Protein AF-A0A899FZA7-F1 (afdb_monomer_lite)

pLDDT: mean 71.33, std 19.75, range [29.58, 97.19]

Secondary structure (DSSP, 8-state):
--THHHHHHHHHHHHHTSS---HHHHHHHHHHHHHHSTTTGGGS-HHHH-----S--THHHH--------HHHHHHH---S---STT--TTTTTTS-SS-TTHHHHHHHHHHGGGGSS--------SSSS---------TT------TT-------------------PPPPPGGGGSPP--SSTT--SSPPPPGGGSSS--HHHHHHHHHHHHHHHHHHHHHHHHHHHHHHHHHHHHHHTTS--S---------PPP--------------HHHHHHHHHHHHHHHHHHHHHHHHHHHHHHHHHHHHHHHHHHHHHHHHHHHHHHHHHHHHHTS---SSPPPPPP-----TTT--SSTTT----S-HHHHHHHHHHHTTSS----------SS-------HHHHT---

InterPro domains:
  IPR011687 Ribosome biogenesis protein Nop53/GLTSCR2 [PF07767] (10-376)
  IPR011687 Ribosome biogenesis protein Nop53/GLTSCR2 [PIRSF017302] (10-409)
  IPR011687 Ribosome biogenesis protein Nop53/GLTSCR2 [PTHR14211] (10-408)

Sequence (409 aa):
MSLRSLESFRKEEKSLTKNTDLGHLKSGLEVLQEKINDEIFSKISDEKLFSVDFKGDTSVYEKREAVKCLKNDEMLSYKPSNSFLSNFSEKDVKNVSNKSKSKKQMWRNMLNSKEICLGKNNQKFNNSFNNIKISGQISSNDLKFYDIWKKDNNSQKLSLVNFPLEQRFPKMSSTLQQKPLSISNNVSNVEVANAGMSYNPLFEEYRKLIHKESAKELLREIKNDQEGRKKSFNVSEQDSIKDKDLESLSENSNSKEEVNYSLISQKSVKKTRKQRKKEMRKKKEICEYNEKRRQKKQIKDLNSINKIVKLIEEKANSRKLANISHSIHEAMFRRKFRRHSASVRPLEIQLPDELSDSFRLFKPEGNIFIDRFISLQERGLIETRYPVISYRKYPRRYVEKWSYKRFKL

Radius of gyration: 47.98 Å; chains: 1; bounding box: 92×90×140 Å

Foldseek 3Di:
DDPVVVVVVVVVVVVVPPPDPCVVVVVVVVVVVVVVPPVVVVPDDVCVVDDDDPDDDPVVVVCPPPPPPDVVVVVVPDDDPDPPPPPDDPPPPPPPPDDDPPPVVVVVVVVVVVVVPDDDDDPPPDPPPPPDPPPDDDPPPPPPPDDPPDPPVPPPPPPPPPPPPVPPDDDDDPVVVDFFQFLAPDQDLDDDDFQLQDLDHDPVSVVVVCVVVVVVVVVVVVVVVVVVVVVVVVVVVVVVVVPDDPDDDPDDDPDDDDDDDPPPPDDDDDDDPVRVVVVVVVVVVVVVVVVVVVVVVVVVVVVCVVVVVVVVVVVVVVVVVVVVVVVVRVVSNPPPADPADQDDADDWHADPVQRDPDPVSDDDDDDPVSVSSSSCCRSNVDDDDDDDDDDDPDDDDDDDDVVVVPDDD

Structure (mmCIF, N/CA/C/O backbone):
data_AF-A0A899FZA7-F1
#
_entry.id   AF-A0A899FZA7-F1
#
loop_
_atom_site.group_PDB
_atom_site.id
_atom_site.type_symbol
_atom_site.label_atom_id
_atom_site.label_alt_id
_atom_site.label_comp_id
_atom_site.label_asym_id
_atom_site.label_entity_id
_atom_site.label_seq_id
_atom_site.pdbx_PDB_ins_code
_atom_site.Cartn_x
_atom_site.Cartn_y
_atom_site.Cartn_z
_atom_site.occupancy
_atom_site.B_iso_or_equiv
_atom_site.auth_seq_id
_atom_site.auth_comp_id
_atom_site.auth_asym_id
_atom_site.auth_atom_id
_atom_site.pdbx_PDB_model_num
ATOM 1 N N . MET A 1 1 ? -21.432 16.024 -40.367 1.00 46.00 1 MET A N 1
ATOM 2 C CA . MET A 1 1 ? -20.919 15.412 -41.616 1.00 46.00 1 MET A CA 1
ATOM 3 C C . MET A 1 1 ? -22.059 15.390 -42.624 1.00 46.00 1 MET A C 1
ATOM 5 O O . MET A 1 1 ? -23.144 14.960 -42.264 1.00 46.00 1 MET A O 1
ATOM 9 N N . SER A 1 2 ? -21.868 15.990 -43.803 1.00 37.81 2 SER A N 1
ATOM 10 C CA . SER A 1 2 ? -22.963 16.347 -44.722 1.00 37.81 2 SER A CA 1
ATOM 11 C C . SER A 1 2 ? -23.559 15.141 -45.460 1.00 37.81 2 SER A C 1
ATOM 13 O O . SER A 1 2 ? -22.827 14.219 -45.806 1.00 37.81 2 SER A O 1
ATOM 15 N N . LEU A 1 3 ? -24.852 15.217 -45.793 1.00 47.22 3 LEU A N 1
ATOM 16 C CA . LEU A 1 3 ? -25.650 14.214 -46.520 1.00 47.22 3 LEU A CA 1
ATOM 17 C C . LEU A 1 3 ? -25.020 13.686 -47.829 1.00 47.22 3 LEU A C 1
ATOM 19 O O . LEU A 1 3 ? -25.360 12.589 -48.262 1.00 47.22 3 LEU A O 1
ATOM 23 N N . ARG A 1 4 ? -24.049 14.398 -48.419 1.00 46.72 4 ARG A N 1
ATOM 24 C CA . ARG A 1 4 ? -23.308 13.945 -49.610 1.00 46.72 4 ARG A CA 1
ATOM 25 C C . ARG A 1 4 ? -22.434 12.707 -49.378 1.00 46.72 4 ARG A C 1
ATOM 27 O O . ARG A 1 4 ? -22.207 11.966 -50.326 1.00 46.72 4 ARG A O 1
ATOM 34 N N . SER A 1 5 ? -21.969 12.446 -48.151 1.00 48.31 5 SER A N 1
ATOM 35 C CA . SER A 1 5 ? -21.135 11.263 -47.872 1.00 48.31 5 SER A CA 1
ATOM 36 C C . SER A 1 5 ? -21.939 9.965 -47.754 1.00 48.31 5 SER A C 1
ATOM 38 O O . SER A 1 5 ? -21.385 8.890 -47.934 1.00 48.31 5 SER A O 1
ATOM 40 N N . LEU A 1 6 ? -23.245 10.032 -47.477 1.00 49.56 6 LEU A N 1
ATOM 41 C CA . LEU A 1 6 ? -24.114 8.845 -47.433 1.00 49.56 6 LEU A CA 1
ATOM 42 C C . LEU A 1 6 ? -24.507 8.366 -48.841 1.00 49.56 6 LEU A C 1
ATOM 44 O O . LEU A 1 6 ? -24.765 7.183 -49.057 1.00 49.56 6 LEU A O 1
ATOM 48 N N . GLU A 1 7 ? -24.527 9.277 -49.814 1.00 51.62 7 GLU A N 1
ATOM 49 C CA . GLU A 1 7 ? -24.898 8.985 -51.200 1.00 51.62 7 GLU A CA 1
ATOM 50 C C . GLU A 1 7 ? -23.762 8.343 -52.009 1.00 51.62 7 GLU A C 1
ATOM 52 O O . GLU A 1 7 ? -24.029 7.539 -52.905 1.00 51.62 7 GLU A O 1
ATOM 57 N N . SER A 1 8 ? -22.500 8.638 -51.670 1.00 51.00 8 SER A N 1
ATOM 58 C CA . SER A 1 8 ? -21.332 7.959 -52.246 1.00 51.00 8 SER A CA 1
ATOM 59 C C . SER A 1 8 ? -21.212 6.512 -51.752 1.00 51.00 8 SER A C 1
ATOM 61 O O . SER A 1 8 ? -21.011 5.616 -52.568 1.00 51.00 8 SER A O 1
ATOM 63 N N . PHE A 1 9 ? -21.468 6.255 -50.462 1.00 48.44 9 PHE A N 1
ATOM 64 C CA . PHE A 1 9 ? -21.446 4.898 -49.890 1.00 48.44 9 PHE A CA 1
ATOM 65 C C . PHE A 1 9 ? -22.514 3.972 -50.502 1.00 48.44 9 PHE A C 1
ATOM 67 O O . PHE A 1 9 ? -22.228 2.826 -50.840 1.00 48.44 9 PHE A O 1
ATOM 74 N N . ARG A 1 10 ? -23.731 4.477 -50.762 1.00 54.03 10 ARG A N 1
ATOM 75 C CA . ARG A 1 10 ? -24.809 3.679 -51.390 1.00 54.03 10 ARG A CA 1
ATOM 76 C C . ARG A 1 10 ? -24.547 3.303 -52.853 1.00 54.03 10 ARG A C 1
ATOM 78 O O . ARG A 1 10 ? -25.193 2.390 -53.372 1.00 54.03 10 ARG A O 1
ATOM 85 N N . LYS A 1 11 ? -23.655 4.017 -53.551 1.00 54.44 11 LYS A N 1
ATOM 86 C CA . LYS A 1 11 ? -23.286 3.707 -54.944 1.00 54.44 11 LYS A CA 1
ATOM 87 C C . LYS A 1 11 ? -22.197 2.634 -55.027 1.00 54.44 11 LYS A C 1
ATOM 89 O O . LYS A 1 11 ? -22.223 1.850 -55.973 1.00 54.44 11 LYS A O 1
ATOM 94 N N . GLU A 1 12 ? -21.315 2.549 -54.033 1.00 56.19 12 GLU A N 1
ATOM 95 C CA . GLU A 1 12 ? -20.238 1.550 -53.969 1.00 56.19 12 GLU A CA 1
ATOM 96 C C . GLU A 1 12 ? -20.738 0.158 -53.529 1.00 56.19 12 GLU A C 1
ATOM 98 O O . GLU A 1 12 ? -20.308 -0.855 -54.074 1.00 56.19 12 GLU A O 1
ATOM 103 N N . GLU A 1 13 ? -21.746 0.062 -52.655 1.00 56.22 13 GLU A N 1
ATOM 104 C CA . GLU A 1 13 ? -22.342 -1.239 -52.277 1.00 56.22 13 GLU A CA 1
ATOM 105 C C . GLU A 1 13 ? -23.054 -1.942 -53.453 1.00 56.22 13 GLU A C 1
ATOM 107 O O . GLU A 1 13 ? -23.080 -3.172 -53.564 1.00 56.22 13 GLU A O 1
ATOM 112 N N . LYS A 1 14 ? -23.600 -1.159 -54.392 1.00 57.78 14 LYS A N 1
ATOM 113 C CA . LYS A 1 14 ? -24.268 -1.676 -55.597 1.00 57.78 14 LYS A CA 1
ATOM 114 C C . LYS A 1 14 ? -23.302 -2.171 -56.675 1.00 57.78 14 LYS A C 1
ATOM 116 O O . LYS A 1 14 ? -23.756 -2.838 -57.601 1.00 57.78 14 LYS A O 1
ATOM 121 N N . SER A 1 15 ? -22.010 -1.840 -56.620 1.00 58.53 15 SER A N 1
ATOM 122 C CA . SER A 1 15 ? -21.020 -2.376 -57.569 1.00 58.53 15 SER A CA 1
ATOM 123 C C . SER A 1 15 ? -20.424 -3.703 -57.087 1.00 58.53 15 SER A C 1
ATOM 125 O O . SER A 1 15 ? -20.153 -4.572 -57.912 1.00 58.53 15 SER A O 1
ATOM 127 N N . LEU A 1 16 ? -20.326 -3.913 -55.769 1.00 56.28 16 LEU A N 1
ATOM 128 C CA . LEU A 1 16 ? -19.823 -5.152 -55.153 1.00 56.28 16 LEU A CA 1
ATOM 129 C C . LEU A 1 16 ? -20.817 -6.332 -55.197 1.00 56.28 16 LEU A C 1
ATOM 131 O O . LEU A 1 16 ? -20.425 -7.491 -55.064 1.00 56.28 16 LEU A O 1
ATOM 135 N N . THR A 1 17 ? -22.101 -6.053 -55.423 1.00 59.28 17 THR A N 1
ATOM 136 C CA . THR A 1 17 ? -23.189 -7.051 -55.468 1.00 59.28 17 THR A CA 1
ATOM 137 C C . THR A 1 17 ? -23.513 -7.566 -56.872 1.00 59.28 17 THR A C 1
ATOM 139 O O . THR A 1 17 ? -24.334 -8.467 -57.011 1.00 59.28 17 THR A O 1
ATOM 142 N N . LYS A 1 18 ? -22.892 -7.017 -57.926 1.00 64.31 18 LYS A N 1
ATOM 143 C CA . LYS A 1 18 ? -23.227 -7.365 -59.321 1.00 64.31 18 LYS A CA 1
ATOM 144 C C . LYS A 1 18 ? -22.514 -8.609 -59.858 1.00 64.31 18 LYS A C 1
ATOM 146 O O . LYS A 1 18 ? -23.010 -9.194 -60.809 1.00 64.31 18 LYS A O 1
ATOM 151 N N . ASN A 1 19 ? -21.409 -9.026 -59.233 1.00 62.38 19 ASN A N 1
ATOM 152 C CA . ASN A 1 19 ? -20.590 -10.166 -59.678 1.00 62.38 19 ASN A CA 1
ATOM 153 C C . ASN A 1 19 ? -20.394 -11.235 -58.582 1.00 62.38 19 ASN A C 1
ATOM 155 O O . ASN A 1 19 ? -19.447 -12.016 -58.650 1.00 62.38 19 ASN A O 1
ATOM 159 N N . THR A 1 20 ? -21.230 -11.245 -57.540 1.00 65.31 20 THR A N 1
ATOM 160 C CA . THR A 1 20 ? -21.149 -12.216 -56.440 1.00 65.31 20 THR A CA 1
ATOM 161 C C . THR A 1 20 ? -22.430 -13.046 -56.373 1.00 65.31 20 THR A C 1
ATOM 163 O O . THR A 1 20 ? -23.499 -12.535 -56.041 1.00 65.31 20 THR A O 1
ATOM 166 N N . ASP A 1 21 ? -22.330 -14.344 -56.679 1.00 69.00 21 ASP A N 1
ATOM 167 C CA . ASP A 1 21 ? -23.452 -15.284 -56.582 1.00 69.00 21 ASP A CA 1
ATOM 168 C C . ASP A 1 21 ? -23.774 -15.583 -55.113 1.00 69.00 21 ASP A C 1
ATOM 170 O O . ASP A 1 21 ? -23.303 -16.542 -54.504 1.00 69.00 21 ASP A O 1
ATOM 174 N N . LEU A 1 22 ? -24.609 -14.730 -54.519 1.00 68.38 22 LEU A N 1
ATOM 175 C CA . LEU A 1 22 ? -25.095 -14.879 -53.145 1.00 68.38 22 LEU A CA 1
ATOM 176 C C . LEU A 1 22 ? -26.347 -15.763 -53.045 1.00 68.38 22 LEU A C 1
ATOM 178 O O . LEU A 1 22 ? -26.906 -15.883 -51.959 1.00 68.38 22 LEU A O 1
ATOM 182 N N . GLY A 1 23 ? -26.808 -16.376 -54.142 1.00 74.88 23 GLY A N 1
ATOM 183 C CA . GLY A 1 23 ? -28.047 -17.166 -54.174 1.00 74.88 23 GLY A CA 1
ATOM 184 C C . GLY A 1 23 ? -28.055 -18.310 -53.157 1.00 74.88 23 GLY A C 1
ATOM 185 O O . GLY A 1 23 ? -28.998 -18.443 -52.380 1.00 74.88 23 GLY A O 1
ATOM 186 N N . HIS A 1 24 ? -26.954 -19.064 -53.075 1.00 74.62 24 HIS A N 1
ATOM 187 C CA . HIS A 1 24 ? -26.818 -20.150 -52.101 1.00 74.62 24 HIS A CA 1
ATOM 188 C C . HIS A 1 24 ? -26.830 -19.627 -50.655 1.00 74.62 24 HIS A C 1
ATOM 190 O O . HIS A 1 24 ? -27.499 -20.189 -49.790 1.00 74.62 24 HIS A O 1
ATOM 196 N N . LEU A 1 25 ? -26.131 -18.521 -50.381 1.00 75.12 25 LEU A N 1
ATOM 197 C CA . LEU A 1 25 ? -26.083 -17.932 -49.039 1.00 75.12 25 LEU A CA 1
ATOM 198 C C . LEU A 1 25 ? -27.426 -17.324 -48.627 1.00 75.12 25 LEU A C 1
ATOM 200 O O . LEU A 1 25 ? -27.827 -17.478 -47.478 1.00 75.12 25 LEU A O 1
ATOM 204 N N . LYS A 1 26 ? -28.145 -16.693 -49.560 1.00 75.62 26 LYS A N 1
ATOM 205 C CA . LYS A 1 26 ? -29.491 -16.166 -49.316 1.00 75.62 26 LYS A CA 1
ATOM 206 C C . LYS A 1 26 ? -30.470 -17.280 -48.981 1.00 75.62 26 LYS A C 1
ATOM 208 O O . LYS A 1 26 ? -31.113 -17.175 -47.949 1.00 75.62 26 LYS A O 1
ATOM 213 N N . SER A 1 27 ? -30.492 -18.369 -49.753 1.00 76.12 27 SER A N 1
ATOM 214 C CA . SER A 1 27 ? -31.364 -19.515 -49.448 1.00 76.12 27 SER A CA 1
ATOM 215 C C . SER A 1 27 ? -31.080 -20.118 -48.064 1.00 76.12 27 SER A C 1
ATOM 217 O O . SER A 1 27 ? -32.002 -20.429 -47.318 1.00 76.12 27 SER A O 1
ATOM 219 N N . GLY A 1 28 ? -29.804 -20.205 -47.662 1.00 76.56 28 GLY A N 1
ATOM 220 C CA . GLY A 1 28 ? -29.429 -20.671 -46.326 1.00 76.56 28 GLY A CA 1
ATOM 221 C C . GLY A 1 28 ? -29.848 -19.710 -45.209 1.00 76.56 28 GLY A C 1
ATOM 222 O O . GLY A 1 28 ? -30.296 -20.157 -44.157 1.00 76.56 28 GLY A O 1
ATOM 223 N N . LEU A 1 29 ? -29.731 -18.397 -45.432 1.00 80.12 29 LEU A N 1
ATOM 224 C CA . LEU A 1 29 ? -30.162 -17.374 -44.476 1.00 80.12 29 LEU A CA 1
ATOM 225 C C . LEU A 1 29 ? -31.686 -17.287 -44.357 1.00 80.12 29 LEU A C 1
ATOM 227 O O . LEU A 1 29 ? -32.174 -17.044 -43.261 1.00 80.12 29 LEU A O 1
ATOM 231 N N . GLU A 1 30 ? -32.420 -17.529 -45.440 1.00 76.00 30 GLU A N 1
ATOM 232 C CA . GLU A 1 30 ? -33.885 -17.563 -45.470 1.00 76.00 30 GLU A CA 1
ATOM 233 C C . GLU A 1 30 ? -34.408 -18.775 -44.685 1.00 76.00 30 GLU A C 1
ATOM 235 O O . GLU A 1 30 ? -35.238 -18.616 -43.798 1.00 76.00 30 GLU A O 1
ATOM 240 N N . VAL A 1 31 ? -33.796 -19.955 -44.863 1.00 73.50 31 VAL A N 1
ATOM 241 C CA . VAL A 1 31 ? -34.079 -21.150 -44.041 1.00 73.50 31 VAL A CA 1
ATOM 242 C C . VAL A 1 31 ? -33.713 -20.932 -42.568 1.00 73.50 31 VAL A C 1
ATOM 244 O O . VAL A 1 31 ? -34.388 -21.444 -41.675 1.00 73.50 31 VAL A O 1
ATOM 247 N N . LEU A 1 32 ? -32.634 -20.199 -42.275 1.00 67.75 32 LEU A N 1
ATOM 248 C CA . LEU A 1 32 ? -32.282 -19.847 -40.897 1.00 67.75 32 LEU A CA 1
ATOM 249 C C . LEU A 1 32 ? -33.259 -18.825 -40.305 1.00 67.75 32 LEU A C 1
ATOM 251 O O . LEU A 1 32 ? -33.620 -18.974 -39.146 1.00 67.75 32 LEU A O 1
ATOM 255 N N . GLN A 1 33 ? -33.726 -17.841 -41.074 1.00 68.75 33 GLN A N 1
ATOM 256 C CA . GLN A 1 33 ? -34.758 -16.897 -40.637 1.00 68.75 33 GLN A CA 1
ATOM 257 C C . GLN A 1 33 ? -36.101 -17.589 -40.399 1.00 68.75 33 GLN A C 1
ATOM 259 O O . GLN A 1 33 ? -36.713 -17.356 -39.363 1.00 68.75 33 GLN A O 1
ATOM 264 N N . GLU A 1 34 ? -36.518 -18.500 -41.280 1.00 64.81 34 GLU A N 1
ATOM 265 C CA . GLU A 1 34 ? -37.711 -19.330 -41.074 1.00 64.81 34 GLU A CA 1
ATOM 266 C C . GLU A 1 34 ? -37.601 -20.185 -39.809 1.00 64.81 34 GLU A C 1
ATOM 268 O O . GLU A 1 34 ? -38.578 -20.329 -39.077 1.00 64.81 34 GLU A O 1
ATOM 273 N N . LYS A 1 35 ? -36.405 -20.707 -39.508 1.00 62.19 35 LYS A N 1
ATOM 274 C CA . LYS A 1 35 ? -36.134 -21.432 -38.258 1.00 62.19 35 LYS A CA 1
ATOM 275 C C . LYS A 1 35 ? -36.103 -20.529 -37.028 1.00 62.19 35 LYS A C 1
ATOM 277 O O . LYS A 1 35 ? -36.388 -21.026 -35.949 1.00 62.19 35 LYS A O 1
ATOM 282 N N . ILE A 1 36 ? -35.731 -19.256 -37.175 1.00 60.28 36 ILE A N 1
ATOM 283 C CA . ILE A 1 36 ? -35.632 -18.269 -36.086 1.00 60.28 36 ILE A CA 1
ATOM 284 C C . ILE A 1 36 ? -36.995 -17.644 -35.749 1.00 60.28 36 ILE A C 1
ATOM 286 O O . ILE A 1 36 ? -37.139 -17.064 -34.680 1.00 60.28 36 ILE A O 1
ATOM 290 N N . ASN A 1 37 ? -38.019 -17.809 -36.591 1.00 59.47 37 ASN A N 1
ATOM 291 C CA . ASN A 1 37 ? -39.374 -17.379 -36.257 1.00 59.47 37 ASN A CA 1
ATOM 292 C C . ASN A 1 37 ? -39.897 -18.156 -35.026 1.00 59.47 37 ASN A C 1
ATOM 294 O O . ASN A 1 37 ? -40.032 -19.382 -35.041 1.00 59.47 37 ASN A O 1
ATOM 298 N N . ASP A 1 38 ? -40.204 -17.411 -33.963 1.00 57.88 38 ASP A N 1
ATOM 299 C CA . ASP A 1 38 ? -40.440 -17.861 -32.578 1.00 57.88 38 ASP A CA 1
ATOM 300 C C . ASP A 1 38 ? -41.575 -18.904 -32.380 1.00 57.88 38 ASP A C 1
ATOM 302 O O . ASP A 1 38 ? -41.723 -19.498 -31.307 1.00 57.88 38 ASP A O 1
ATOM 306 N N . GLU A 1 39 ? -42.372 -19.191 -33.413 1.00 60.25 39 GLU A N 1
ATOM 307 C CA . GLU A 1 39 ? -43.462 -20.179 -33.369 1.00 60.25 39 GLU A CA 1
ATOM 308 C C . GLU A 1 39 ? -43.000 -21.642 -33.445 1.00 60.25 39 GLU A C 1
ATOM 310 O O . GLU A 1 39 ? -43.748 -22.543 -33.056 1.00 60.25 39 GLU A O 1
ATOM 315 N N . ILE A 1 40 ? -41.789 -21.913 -33.942 1.00 62.28 40 ILE A N 1
ATOM 316 C CA . ILE A 1 40 ? -41.270 -23.288 -34.035 1.00 62.28 40 ILE A CA 1
ATOM 317 C C . ILE A 1 40 ? -40.646 -23.715 -32.703 1.00 62.28 40 ILE A C 1
ATOM 319 O O . ILE A 1 40 ? -40.882 -24.834 -32.247 1.00 62.28 40 ILE A O 1
ATOM 323 N N . PHE A 1 41 ? -39.909 -22.821 -32.039 1.00 59.91 41 PHE A N 1
ATOM 324 C CA . PHE A 1 41 ? -39.242 -23.125 -30.770 1.00 59.91 41 PHE A CA 1
ATOM 325 C C . PHE A 1 41 ? -40.218 -23.372 -29.618 1.00 59.91 41 PHE A C 1
ATOM 327 O O . PHE A 1 41 ? -39.950 -24.227 -28.785 1.00 59.91 41 PHE A O 1
ATOM 334 N N . SER A 1 42 ? -41.378 -22.712 -29.613 1.00 66.62 42 SER A N 1
ATOM 335 C CA . SER A 1 42 ? -42.424 -22.938 -28.603 1.00 66.62 42 SER A CA 1
ATOM 336 C C . SER A 1 42 ? -43.149 -24.288 -28.738 1.00 66.62 42 SER A C 1
ATOM 338 O O . SER A 1 42 ? -43.763 -24.745 -27.776 1.00 66.62 42 SER A O 1
ATOM 340 N N . LYS A 1 43 ? -43.078 -24.953 -29.904 1.00 72.94 43 LYS A N 1
ATOM 341 C CA . LYS A 1 43 ? -43.687 -26.280 -30.148 1.00 72.94 43 LYS A CA 1
ATOM 342 C C . LYS A 1 43 ? -42.744 -27.453 -29.868 1.00 72.94 43 LYS A C 1
ATOM 344 O O . LYS A 1 43 ? -43.200 -28.595 -29.805 1.00 72.94 43 LYS A O 1
ATOM 349 N N . ILE A 1 44 ? -41.442 -27.206 -29.744 1.00 75.88 44 ILE A N 1
ATOM 350 C CA . ILE A 1 44 ? -40.445 -28.245 -29.469 1.00 75.88 44 ILE A CA 1
ATOM 351 C C . ILE A 1 44 ? -40.351 -28.405 -27.949 1.00 75.88 44 ILE A C 1
ATOM 353 O O . ILE A 1 44 ? -40.208 -27.417 -27.241 1.00 75.88 44 ILE A O 1
ATOM 357 N N . SER A 1 45 ? -40.445 -29.637 -27.435 1.00 80.62 45 SER A N 1
ATOM 358 C CA . SER A 1 45 ? -40.302 -29.866 -25.993 1.00 80.62 45 SER A CA 1
ATOM 359 C C . SER A 1 45 ? -38.893 -29.507 -25.513 1.00 80.62 45 SER A C 1
ATOM 361 O O . SER A 1 45 ? -37.905 -29.769 -26.206 1.00 80.62 45 SER A O 1
ATOM 363 N N . ASP A 1 46 ? -38.800 -28.964 -24.298 1.00 78.69 46 ASP A N 1
ATOM 364 C CA . ASP A 1 46 ? -37.541 -28.502 -23.698 1.00 78.69 46 ASP A CA 1
ATOM 365 C C . ASP A 1 46 ? -36.452 -29.588 -23.665 1.00 78.69 46 ASP A C 1
ATOM 367 O O . ASP A 1 46 ? -35.273 -29.293 -23.836 1.00 78.69 46 ASP A O 1
ATOM 371 N N . GLU A 1 47 ? -36.837 -30.863 -23.553 1.00 78.88 47 GLU A N 1
ATOM 372 C CA . GLU A 1 47 ? -35.923 -32.017 -23.583 1.00 78.88 47 GLU A CA 1
ATOM 373 C C . GLU A 1 47 ? -35.162 -32.170 -24.912 1.00 78.88 47 GLU A C 1
ATOM 375 O O . GLU A 1 47 ? -34.059 -32.714 -24.937 1.00 78.88 47 GLU A O 1
ATOM 380 N N . LYS A 1 48 ? -35.733 -31.695 -26.028 1.00 77.88 48 LYS A N 1
ATOM 381 C CA . LYS A 1 48 ? -35.062 -31.664 -27.340 1.00 77.88 48 LYS A CA 1
ATOM 382 C C . LYS A 1 48 ? -34.261 -30.387 -27.566 1.00 77.88 48 LYS A C 1
ATOM 384 O O . LYS A 1 48 ? -33.337 -30.404 -28.376 1.00 77.88 48 LYS A O 1
ATOM 389 N N . LEU A 1 49 ? -34.629 -29.295 -26.896 1.00 77.81 49 LEU A N 1
ATOM 390 C CA . LEU A 1 49 ? -33.933 -28.009 -26.990 1.00 77.81 49 LEU A CA 1
ATOM 391 C C . LEU A 1 49 ? -32.666 -27.993 -26.131 1.00 77.81 49 LEU A C 1
ATOM 393 O O . LEU A 1 49 ? -31.664 -27.394 -26.519 1.00 77.81 49 LEU A O 1
ATOM 397 N N . PHE A 1 50 ? -32.702 -28.675 -24.986 1.00 75.19 50 PHE A N 1
ATOM 398 C CA . PHE A 1 50 ? -31.649 -28.631 -23.985 1.00 75.19 50 PHE A CA 1
ATOM 399 C C . PHE A 1 50 ? -31.192 -30.043 -23.614 1.00 75.19 50 PHE A C 1
ATOM 401 O O . PHE A 1 50 ? -31.760 -30.699 -22.744 1.00 75.19 50 PHE A O 1
ATOM 408 N N . SER A 1 51 ? -30.109 -30.502 -24.238 1.00 78.44 51 SER A N 1
ATOM 409 C CA . SER A 1 51 ? -29.355 -31.668 -23.775 1.00 78.44 51 SER A CA 1
ATOM 410 C C . SER A 1 51 ? -28.120 -31.206 -23.006 1.00 78.44 51 SER A C 1
ATOM 412 O O . SER A 1 51 ? -27.283 -30.482 -23.547 1.00 78.44 51 SER A O 1
ATOM 414 N N . VAL A 1 52 ? -27.983 -31.635 -21.751 1.00 76.25 52 VAL A N 1
ATOM 415 C CA . VAL A 1 52 ? -26.753 -31.430 -20.978 1.00 76.25 52 VAL A CA 1
ATOM 416 C C . VAL A 1 52 ? -25.792 -32.558 -21.326 1.00 76.25 52 VAL A C 1
ATOM 418 O O . VAL A 1 52 ? -26.015 -33.713 -20.963 1.00 76.25 52 VAL A O 1
ATOM 421 N N . ASP A 1 53 ? -24.743 -32.226 -22.071 1.00 76.19 53 ASP A N 1
ATOM 422 C CA . ASP A 1 53 ? -23.762 -33.204 -22.521 1.00 76.19 53 ASP A CA 1
ATOM 423 C C . ASP A 1 53 ? -22.794 -33.548 -21.377 1.00 76.19 53 ASP A C 1
ATOM 425 O O . ASP A 1 53 ? -21.941 -32.751 -20.984 1.00 76.19 53 ASP A O 1
ATOM 429 N N . PHE A 1 54 ? -22.963 -34.730 -20.779 1.00 77.31 54 PHE A N 1
ATOM 430 C CA . PHE A 1 54 ? -22.121 -35.205 -19.672 1.00 77.31 54 PHE A CA 1
ATOM 431 C C . PHE A 1 54 ? -20.868 -35.951 -20.149 1.00 77.31 54 PHE A C 1
ATOM 433 O O . PHE A 1 54 ? -20.017 -36.315 -19.333 1.00 77.31 54 PHE A O 1
ATOM 440 N N . LYS A 1 55 ? -20.744 -36.212 -21.455 1.00 71.19 55 LYS A N 1
ATOM 441 C CA . LYS A 1 55 ? -19.604 -36.916 -22.043 1.00 71.19 55 LYS A CA 1
ATOM 442 C C . LYS A 1 55 ? -18.842 -35.959 -22.949 1.00 71.19 55 LYS A C 1
ATOM 444 O O . LYS A 1 55 ? -19.314 -35.597 -24.011 1.00 71.19 55 LYS A O 1
ATOM 449 N N . GLY A 1 56 ? -17.643 -35.563 -22.530 1.00 68.81 56 GLY A N 1
ATOM 450 C CA . GLY A 1 56 ? -16.751 -34.796 -23.396 1.00 68.81 56 GLY A CA 1
ATOM 451 C C . GLY A 1 56 ? -16.289 -35.630 -24.594 1.00 68.81 56 GLY A C 1
ATOM 452 O O . GLY A 1 56 ? -15.899 -36.789 -24.427 1.00 68.81 56 GLY A O 1
ATOM 453 N N . ASP A 1 57 ? -16.297 -35.030 -25.784 1.00 69.69 57 ASP A N 1
ATOM 454 C CA . ASP A 1 57 ? -15.775 -35.637 -27.008 1.00 69.69 57 ASP A CA 1
ATOM 455 C C . ASP A 1 57 ? -14.289 -35.999 -26.858 1.00 69.69 57 ASP A C 1
ATOM 457 O O . ASP A 1 57 ? -13.394 -35.149 -26.833 1.00 69.69 57 ASP A O 1
ATOM 461 N N . THR A 1 58 ? -14.002 -37.298 -26.800 1.00 65.44 58 THR A N 1
ATOM 462 C CA . THR A 1 58 ? -12.634 -37.827 -26.677 1.00 65.44 58 THR A CA 1
ATOM 463 C C . THR A 1 58 ? -11.792 -37.586 -27.934 1.00 65.44 58 THR A C 1
ATOM 465 O O . THR A 1 58 ? -10.570 -37.468 -27.839 1.00 65.44 58 THR A O 1
ATOM 468 N N . SER A 1 59 ? -12.424 -37.384 -29.096 1.00 64.44 59 SER A N 1
ATOM 469 C CA . SER A 1 59 ? -11.746 -37.069 -30.362 1.00 64.44 59 SER A CA 1
ATOM 470 C C . SER A 1 59 ? -11.069 -35.693 -30.395 1.00 64.44 59 SER A C 1
ATOM 472 O O . SER A 1 59 ? -10.231 -35.442 -31.264 1.00 64.44 59 SER A O 1
ATOM 474 N N . VAL A 1 60 ? -11.411 -34.787 -29.469 1.00 60.97 60 VAL A N 1
ATOM 475 C CA . VAL A 1 60 ? -10.753 -33.473 -29.348 1.00 60.97 60 VAL A CA 1
ATOM 476 C C . VAL A 1 60 ? -9.376 -33.606 -28.687 1.00 60.97 60 VAL A C 1
ATOM 478 O O . VAL A 1 60 ? -8.454 -32.876 -29.043 1.00 60.97 60 VAL A O 1
ATOM 481 N N . TYR A 1 61 ? -9.178 -34.585 -27.797 1.00 59.88 61 TYR A N 1
ATOM 482 C CA . TYR A 1 61 ? -7.874 -34.823 -27.165 1.00 59.88 61 TYR A CA 1
ATOM 483 C C . TYR A 1 61 ? -6.835 -35.414 -28.130 1.00 59.88 61 TYR A C 1
ATOM 485 O O . TYR A 1 61 ? -5.637 -35.161 -27.974 1.00 59.88 61 TYR A O 1
ATOM 493 N N . GLU A 1 62 ? -7.276 -36.175 -29.135 1.00 60.62 62 GLU A N 1
ATOM 494 C CA . GLU A 1 62 ? -6.390 -36.755 -30.153 1.00 60.62 62 GLU A CA 1
ATOM 495 C C . GLU A 1 62 ? -6.015 -35.745 -31.244 1.00 60.62 62 GLU A C 1
ATOM 497 O O . GLU A 1 62 ? -4.891 -35.756 -31.751 1.00 60.62 62 GLU A O 1
ATOM 502 N N . LYS A 1 63 ? -6.908 -34.796 -31.547 1.00 58.44 63 LYS A N 1
ATOM 503 C CA . LYS A 1 63 ? -6.614 -33.646 -32.407 1.00 58.44 63 LYS A CA 1
ATOM 504 C C . LYS A 1 63 ? -5.971 -32.536 -31.585 1.00 58.44 63 LYS A C 1
ATOM 506 O O . LYS A 1 63 ? -6.549 -31.474 -31.382 1.00 58.44 63 LYS A O 1
ATOM 511 N N . ARG A 1 64 ? -4.729 -32.752 -31.145 1.00 56.72 64 ARG A N 1
ATOM 512 C CA . ARG A 1 64 ? -3.873 -31.612 -30.799 1.00 56.72 64 ARG A CA 1
ATOM 513 C C . ARG A 1 64 ? -3.791 -30.750 -32.050 1.00 56.72 64 ARG A C 1
ATOM 515 O O . ARG A 1 64 ? -3.233 -31.199 -33.050 1.00 56.72 64 ARG A O 1
ATOM 522 N N . GLU A 1 65 ? -4.378 -29.556 -32.013 1.00 62.25 65 GLU A N 1
ATOM 523 C CA . GLU A 1 65 ? -4.139 -28.554 -33.044 1.00 62.25 65 GLU A CA 1
ATOM 524 C C . GLU A 1 65 ? -2.624 -28.479 -33.228 1.00 62.25 65 GLU A C 1
ATOM 526 O O . GLU A 1 65 ? -1.893 -28.212 -32.267 1.00 62.25 65 GLU A O 1
ATOM 531 N N . ALA A 1 66 ? -2.137 -28.827 -34.423 1.00 63.97 66 ALA A N 1
ATOM 532 C CA . ALA A 1 66 ? -0.730 -28.670 -34.737 1.00 63.97 66 ALA A CA 1
ATOM 533 C C . ALA A 1 66 ? -0.384 -27.225 -34.386 1.00 63.97 66 ALA A C 1
ATOM 535 O O . ALA A 1 66 ? -1.037 -26.304 -34.882 1.00 63.97 66 ALA A O 1
ATOM 536 N N . VAL A 1 67 ? 0.553 -27.043 -33.450 1.00 69.31 67 VAL A N 1
ATOM 537 C CA . VAL A 1 67 ? 0.962 -25.724 -32.965 1.00 69.31 67 VAL A CA 1
ATOM 538 C C . VAL A 1 67 ? 1.181 -24.858 -34.195 1.00 69.31 67 VAL A C 1
ATOM 540 O O . VAL A 1 67 ? 2.048 -25.180 -35.007 1.00 69.31 67 VAL A O 1
ATOM 543 N N . LYS A 1 68 ? 0.350 -23.820 -34.369 1.00 69.25 68 LYS A N 1
ATOM 544 C CA . LYS A 1 68 ? 0.471 -22.900 -35.502 1.00 69.25 68 LYS A CA 1
ATOM 545 C C . LYS A 1 68 ? 1.925 -22.447 -35.547 1.00 69.25 68 LYS A C 1
ATOM 547 O O . LYS A 1 68 ? 2.402 -21.834 -34.589 1.00 69.25 68 LYS A O 1
ATOM 552 N N . CYS A 1 69 ? 2.636 -22.810 -36.614 1.00 69.25 69 CYS A N 1
ATOM 553 C CA . CYS A 1 69 ? 3.993 -22.337 -36.825 1.00 69.25 69 CYS A CA 1
ATOM 554 C C . CYS A 1 69 ? 3.975 -20.806 -36.763 1.00 69.25 69 CYS A C 1
ATOM 556 O O . CYS A 1 69 ? 2.994 -20.166 -37.153 1.00 69.25 69 CYS A O 1
ATOM 558 N N . LEU A 1 70 ? 5.042 -20.211 -36.231 1.00 79.75 70 LEU A N 1
ATOM 559 C CA . LEU A 1 70 ? 5.185 -18.760 -36.248 1.00 79.75 70 LEU A CA 1
ATOM 560 C C . LEU A 1 70 ? 5.013 -18.277 -37.693 1.00 79.75 70 LEU A C 1
ATOM 562 O O . LEU A 1 70 ? 5.517 -18.909 -38.620 1.00 79.75 70 LEU A O 1
ATOM 566 N N . LYS A 1 71 ? 4.336 -17.140 -37.888 1.00 74.38 71 LYS A N 1
ATOM 567 C CA . LYS A 1 71 ? 4.055 -16.571 -39.221 1.00 74.38 71 LYS A CA 1
ATOM 568 C C . LYS A 1 71 ? 5.312 -16.474 -40.103 1.00 74.38 71 LYS A C 1
ATOM 570 O O . LYS A 1 71 ? 5.240 -16.600 -41.319 1.00 74.38 71 LYS A O 1
ATOM 575 N N . ASN A 1 72 ? 6.474 -16.292 -39.477 1.00 75.19 72 ASN A N 1
ATOM 576 C CA . ASN A 1 72 ? 7.768 -16.240 -40.150 1.00 75.19 72 ASN A CA 1
ATOM 577 C C . ASN A 1 72 ? 8.190 -17.603 -40.728 1.00 75.19 72 ASN A C 1
ATOM 579 O O . ASN A 1 72 ? 8.678 -17.654 -41.852 1.00 75.19 72 ASN A O 1
ATOM 583 N N . ASP A 1 73 ? 7.963 -18.700 -40.004 1.00 77.00 73 ASP A N 1
ATOM 584 C CA . ASP A 1 73 ? 8.270 -20.057 -40.472 1.00 77.00 73 ASP A CA 1
ATOM 585 C C . ASP A 1 73 ? 7.271 -20.506 -41.552 1.00 77.00 73 ASP A C 1
ATOM 587 O O . ASP A 1 73 ? 7.635 -21.193 -42.507 1.00 77.00 73 ASP A O 1
ATOM 591 N N . GLU A 1 74 ? 6.017 -20.051 -41.457 1.00 81.19 74 GLU A N 1
ATOM 592 C CA . GLU A 1 74 ? 5.001 -20.217 -42.505 1.00 81.19 74 GLU A CA 1
ATOM 593 C C . GLU A 1 74 ? 5.406 -19.479 -43.797 1.00 81.19 74 GLU A C 1
ATOM 595 O O . GLU A 1 74 ? 5.376 -20.057 -44.880 1.00 81.19 74 GLU A O 1
ATOM 600 N N . MET A 1 75 ? 5.894 -18.237 -43.694 1.00 72.31 75 MET A N 1
ATOM 601 C CA . MET A 1 75 ? 6.405 -17.483 -44.848 1.00 72.31 75 MET A CA 1
ATOM 602 C C . MET A 1 75 ? 7.655 -18.110 -45.477 1.00 72.31 75 MET A C 1
ATOM 604 O O . MET A 1 75 ? 7.820 -18.042 -46.692 1.00 72.31 75 MET A O 1
ATOM 608 N N . LEU A 1 76 ? 8.537 -18.712 -44.675 1.00 71.44 76 LEU A N 1
ATOM 609 C CA . LEU A 1 76 ? 9.757 -19.365 -45.166 1.00 71.44 76 LEU A CA 1
ATOM 610 C C . LEU A 1 76 ? 9.493 -20.751 -45.770 1.00 71.44 76 LEU A C 1
ATOM 612 O O . LEU A 1 76 ? 10.223 -21.182 -46.662 1.00 71.44 76 LEU A O 1
ATOM 616 N N . SER A 1 77 ? 8.463 -21.454 -45.294 1.00 74.69 77 SER A N 1
ATOM 617 C CA . SER A 1 77 ? 8.038 -22.747 -45.846 1.00 74.69 77 SER A CA 1
ATOM 618 C C . SER A 1 77 ? 7.194 -22.606 -47.115 1.00 74.69 77 SER A C 1
ATOM 620 O O . SER A 1 77 ? 7.129 -23.549 -47.909 1.00 74.69 77 SER A O 1
ATOM 622 N N . TYR A 1 78 ? 6.607 -21.430 -47.354 1.00 74.38 78 TYR A N 1
ATOM 623 C CA . TYR A 1 78 ? 5.867 -21.132 -48.573 1.00 74.38 78 TYR A CA 1
ATOM 624 C C . TYR A 1 78 ? 6.804 -21.085 -49.790 1.00 74.38 78 TYR A C 1
ATOM 626 O O . TYR A 1 78 ? 7.485 -20.095 -50.055 1.00 74.38 78 TYR A O 1
ATOM 634 N N . LYS A 1 79 ? 6.835 -22.171 -50.567 1.00 67.38 79 LYS A N 1
ATOM 635 C CA . LYS A 1 79 ? 7.470 -22.201 -51.890 1.00 67.38 79 LYS A CA 1
ATOM 636 C C . LYS A 1 79 ? 6.436 -21.776 -52.940 1.00 67.38 79 LYS A C 1
ATOM 638 O O . LYS A 1 79 ? 5.499 -22.538 -53.176 1.00 67.38 79 LYS A O 1
ATOM 643 N N . PRO A 1 80 ? 6.561 -20.602 -53.584 1.00 62.25 80 PRO A N 1
ATOM 644 C CA . PRO A 1 80 ? 5.668 -20.243 -54.680 1.00 62.25 80 PRO A CA 1
ATOM 645 C C . PRO A 1 80 ? 5.879 -21.202 -55.859 1.00 62.25 80 PRO A C 1
ATOM 647 O O . PRO A 1 80 ? 7.015 -21.508 -56.219 1.00 62.25 80 PRO A O 1
ATOM 650 N N . SER A 1 81 ? 4.790 -21.642 -56.493 1.00 52.78 81 SER A N 1
ATOM 651 C CA . SER A 1 81 ? 4.786 -22.552 -57.654 1.00 52.78 81 SER A CA 1
ATOM 652 C C . SER A 1 81 ? 5.435 -21.975 -58.917 1.00 52.78 81 SER A C 1
ATOM 654 O O . SER A 1 81 ? 5.472 -22.636 -59.951 1.00 52.78 81 SER A O 1
ATOM 656 N N . ASN A 1 82 ? 5.933 -20.740 -58.862 1.00 51.53 82 ASN A N 1
ATOM 657 C CA . ASN A 1 82 ? 6.440 -20.029 -60.021 1.00 51.53 82 ASN A CA 1
ATOM 658 C C . ASN A 1 82 ? 7.968 -20.077 -59.989 1.00 51.53 82 ASN A C 1
ATOM 660 O O . ASN A 1 82 ? 8.632 -19.232 -59.387 1.00 51.53 82 ASN A O 1
ATOM 664 N N . SER A 1 83 ? 8.527 -21.093 -60.642 1.00 52.09 83 SER A N 1
ATOM 665 C CA . SER A 1 83 ? 9.958 -21.241 -60.894 1.00 52.09 83 SER A CA 1
ATOM 666 C C . SER A 1 83 ? 10.444 -20.187 -61.898 1.00 52.09 83 SER A C 1
ATOM 668 O O . SER A 1 83 ? 10.661 -20.482 -63.067 1.00 52.09 83 SER A O 1
ATOM 670 N N . PHE A 1 84 ? 10.629 -18.943 -61.451 1.00 48.12 84 PHE A N 1
ATOM 671 C CA . PHE A 1 84 ? 11.243 -17.880 -62.267 1.00 48.12 84 PHE A CA 1
ATOM 672 C C . PHE A 1 84 ? 12.781 -17.855 -62.195 1.00 48.12 84 PHE A C 1
ATOM 674 O O . PHE A 1 84 ? 13.413 -17.022 -62.837 1.00 48.12 84 PHE A O 1
ATOM 681 N N . LEU A 1 85 ? 13.406 -18.765 -61.438 1.00 47.84 85 LEU A N 1
ATOM 682 C CA . LEU A 1 85 ? 14.856 -18.760 -61.184 1.00 47.84 85 LEU A CA 1
ATOM 683 C C . LEU A 1 85 ? 15.596 -20.033 -61.634 1.00 47.84 85 LEU A C 1
ATOM 685 O O . LEU A 1 85 ? 16.777 -20.178 -61.338 1.00 47.84 85 LEU A O 1
ATOM 689 N N . SER A 1 86 ? 14.964 -20.935 -62.391 1.00 48.28 86 SER A N 1
ATOM 690 C CA . SER A 1 86 ? 15.625 -22.156 -62.892 1.00 48.28 86 SER A CA 1
ATOM 691 C C . SER A 1 86 ? 16.465 -21.964 -64.164 1.00 48.28 86 SER A C 1
ATOM 693 O O . SER A 1 86 ? 17.057 -22.929 -64.635 1.00 48.28 86 SER A O 1
ATOM 695 N N . ASN A 1 87 ? 16.562 -20.744 -64.711 1.00 45.09 87 ASN A N 1
ATOM 696 C CA . ASN A 1 87 ? 17.274 -20.481 -65.973 1.00 45.09 87 ASN A CA 1
ATOM 697 C C . ASN A 1 87 ? 18.647 -19.806 -65.815 1.00 45.09 87 ASN A C 1
ATOM 699 O O . ASN A 1 87 ? 19.213 -19.353 -66.804 1.00 45.09 87 ASN A O 1
ATOM 703 N N . PHE A 1 88 ? 19.227 -19.768 -64.613 1.00 43.59 88 PHE A N 1
ATOM 704 C CA . PHE A 1 88 ? 20.639 -19.404 -64.463 1.00 43.59 88 PHE A CA 1
ATOM 705 C C . PHE A 1 88 ? 21.481 -20.672 -64.347 1.00 43.59 88 PHE A C 1
ATOM 707 O O . PHE A 1 88 ? 21.653 -21.226 -63.263 1.00 43.59 88 PHE A O 1
ATOM 714 N N . SER A 1 89 ? 21.998 -21.151 -65.481 1.00 50.31 89 SER A N 1
ATOM 715 C CA . SER A 1 89 ? 23.057 -22.162 -65.462 1.00 50.31 89 SER A CA 1
ATOM 716 C C . SER A 1 89 ? 24.374 -21.502 -65.033 1.00 50.31 89 SER A C 1
ATOM 718 O O . SER A 1 89 ? 24.683 -20.387 -65.452 1.00 50.31 89 SER A O 1
ATOM 720 N N . GLU A 1 90 ? 25.187 -22.204 -64.241 1.00 51.25 90 GLU A N 1
ATOM 721 C CA . GLU A 1 90 ? 26.509 -21.783 -63.728 1.00 51.25 90 GLU A CA 1
ATOM 722 C C . GLU A 1 90 ? 27.555 -21.395 -64.801 1.00 51.25 90 GLU A C 1
ATOM 724 O O . GLU A 1 90 ? 28.709 -21.096 -64.481 1.00 51.25 90 GLU A O 1
ATOM 729 N N . LYS A 1 91 ? 27.189 -21.380 -66.085 1.00 50.00 91 LYS A N 1
ATOM 730 C CA . LYS A 1 91 ? 28.087 -21.054 -67.198 1.00 50.00 91 LYS A CA 1
ATOM 731 C C . LYS A 1 91 ? 28.226 -19.546 -67.457 1.00 50.00 91 LYS A C 1
ATOM 733 O O . LYS A 1 91 ? 29.255 -19.147 -67.996 1.00 50.00 91 LYS A O 1
ATOM 738 N N . ASP A 1 92 ? 27.319 -18.706 -66.953 1.00 48.31 92 ASP A N 1
ATOM 739 C CA . ASP A 1 92 ? 27.314 -17.260 -67.260 1.00 48.31 92 ASP A CA 1
ATOM 740 C C . ASP A 1 92 ? 28.085 -16.379 -66.253 1.00 48.31 92 ASP A C 1
ATOM 742 O O . ASP A 1 92 ? 28.244 -15.176 -66.451 1.00 48.31 92 ASP A O 1
ATOM 746 N N . VAL A 1 93 ? 28.647 -16.959 -65.185 1.00 50.25 93 VAL A N 1
ATOM 747 C CA . VAL A 1 93 ? 29.366 -16.205 -64.128 1.00 50.25 93 VAL A CA 1
ATOM 748 C C . VAL A 1 93 ? 30.878 -16.074 -64.402 1.00 50.25 93 VAL A C 1
ATOM 750 O O . VAL A 1 93 ? 31.600 -15.402 -63.664 1.00 50.25 93 VAL A O 1
ATOM 753 N N . LYS A 1 94 ? 31.403 -16.655 -65.489 1.00 46.66 94 LYS A N 1
ATOM 754 C CA . LYS A 1 94 ? 32.861 -16.702 -65.731 1.00 46.66 94 LYS A CA 1
ATOM 755 C C . LYS A 1 94 ? 33.486 -15.439 -66.346 1.00 46.66 94 LYS A C 1
ATOM 757 O O . LYS A 1 94 ? 34.708 -15.345 -66.346 1.00 46.66 94 LYS A O 1
ATOM 762 N N . ASN A 1 95 ? 32.707 -14.435 -66.766 1.00 48.16 95 ASN A N 1
ATOM 763 C CA . ASN A 1 95 ? 33.248 -13.262 -67.480 1.00 48.16 95 ASN A CA 1
ATOM 764 C C . ASN A 1 95 ? 33.183 -11.909 -66.739 1.00 48.16 95 ASN A C 1
ATOM 766 O O . ASN A 1 95 ? 33.460 -10.877 -67.344 1.00 48.16 95 ASN A O 1
ATOM 770 N N . VAL A 1 96 ? 32.913 -11.872 -65.426 1.00 48.34 96 VAL A N 1
ATOM 771 C CA . VAL A 1 96 ? 32.928 -10.607 -64.644 1.00 48.34 96 VAL A CA 1
ATOM 772 C C . VAL A 1 96 ? 33.793 -10.714 -63.384 1.00 48.34 96 VAL A C 1
ATOM 774 O O . VAL A 1 96 ? 33.422 -10.290 -62.292 1.00 48.34 96 VAL A O 1
ATOM 777 N N . SER A 1 97 ? 34.991 -11.287 -63.504 1.00 47.28 97 SER A N 1
ATOM 778 C CA . SER A 1 97 ? 35.918 -11.385 -62.373 1.00 47.28 97 SER A CA 1
ATOM 779 C C . SER A 1 97 ? 37.312 -10.879 -62.710 1.00 47.28 97 SER A C 1
ATOM 781 O O . SER A 1 97 ? 38.249 -11.661 -62.721 1.00 47.28 97 SER A O 1
ATOM 783 N N . ASN A 1 98 ? 37.471 -9.570 -62.924 1.00 49.84 98 ASN A N 1
ATOM 784 C CA . ASN A 1 98 ? 38.764 -8.887 -62.795 1.00 49.84 98 ASN A CA 1
ATOM 785 C C . ASN A 1 98 ? 38.547 -7.383 -62.563 1.00 49.84 98 ASN A C 1
ATOM 787 O O . ASN A 1 98 ? 38.521 -6.635 -63.532 1.00 49.84 98 ASN A O 1
ATOM 791 N N . LYS A 1 99 ? 38.345 -6.962 -61.296 1.00 48.31 99 LYS A N 1
ATOM 792 C CA . LYS A 1 99 ? 38.612 -5.606 -60.725 1.00 48.31 99 LYS A CA 1
ATOM 793 C C . LYS A 1 99 ? 37.920 -5.394 -59.355 1.00 48.31 99 LYS A C 1
ATOM 795 O O . LYS A 1 99 ? 37.130 -4.477 -59.198 1.00 48.31 99 LYS A O 1
ATOM 800 N N . SER A 1 100 ? 38.168 -6.224 -58.331 1.00 51.88 100 SER A N 1
ATOM 801 C CA . SER A 1 100 ? 37.799 -5.872 -56.928 1.00 51.88 100 SER A CA 1
ATOM 802 C C . SER A 1 100 ? 38.357 -6.819 -55.847 1.00 51.88 100 SER A C 1
ATOM 804 O O . SER A 1 100 ? 37.732 -7.038 -54.811 1.00 51.88 100 SER A O 1
ATOM 806 N N . LYS A 1 101 ? 39.559 -7.386 -56.029 1.00 47.69 101 LYS A N 1
ATOM 807 C CA . LYS A 1 101 ? 40.149 -8.314 -55.037 1.00 47.69 101 LYS A CA 1
ATOM 808 C C . LYS A 1 101 ? 40.794 -7.638 -53.810 1.00 47.69 101 LYS A C 1
ATOM 810 O O . LYS A 1 101 ? 41.090 -8.321 -52.844 1.00 47.69 101 LYS A O 1
ATOM 815 N N . SER A 1 102 ? 40.939 -6.310 -53.775 1.00 55.50 102 SER A N 1
ATOM 816 C CA . SER A 1 102 ? 41.652 -5.623 -52.677 1.00 55.50 102 SER A CA 1
ATOM 817 C C . SER A 1 102 ? 40.803 -5.373 -51.411 1.00 55.50 102 SER A C 1
ATOM 819 O O . SER A 1 102 ? 41.303 -5.517 -50.299 1.00 55.50 102 SER A O 1
ATOM 821 N N . LYS A 1 103 ? 39.498 -5.074 -51.525 1.00 50.03 103 LYS A N 1
ATOM 822 C CA . LYS A 1 103 ? 38.684 -4.672 -50.353 1.00 50.03 103 LYS A CA 1
ATOM 823 C C . LYS A 1 103 ? 38.079 -5.832 -49.550 1.00 50.03 103 LYS A C 1
ATOM 825 O O . LYS A 1 103 ? 37.893 -5.688 -48.348 1.00 50.03 103 LYS A O 1
ATOM 830 N N . LYS A 1 104 ? 37.819 -7.000 -50.153 1.00 53.09 104 LYS A N 1
ATOM 831 C CA . LYS A 1 104 ? 37.229 -8.158 -49.437 1.00 53.09 104 LYS A CA 1
ATOM 832 C C . LYS A 1 104 ? 38.217 -8.897 -48.520 1.00 53.09 104 LYS A C 1
ATOM 834 O O . LYS A 1 104 ? 37.784 -9.575 -47.593 1.00 53.09 104 LYS A O 1
ATOM 839 N N . GLN A 1 105 ? 39.524 -8.750 -48.736 1.00 56.19 105 GLN A N 1
ATOM 840 C CA . GLN A 1 105 ? 40.546 -9.463 -47.960 1.00 56.19 105 GLN A CA 1
ATOM 841 C C . GLN A 1 105 ? 40.856 -8.771 -46.618 1.00 56.19 105 GLN A C 1
ATOM 843 O O . GLN A 1 105 ? 41.045 -9.448 -45.612 1.00 56.19 105 GLN A O 1
ATOM 848 N N . MET A 1 106 ? 40.767 -7.434 -46.554 1.00 46.25 106 MET A N 1
ATOM 849 C CA . MET A 1 106 ? 40.907 -6.671 -45.300 1.00 46.25 106 MET A CA 1
ATOM 850 C C . MET A 1 106 ? 39.798 -6.977 -44.281 1.00 46.25 106 MET A C 1
ATOM 852 O O . MET A 1 106 ? 40.067 -7.092 -43.088 1.00 46.25 106 MET A O 1
ATOM 856 N N . TRP A 1 107 ? 38.557 -7.155 -44.742 1.00 44.06 107 TRP A N 1
ATOM 857 C CA . TRP A 1 107 ? 37.411 -7.394 -43.856 1.00 44.06 107 TRP A CA 1
ATOM 858 C C . TRP A 1 107 ? 37.423 -8.797 -43.236 1.00 44.06 107 TRP A C 1
ATOM 860 O O . TRP A 1 107 ? 36.972 -8.968 -42.107 1.00 44.06 107 TRP A O 1
ATOM 870 N N . ARG A 1 108 ? 38.006 -9.790 -43.922 1.00 52.91 108 ARG A N 1
ATOM 871 C CA . ARG A 1 108 ? 38.182 -11.148 -43.377 1.00 52.91 108 ARG A CA 1
ATOM 872 C C . ARG A 1 108 ? 39.227 -11.185 -42.257 1.00 52.91 108 ARG A C 1
ATOM 874 O O . ARG A 1 108 ? 39.014 -11.864 -41.259 1.00 52.91 108 ARG A O 1
ATOM 881 N N . ASN A 1 109 ? 40.294 -10.394 -42.363 1.00 56.00 109 ASN A N 1
ATOM 882 C CA . ASN A 1 109 ? 41.351 -10.363 -41.346 1.00 56.00 109 ASN A CA 1
ATOM 883 C C . ASN A 1 109 ? 40.933 -9.613 -40.065 1.00 56.00 109 ASN A C 1
ATOM 885 O O . ASN A 1 109 ? 41.398 -9.961 -38.984 1.00 56.00 109 ASN A O 1
ATOM 889 N N . MET A 1 110 ? 40.011 -8.644 -40.154 1.00 49.91 110 MET A N 1
ATOM 890 C CA . MET A 1 110 ? 39.459 -7.948 -38.976 1.00 49.91 110 MET A CA 1
ATOM 891 C C . MET A 1 110 ? 38.402 -8.756 -38.208 1.00 49.91 110 MET A C 1
ATOM 893 O O . MET A 1 110 ? 38.140 -8.475 -37.038 1.00 49.91 110 MET A O 1
ATOM 897 N N . LEU A 1 111 ? 37.782 -9.752 -38.845 1.00 50.69 111 LEU A N 1
ATOM 898 C CA . LEU A 1 111 ? 36.828 -10.642 -38.180 1.00 50.69 111 LEU A CA 1
ATOM 899 C C . LEU A 1 111 ? 37.536 -11.750 -37.384 1.00 50.69 111 LEU A C 1
ATOM 901 O O . LEU A 1 111 ? 37.058 -12.094 -36.308 1.00 50.69 111 LEU A O 1
ATOM 905 N N . ASN A 1 112 ? 38.722 -12.196 -37.817 1.00 50.09 112 ASN A N 1
ATOM 906 C CA . ASN A 1 112 ? 39.553 -13.140 -37.052 1.00 50.09 112 ASN A CA 1
ATOM 907 C C . ASN A 1 112 ? 40.237 -12.514 -35.821 1.00 50.09 112 ASN A C 1
ATOM 909 O O . ASN A 1 112 ? 40.588 -13.225 -34.886 1.00 50.09 112 ASN A O 1
ATOM 913 N N . SER A 1 113 ? 40.414 -11.190 -35.755 1.00 51.78 113 SER A N 1
ATOM 914 C CA . SER A 1 113 ? 41.058 -10.546 -34.596 1.00 51.78 113 SER A CA 1
ATOM 915 C C . SER A 1 113 ? 40.136 -10.374 -33.381 1.00 51.78 113 SER A C 1
ATOM 917 O O . SER A 1 113 ? 40.607 -10.007 -32.306 1.00 51.78 113 SER A O 1
ATOM 919 N N . LYS A 1 114 ? 38.827 -10.640 -33.513 1.00 48.38 114 LYS A N 1
ATOM 920 C CA . LYS A 1 114 ? 37.878 -10.619 -32.381 1.00 48.38 114 LYS A CA 1
ATOM 921 C C . LYS A 1 114 ? 38.007 -11.839 -31.461 1.00 48.38 114 LYS A C 1
ATOM 923 O O . LYS A 1 114 ? 37.519 -11.791 -30.336 1.00 48.38 114 LYS A O 1
ATOM 928 N N . GLU A 1 115 ? 38.718 -12.876 -31.897 1.00 46.72 115 GLU A N 1
ATOM 929 C CA . GLU A 1 115 ? 38.986 -14.090 -31.115 1.00 46.72 115 GLU A CA 1
ATOM 930 C C . GLU A 1 115 ? 40.130 -13.918 -30.095 1.00 46.72 115 GLU A C 1
ATOM 932 O O . GLU A 1 115 ? 40.331 -14.773 -29.240 1.00 46.72 115 GLU A O 1
ATOM 937 N N . ILE A 1 116 ? 40.849 -12.788 -30.114 1.00 48.09 116 ILE A N 1
ATOM 938 C CA . ILE A 1 116 ? 41.986 -12.530 -29.208 1.00 48.09 116 ILE A CA 1
ATOM 939 C C . ILE A 1 116 ? 41.543 -11.817 -27.909 1.00 48.09 116 ILE A C 1
ATOM 941 O O . ILE A 1 116 ? 42.257 -11.844 -26.907 1.00 48.09 116 ILE A O 1
ATOM 945 N N . CYS A 1 117 ? 40.346 -11.216 -27.874 1.00 44.84 117 CYS A N 1
ATOM 946 C CA . CYS A 1 117 ? 39.892 -10.377 -26.751 1.00 44.84 117 CYS A CA 1
ATOM 947 C C . CYS A 1 117 ? 38.887 -11.042 -25.794 1.00 44.84 117 CYS A C 1
ATOM 949 O O . CYS A 1 117 ? 38.487 -10.414 -24.814 1.00 44.84 117 CYS A O 1
ATOM 951 N N . LEU A 1 118 ? 38.488 -12.292 -26.034 1.00 40.66 118 LEU A N 1
ATOM 952 C CA . LEU A 1 118 ? 37.675 -13.064 -25.093 1.00 40.66 118 LEU A CA 1
ATOM 953 C C . LEU A 1 118 ? 38.559 -14.144 -24.474 1.00 40.66 118 LEU A C 1
ATOM 955 O O . LEU A 1 118 ? 39.049 -15.038 -25.157 1.00 40.66 118 LEU A O 1
ATOM 959 N N . GLY A 1 119 ? 38.821 -13.993 -23.177 1.00 34.03 119 GLY A N 1
ATOM 960 C CA . GLY A 1 119 ? 39.727 -14.832 -22.405 1.00 34.03 119 GLY A CA 1
ATOM 961 C C . GLY A 1 119 ? 39.510 -16.330 -22.624 1.00 34.03 119 GLY A C 1
ATOM 962 O O . GLY A 1 119 ? 38.388 -16.829 -22.653 1.00 34.03 119 GLY A O 1
ATOM 963 N N . LYS A 1 120 ? 40.640 -17.023 -22.757 1.00 39.25 120 LYS A N 1
ATOM 964 C CA . LYS A 1 120 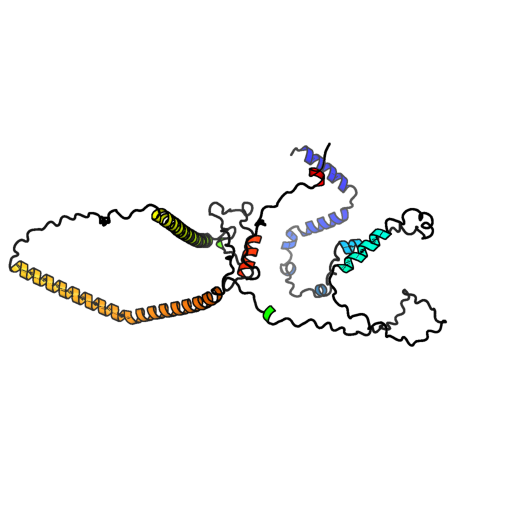? 40.816 -18.474 -22.811 1.00 39.25 120 LYS A CA 1
ATOM 965 C C . LYS A 1 120 ? 39.845 -19.213 -21.879 1.00 39.25 120 LYS A C 1
ATOM 967 O O . LYS A 1 120 ? 40.100 -19.316 -20.683 1.00 39.25 120 LYS A O 1
ATOM 972 N N . ASN A 1 121 ? 38.813 -19.823 -22.451 1.00 35.34 121 ASN A N 1
ATOM 973 C CA . ASN A 1 121 ? 38.167 -20.986 -21.855 1.00 35.34 121 ASN A CA 1
ATOM 974 C C . ASN A 1 121 ? 38.704 -22.224 -22.577 1.00 35.34 121 ASN A C 1
ATOM 976 O O . ASN A 1 121 ? 38.460 -22.431 -23.762 1.00 35.34 121 ASN A O 1
ATOM 980 N N . ASN A 1 122 ? 39.495 -23.016 -21.856 1.00 38.41 122 ASN A N 1
ATOM 981 C CA . ASN A 1 122 ? 40.115 -24.247 -22.331 1.00 38.41 122 ASN A CA 1
ATOM 982 C C . ASN A 1 122 ? 39.057 -25.258 -22.814 1.00 38.41 122 ASN A C 1
ATOM 984 O O . ASN A 1 122 ? 38.480 -25.984 -22.007 1.00 38.41 122 ASN A O 1
ATOM 988 N N . GLN A 1 123 ? 38.850 -25.373 -24.127 1.00 43.34 123 GLN A N 1
ATOM 989 C CA . GLN A 1 123 ? 38.187 -26.532 -24.726 1.00 43.34 123 GLN A CA 1
ATOM 990 C C . GLN A 1 123 ? 39.189 -27.690 -24.837 1.00 43.34 123 GLN A C 1
ATOM 992 O O . GLN A 1 123 ? 39.832 -27.900 -25.859 1.00 43.34 123 GLN A O 1
ATOM 997 N N . LYS A 1 124 ? 39.299 -28.482 -23.764 1.00 41.75 124 LYS A N 1
ATOM 998 C CA . LYS A 1 124 ? 39.839 -29.854 -23.799 1.00 41.75 124 LYS A CA 1
ATOM 999 C C . LYS A 1 124 ? 38.770 -30.854 -24.272 1.00 41.75 124 LYS A C 1
ATOM 1001 O O . LYS A 1 124 ? 38.546 -31.876 -23.638 1.00 41.75 124 LYS A O 1
ATOM 1006 N N . PHE A 1 125 ? 38.087 -30.558 -25.370 1.00 40.22 125 PHE A N 1
ATOM 1007 C CA . PHE A 1 125 ? 37.094 -31.451 -25.965 1.00 40.22 125 PHE A CA 1
ATOM 1008 C C . PHE A 1 125 ? 37.264 -31.408 -27.474 1.00 40.22 125 PHE A C 1
ATOM 1010 O O . PHE A 1 125 ? 36.505 -30.711 -28.122 1.00 40.22 125 PHE A O 1
ATOM 1017 N N . ASN A 1 126 ? 38.304 -32.058 -28.011 1.00 43.03 126 ASN A N 1
ATOM 1018 C CA . ASN A 1 126 ? 38.393 -32.408 -29.439 1.00 43.03 126 ASN A CA 1
ATOM 1019 C C . ASN A 1 126 ? 39.551 -33.378 -29.761 1.00 43.03 126 ASN A C 1
ATOM 1021 O O . ASN A 1 126 ? 40.185 -33.262 -30.798 1.00 43.03 126 ASN A O 1
ATOM 1025 N N . ASN A 1 127 ? 39.811 -34.376 -28.904 1.00 45.81 127 ASN A N 1
ATOM 1026 C CA . ASN A 1 127 ? 40.746 -35.473 -29.225 1.00 45.81 127 ASN A CA 1
ATOM 1027 C C . ASN A 1 127 ? 40.083 -36.865 -29.284 1.00 45.81 127 ASN A C 1
ATOM 1029 O O . ASN A 1 127 ? 40.787 -37.861 -29.406 1.00 45.81 127 ASN A O 1
ATOM 1033 N N . SER A 1 128 ? 38.748 -36.969 -29.227 1.00 43.16 128 SER A N 1
ATOM 1034 C CA . SER A 1 128 ? 38.065 -38.279 -29.215 1.00 43.16 128 SER A CA 1
ATOM 1035 C C . SER A 1 128 ? 37.551 -38.751 -30.582 1.00 43.16 128 SER A C 1
ATOM 1037 O O . SER A 1 128 ? 37.105 -39.889 -30.687 1.00 43.16 128 SER A O 1
ATOM 1039 N N . PHE A 1 129 ? 37.614 -37.920 -31.627 1.00 41.97 129 PHE A N 1
ATOM 1040 C CA . PHE A 1 129 ? 37.067 -38.261 -32.950 1.00 41.97 129 PHE A CA 1
ATOM 1041 C C . PHE A 1 129 ? 38.097 -38.827 -33.941 1.00 41.97 129 PHE A C 1
ATOM 1043 O O . PHE A 1 129 ? 37.709 -39.311 -34.997 1.00 41.97 129 PHE A O 1
ATOM 1050 N N . ASN A 1 130 ? 39.390 -38.846 -33.596 1.00 42.94 130 ASN A N 1
ATOM 1051 C CA . ASN A 1 130 ? 40.448 -39.279 -34.523 1.00 42.94 130 ASN A CA 1
ATOM 1052 C C . ASN A 1 130 ? 40.844 -40.765 -34.400 1.00 42.94 130 ASN A C 1
ATOM 1054 O O . ASN A 1 130 ? 41.719 -41.215 -35.130 1.00 42.94 130 ASN A O 1
ATOM 1058 N N . ASN A 1 131 ? 40.196 -41.543 -33.523 1.00 41.59 131 ASN A N 1
ATOM 1059 C CA . ASN A 1 131 ? 40.557 -42.946 -33.252 1.00 41.59 131 ASN A CA 1
ATOM 1060 C C . ASN A 1 131 ? 39.475 -43.962 -33.655 1.00 41.59 131 ASN A C 1
ATOM 1062 O O . ASN A 1 131 ? 39.356 -45.018 -33.038 1.00 41.59 131 ASN A O 1
ATOM 1066 N N . ILE A 1 132 ? 38.695 -43.686 -34.701 1.00 38.19 132 ILE A N 1
ATOM 1067 C CA . ILE A 1 132 ? 37.795 -44.689 -35.285 1.00 38.19 132 ILE A CA 1
ATOM 1068 C C . ILE A 1 132 ? 38.474 -45.250 -36.536 1.00 38.19 132 ILE A C 1
ATOM 1070 O O . ILE A 1 132 ? 38.399 -44.680 -37.622 1.00 38.19 132 ILE A O 1
ATOM 1074 N N . LYS A 1 133 ? 39.178 -46.375 -36.372 1.00 40.25 133 LYS A N 1
ATOM 1075 C CA . LYS A 1 133 ? 39.641 -47.198 -37.495 1.00 40.25 133 LYS A CA 1
ATOM 1076 C C . LYS A 1 133 ? 38.422 -47.884 -38.113 1.00 40.25 133 LYS A C 1
ATOM 1078 O O . LYS A 1 133 ? 37.910 -48.849 -37.556 1.00 40.25 133 LYS A O 1
ATOM 1083 N N . ILE A 1 134 ? 37.965 -47.392 -39.260 1.00 39.03 134 ILE A N 1
ATOM 1084 C CA . ILE A 1 134 ? 36.981 -48.088 -40.095 1.00 39.03 134 ILE A CA 1
ATOM 1085 C C . ILE A 1 134 ? 37.734 -49.191 -40.854 1.00 39.03 134 ILE A C 1
ATOM 1087 O O . ILE A 1 134 ? 38.290 -48.967 -41.926 1.00 39.03 134 ILE A O 1
ATOM 1091 N N . SER A 1 135 ? 37.821 -50.382 -40.258 1.00 38.84 135 SER A N 1
ATOM 1092 C CA . SER A 1 135 ? 38.220 -51.603 -40.966 1.00 38.84 135 SER A CA 1
ATOM 1093 C C . SER A 1 135 ? 37.030 -52.125 -41.769 1.00 38.84 135 SER A C 1
ATOM 1095 O O . SER A 1 135 ? 36.188 -52.853 -41.249 1.00 38.84 135 SER A O 1
ATOM 1097 N N . GLY A 1 136 ? 36.954 -51.743 -43.038 1.00 38.72 136 GLY A N 1
ATOM 1098 C CA . GLY A 1 136 ? 35.990 -52.291 -43.980 1.00 38.72 136 GLY A CA 1
ATOM 1099 C C . GLY A 1 136 ? 36.440 -51.936 -45.382 1.00 38.72 136 GLY A C 1
ATOM 1100 O O . GLY A 1 136 ? 36.239 -50.811 -45.829 1.00 38.72 136 GLY A O 1
ATOM 1101 N N . GLN A 1 137 ? 37.123 -52.869 -46.044 1.00 42.16 137 GLN A N 1
ATOM 1102 C CA . GLN A 1 137 ? 37.458 -52.742 -47.457 1.00 42.16 137 GLN A CA 1
ATOM 1103 C C . GLN A 1 137 ? 36.150 -52.704 -48.249 1.00 42.16 137 GLN A C 1
ATOM 1105 O O . GLN A 1 137 ? 35.428 -53.696 -48.304 1.00 42.16 137 GLN A O 1
ATOM 1110 N N . ILE A 1 138 ? 35.833 -51.559 -48.845 1.00 41.47 138 ILE A N 1
ATOM 1111 C CA . ILE A 1 138 ? 34.733 -51.448 -49.800 1.00 41.47 138 ILE A CA 1
ATOM 1112 C C . ILE A 1 138 ? 35.353 -51.699 -51.173 1.00 41.47 138 ILE A C 1
ATOM 1114 O O . ILE A 1 138 ? 36.099 -50.869 -51.689 1.00 41.47 138 ILE A O 1
ATOM 1118 N N . SER A 1 139 ? 35.105 -52.893 -51.712 1.00 40.66 139 SER A N 1
ATOM 1119 C CA . SER A 1 139 ? 35.438 -53.247 -53.092 1.00 40.66 139 SER A CA 1
ATOM 1120 C C . SER A 1 139 ? 34.713 -52.305 -54.059 1.00 40.66 139 SER A C 1
ATOM 1122 O O . SER A 1 139 ? 33.528 -52.018 -53.900 1.00 40.66 139 SER A O 1
ATOM 1124 N N . SER A 1 140 ? 35.435 -51.827 -55.067 1.00 47.31 140 SER A N 1
ATOM 1125 C CA . SER A 1 140 ? 35.072 -50.763 -56.010 1.00 47.31 140 SER A CA 1
ATOM 1126 C C . SER A 1 140 ? 33.928 -51.086 -56.988 1.00 47.31 140 SER A C 1
ATOM 1128 O O . SER A 1 140 ? 33.746 -50.342 -57.949 1.00 47.31 140 SER A O 1
ATOM 1130 N N . ASN A 1 141 ? 33.174 -52.173 -56.786 1.00 44.16 141 ASN A N 1
ATOM 1131 C CA . ASN A 1 141 ? 32.227 -52.709 -57.774 1.00 44.16 141 ASN A CA 1
ATOM 1132 C C . ASN A 1 141 ? 30.735 -52.614 -57.398 1.00 44.16 141 ASN A C 1
ATOM 1134 O O . ASN A 1 141 ? 29.904 -52.999 -58.212 1.00 44.16 141 ASN A O 1
ATOM 1138 N N . ASP A 1 142 ? 30.370 -52.040 -56.247 1.00 44.81 142 ASP A N 1
ATOM 1139 C CA . ASP A 1 142 ? 28.963 -51.808 -55.862 1.00 44.81 142 ASP A CA 1
ATOM 1140 C C . ASP A 1 142 ? 28.636 -50.309 -55.718 1.00 44.81 142 ASP A C 1
ATOM 1142 O O . ASP A 1 142 ? 28.054 -49.849 -54.739 1.00 44.81 142 ASP A O 1
ATOM 1146 N N . LEU A 1 143 ? 28.965 -49.509 -56.736 1.00 49.72 143 LEU A N 1
ATOM 1147 C CA . LEU A 1 143 ? 28.407 -48.158 -56.908 1.00 49.72 143 LEU A CA 1
ATOM 1148 C C . LEU A 1 143 ? 26.977 -48.239 -57.470 1.00 49.72 143 LEU A C 1
ATOM 1150 O O . LEU A 1 143 ? 26.657 -47.689 -58.523 1.00 49.72 143 LEU A O 1
ATOM 1154 N N . LYS A 1 144 ? 26.082 -48.929 -56.758 1.00 49.66 144 LYS A N 1
ATOM 1155 C CA . LYS A 1 144 ? 24.643 -48.715 -56.931 1.00 49.66 144 LYS A CA 1
ATOM 1156 C C . LYS A 1 144 ? 24.304 -47.438 -56.175 1.00 49.66 144 LYS A C 1
ATOM 1158 O O . LYS A 1 144 ? 24.234 -47.439 -54.950 1.00 49.66 144 LYS A O 1
ATOM 1163 N N . PHE A 1 145 ? 24.143 -46.339 -56.911 1.00 49.25 145 PHE A N 1
ATOM 1164 C CA . PHE A 1 145 ? 23.589 -45.098 -56.376 1.00 49.25 145 PHE A CA 1
ATOM 1165 C C . PHE A 1 145 ? 22.305 -45.423 -55.608 1.00 49.25 145 PHE A C 1
ATOM 1167 O O . PHE A 1 145 ? 21.348 -45.952 -56.175 1.00 49.25 145 PHE A O 1
ATOM 1174 N N . TYR A 1 146 ? 22.318 -45.155 -54.305 1.00 54.16 146 TYR A N 1
ATOM 1175 C CA . TYR A 1 146 ? 21.161 -45.336 -53.445 1.00 54.16 146 TYR A CA 1
ATOM 1176 C C . TYR A 1 146 ? 20.093 -44.321 -53.864 1.00 54.16 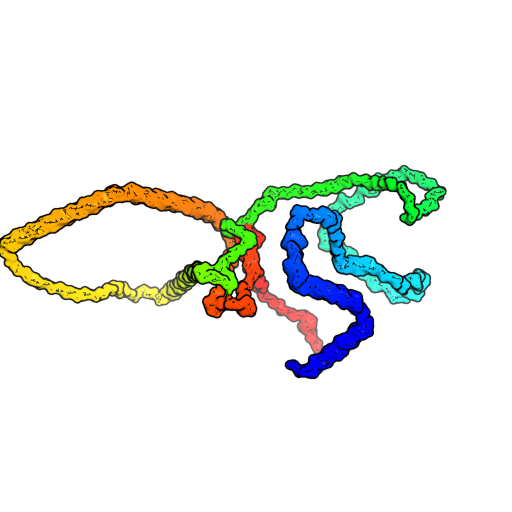146 TYR A C 1
ATOM 1178 O O . TYR A 1 146 ? 20.261 -43.114 -53.679 1.00 54.16 146 TYR A O 1
ATOM 1186 N N . ASP A 1 147 ? 19.027 -44.806 -54.494 1.00 65.81 147 ASP A N 1
ATOM 1187 C CA . ASP A 1 147 ? 17.908 -43.980 -54.932 1.00 65.81 147 ASP A CA 1
ATOM 1188 C C . ASP A 1 147 ? 17.028 -43.647 -53.722 1.00 65.81 147 ASP A C 1
ATOM 1190 O O . ASP A 1 147 ? 16.286 -44.483 -53.210 1.00 65.81 147 ASP A O 1
ATOM 1194 N N . ILE A 1 148 ? 17.145 -42.407 -53.253 1.00 56.56 148 ILE A N 1
ATOM 1195 C CA . ILE A 1 148 ? 16.529 -41.874 -52.026 1.00 56.56 148 ILE A CA 1
ATOM 1196 C C . ILE A 1 148 ? 14.987 -41.879 -52.117 1.00 56.56 148 ILE A C 1
ATOM 1198 O O . ILE A 1 148 ? 14.299 -41.711 -51.112 1.00 56.56 148 ILE A O 1
ATOM 1202 N N . TRP A 1 149 ? 14.439 -42.081 -53.318 1.00 60.44 149 TRP A N 1
ATOM 1203 C CA . TRP A 1 149 ? 13.003 -42.069 -53.593 1.00 60.44 149 TRP A CA 1
ATOM 1204 C C . TRP A 1 149 ? 12.412 -43.457 -53.854 1.00 60.44 149 TRP A C 1
ATOM 1206 O O . TRP A 1 149 ? 11.192 -43.573 -54.009 1.00 60.44 149 TRP A O 1
ATOM 1216 N N . LYS A 1 150 ? 13.222 -44.524 -53.851 1.00 55.06 150 LYS A N 1
ATOM 1217 C CA . LYS A 1 150 ? 12.682 -45.887 -53.850 1.00 55.06 150 LYS A CA 1
ATOM 1218 C C . LYS A 1 150 ? 12.094 -46.197 -52.480 1.00 55.06 150 LYS A C 1
ATOM 1220 O O . LYS A 1 150 ? 12.781 -46.159 -51.463 1.00 55.06 150 LYS A O 1
ATOM 1225 N N . LYS A 1 151 ? 10.799 -46.519 -52.455 1.00 57.88 151 LYS A N 1
ATOM 1226 C CA . LYS A 1 151 ? 10.105 -47.049 -51.273 1.00 57.88 151 LYS A CA 1
ATOM 1227 C C . LYS A 1 151 ? 10.503 -48.510 -51.052 1.00 57.88 151 LYS A C 1
ATOM 1229 O O . LYS A 1 151 ? 9.669 -49.404 -51.156 1.00 57.88 151 LYS A O 1
ATOM 1234 N N . ASP A 1 152 ? 11.773 -48.753 -50.758 1.00 50.12 152 ASP A N 1
ATOM 1235 C CA . ASP A 1 152 ? 12.203 -50.061 -50.287 1.00 50.12 152 ASP A CA 1
ATOM 1236 C C . ASP A 1 152 ? 11.887 -50.127 -48.788 1.00 50.12 152 ASP A C 1
ATOM 1238 O O . ASP A 1 152 ? 12.526 -49.482 -47.956 1.00 50.12 152 ASP A O 1
ATOM 1242 N N . ASN A 1 153 ? 10.845 -50.888 -48.445 1.00 52.97 153 ASN A N 1
ATOM 1243 C CA . ASN A 1 153 ? 10.331 -51.104 -47.086 1.00 52.97 153 ASN A CA 1
ATOM 1244 C C . ASN A 1 153 ? 11.272 -51.949 -46.203 1.00 52.97 153 ASN A C 1
ATOM 1246 O O . ASN A 1 153 ? 10.816 -52.761 -45.403 1.00 52.97 153 ASN A O 1
ATOM 1250 N N . ASN A 1 154 ? 12.584 -51.761 -46.310 1.00 50.50 154 ASN A N 1
ATOM 1251 C CA . ASN A 1 154 ? 13.545 -52.342 -45.386 1.00 50.50 154 ASN A CA 1
ATOM 1252 C C . ASN A 1 154 ? 14.038 -51.242 -44.458 1.00 50.50 154 ASN A C 1
ATOM 1254 O O . ASN A 1 154 ? 15.093 -50.645 -44.655 1.00 50.50 154 ASN A O 1
ATOM 1258 N N . SER A 1 155 ? 13.257 -50.994 -43.406 1.00 50.16 155 SER A N 1
ATOM 1259 C CA . SER A 1 155 ? 13.683 -50.226 -42.242 1.00 50.16 155 SER A CA 1
ATOM 1260 C C . SER A 1 155 ? 14.783 -50.989 -41.497 1.00 50.16 155 SER A C 1
ATOM 1262 O O . SER A 1 155 ? 14.574 -51.510 -40.399 1.00 50.16 155 SER A O 1
ATOM 1264 N N . GLN A 1 156 ? 15.977 -51.063 -42.082 1.00 52.31 156 GLN A N 1
ATOM 1265 C CA . GLN A 1 156 ? 17.186 -51.254 -41.303 1.00 52.31 156 GLN A CA 1
ATOM 1266 C C . GLN A 1 156 ? 17.327 -49.981 -40.479 1.00 52.31 156 GLN A C 1
ATOM 1268 O O . GLN A 1 156 ? 17.820 -48.958 -40.949 1.00 52.31 156 GLN A O 1
ATOM 1273 N N . LYS A 1 157 ? 16.778 -50.022 -39.259 1.00 48.97 157 LYS A N 1
ATOM 1274 C CA . LYS A 1 157 ? 17.049 -49.035 -38.220 1.00 48.97 157 LYS A CA 1
ATOM 1275 C C . LYS A 1 157 ? 18.563 -48.904 -38.157 1.00 48.97 157 LYS A C 1
ATOM 1277 O O . LYS A 1 157 ? 19.231 -49.784 -37.622 1.00 48.97 157 LYS A O 1
ATOM 1282 N N . LEU A 1 158 ? 19.086 -47.818 -38.717 1.00 51.12 158 LEU A N 1
ATOM 1283 C CA . LEU A 1 158 ? 20.404 -47.318 -38.384 1.00 51.12 158 LEU A CA 1
ATOM 1284 C C . LEU A 1 158 ? 20.362 -47.116 -36.872 1.00 51.12 158 LEU A C 1
ATOM 1286 O O . LEU A 1 158 ? 19.807 -46.130 -36.386 1.00 51.12 158 LEU A O 1
ATOM 1290 N N . SER A 1 159 ? 20.841 -48.106 -36.120 1.00 50.38 159 SER A N 1
ATOM 1291 C CA . SER A 1 159 ? 21.048 -47.989 -34.689 1.00 50.38 159 SER A CA 1
ATOM 1292 C C . SER A 1 159 ? 22.190 -47.002 -34.527 1.00 50.38 159 SER A C 1
ATOM 1294 O O . SER A 1 159 ? 23.355 -47.381 -34.415 1.00 50.38 159 SER A O 1
ATOM 1296 N N . LEU A 1 160 ? 21.844 -45.717 -34.595 1.00 56.25 160 LEU A N 1
ATOM 1297 C CA . LEU A 1 160 ? 22.621 -44.650 -34.007 1.00 56.25 160 LEU A CA 1
ATOM 1298 C C . LEU A 1 160 ? 22.880 -45.124 -32.585 1.00 56.25 160 LEU A C 1
ATOM 1300 O O . LEU A 1 160 ? 21.966 -45.187 -31.763 1.00 56.25 160 LEU A O 1
ATOM 1304 N N . VAL A 1 161 ? 24.100 -45.599 -32.351 1.00 50.16 161 VAL A N 1
ATOM 1305 C CA . VAL A 1 161 ? 24.579 -45.969 -31.031 1.00 50.16 161 VAL A CA 1
ATOM 1306 C C . VAL A 1 161 ? 24.390 -44.712 -30.197 1.00 50.16 161 VAL A C 1
ATOM 1308 O O . VAL A 1 161 ? 25.118 -43.733 -30.359 1.00 50.16 161 VAL A O 1
ATOM 1311 N N . ASN A 1 162 ? 23.332 -44.709 -29.385 1.00 55.97 162 ASN A N 1
ATOM 1312 C CA . ASN A 1 162 ? 23.074 -43.698 -28.380 1.00 55.97 162 ASN A CA 1
ATOM 1313 C C . ASN A 1 162 ? 24.264 -43.764 -27.426 1.00 55.97 162 ASN A C 1
ATOM 1315 O O . ASN A 1 162 ? 24.254 -44.540 -26.476 1.00 55.97 162 ASN A O 1
ATOM 1319 N N . PHE A 1 163 ? 25.314 -42.991 -27.690 1.00 52.72 163 PHE A N 1
ATOM 1320 C CA . PHE A 1 163 ? 26.242 -42.611 -26.643 1.00 52.72 163 PHE A CA 1
ATOM 1321 C C . PHE A 1 163 ? 25.408 -41.784 -25.669 1.00 52.72 163 PHE A C 1
ATOM 1323 O O . PHE A 1 163 ? 24.986 -40.683 -26.042 1.00 52.72 163 PHE A O 1
ATOM 1330 N N . PRO A 1 164 ? 25.118 -42.272 -24.450 1.00 54.09 164 PRO A N 1
ATOM 1331 C CA . PRO A 1 164 ? 24.501 -41.427 -23.464 1.00 54.09 164 PRO A CA 1
ATOM 1332 C C . PRO A 1 164 ? 25.610 -40.483 -23.009 1.00 54.09 164 PRO A C 1
ATOM 1334 O O . PRO A 1 164 ? 26.313 -40.728 -22.032 1.00 54.09 164 PRO A O 1
ATOM 1337 N N . LEU A 1 165 ? 25.783 -39.372 -23.724 1.00 59.12 165 LEU A N 1
ATOM 1338 C CA . LEU A 1 165 ? 26.228 -38.140 -23.095 1.00 59.12 165 LEU A CA 1
ATOM 1339 C C . LEU A 1 165 ? 25.097 -37.741 -22.142 1.00 59.12 165 LEU A C 1
ATOM 1341 O O . LEU A 1 165 ? 24.339 -36.813 -22.408 1.00 59.12 165 LEU A O 1
ATOM 1345 N N . GLU A 1 166 ? 24.941 -38.496 -21.050 1.00 65.56 166 GLU A N 1
ATOM 1346 C CA . GLU A 1 166 ? 24.160 -38.097 -19.892 1.00 65.56 166 GLU A CA 1
ATOM 1347 C C . GLU A 1 166 ? 24.854 -36.856 -19.337 1.00 65.56 166 GLU A C 1
ATOM 1349 O O . GLU A 1 166 ? 25.704 -36.917 -18.447 1.00 65.56 166 GLU A O 1
ATOM 1354 N N . GLN A 1 167 ? 24.536 -35.700 -19.917 1.00 66.62 167 GLN A N 1
ATOM 1355 C CA . GLN A 1 167 ? 24.814 -34.415 -19.313 1.00 66.62 167 GLN A CA 1
ATOM 1356 C C . GLN A 1 167 ? 24.035 -34.400 -17.999 1.00 66.62 167 GLN A C 1
ATOM 1358 O O . GLN A 1 167 ? 22.845 -34.096 -17.956 1.00 66.62 167 GLN A O 1
ATOM 1363 N N . ARG A 1 168 ? 24.690 -34.821 -16.913 1.00 67.19 168 ARG A N 1
ATOM 1364 C CA . ARG A 1 168 ? 24.110 -34.774 -15.575 1.00 67.19 168 ARG A CA 1
ATOM 1365 C C . ARG A 1 168 ? 23.963 -33.309 -15.200 1.00 67.19 168 ARG A C 1
ATOM 1367 O O . ARG A 1 168 ? 24.933 -32.671 -14.795 1.00 67.19 168 ARG A O 1
ATOM 1374 N N . PHE A 1 169 ? 22.756 -32.770 -15.348 1.00 75.19 169 PHE A N 1
ATOM 1375 C CA . PHE A 1 169 ? 22.440 -31.467 -14.782 1.00 75.19 169 PHE A CA 1
ATOM 1376 C C . PHE A 1 169 ? 22.663 -31.536 -13.263 1.00 75.19 169 PHE A C 1
ATOM 1378 O O . PHE A 1 169 ? 22.208 -32.491 -12.621 1.00 75.19 169 PHE A O 1
ATOM 1385 N N . PRO A 1 170 ? 23.394 -30.577 -12.669 1.00 80.38 170 PRO A N 1
ATOM 1386 C CA . PRO A 1 170 ? 23.595 -30.556 -11.229 1.00 80.38 170 PRO A CA 1
ATOM 1387 C C . PRO A 1 170 ? 22.240 -30.464 -10.521 1.00 80.38 170 PRO A C 1
ATOM 1389 O O . PRO A 1 170 ? 21.347 -29.727 -10.943 1.00 80.38 170 PRO A O 1
ATOM 1392 N N . LYS A 1 171 ? 22.083 -31.224 -9.432 1.00 85.00 171 LYS A N 1
ATOM 1393 C CA . LYS A 1 171 ? 20.865 -31.191 -8.615 1.00 85.00 171 LYS A CA 1
ATOM 1394 C C . LYS A 1 171 ? 20.683 -29.787 -8.030 1.00 85.00 171 LYS A C 1
ATOM 1396 O O . LYS A 1 171 ? 21.640 -29.192 -7.537 1.00 85.00 171 LYS A O 1
ATOM 1401 N N . MET A 1 172 ? 19.452 -29.279 -8.069 1.00 87.62 172 MET A N 1
ATOM 1402 C CA . MET A 1 172 ? 19.100 -27.988 -7.477 1.00 87.62 172 MET A CA 1
ATOM 1403 C C . MET A 1 172 ? 19.424 -27.980 -5.976 1.00 87.62 172 MET A C 1
ATOM 1405 O O . MET A 1 172 ? 19.090 -28.928 -5.265 1.00 87.62 172 MET A O 1
ATOM 1409 N N . SER A 1 173 ? 20.078 -26.920 -5.494 1.00 91.19 173 SER A N 1
ATOM 1410 C CA . SER A 1 173 ? 20.410 -26.779 -4.074 1.00 91.19 173 SER A CA 1
ATOM 1411 C C . SER A 1 173 ? 19.150 -26.582 -3.223 1.00 91.19 173 SER A C 1
ATOM 1413 O O . SER A 1 173 ? 18.174 -25.969 -3.662 1.00 91.19 173 SER A O 1
ATOM 1415 N N . SER A 1 174 ? 19.175 -27.065 -1.977 1.00 91.88 174 SER A N 1
ATOM 1416 C CA . SER A 1 174 ? 18.058 -26.915 -1.028 1.00 91.88 174 SER A CA 1
ATOM 1417 C C . SER A 1 174 ? 17.729 -25.449 -0.733 1.00 91.88 174 SER A C 1
ATOM 1419 O O . SER A 1 174 ? 16.572 -25.106 -0.505 1.00 91.88 174 SER A O 1
ATOM 1421 N N . THR A 1 175 ? 18.723 -24.560 -0.800 1.00 90.50 175 THR A N 1
ATOM 1422 C CA . THR A 1 175 ? 18.547 -23.120 -0.582 1.00 90.50 175 THR A CA 1
ATOM 1423 C C . THR A 1 175 ? 17.638 -22.478 -1.627 1.00 90.50 175 THR A C 1
ATOM 1425 O O . THR A 1 175 ? 16.869 -21.587 -1.289 1.00 90.50 175 THR A O 1
ATOM 1428 N N . LEU A 1 176 ? 17.680 -22.940 -2.882 1.00 88.38 176 LEU A N 1
ATOM 1429 C CA . LEU A 1 176 ? 16.847 -22.381 -3.952 1.00 88.38 176 LEU A CA 1
ATOM 1430 C C . LEU A 1 176 ? 15.370 -22.796 -3.825 1.00 88.38 176 LEU A C 1
ATOM 1432 O O . LEU A 1 176 ? 14.498 -22.152 -4.397 1.00 88.38 176 LEU A O 1
ATOM 1436 N N . GLN A 1 177 ? 15.082 -23.847 -3.050 1.00 89.12 177 GLN A N 1
ATOM 1437 C CA . GLN A 1 177 ? 13.715 -24.284 -2.746 1.00 89.12 177 GLN A CA 1
ATOM 1438 C C . GLN A 1 177 ? 13.059 -23.452 -1.631 1.00 89.12 177 GLN A C 1
ATOM 1440 O O . GLN A 1 177 ? 11.845 -23.528 -1.440 1.00 89.12 177 GLN A O 1
ATOM 1445 N N . GLN A 1 178 ? 13.838 -22.670 -0.876 1.00 89.12 178 GLN A N 1
ATOM 1446 C CA . GLN A 1 178 ? 13.311 -21.828 0.196 1.00 89.12 178 GLN A CA 1
ATOM 1447 C C . GLN A 1 178 ? 12.605 -20.593 -0.377 1.00 89.12 178 GLN A C 1
ATOM 1449 O O . GLN A 1 178 ? 13.065 -19.976 -1.337 1.00 89.12 178 GLN A O 1
ATOM 1454 N N . LYS A 1 179 ? 11.478 -20.211 0.234 1.00 85.81 179 LYS A N 1
ATOM 1455 C CA . LYS A 1 179 ? 10.733 -19.005 -0.152 1.00 85.81 179 LYS A CA 1
ATOM 1456 C C . LYS A 1 179 ? 11.519 -17.737 0.219 1.00 85.81 179 LYS A C 1
ATOM 1458 O O . LYS A 1 179 ? 12.221 -17.740 1.233 1.00 85.81 179 LYS A O 1
ATOM 1463 N N . PRO A 1 180 ? 11.386 -16.648 -0.561 1.00 85.88 180 PRO A N 1
ATOM 1464 C CA . PRO A 1 180 ? 11.995 -15.369 -0.217 1.00 85.88 180 PRO A CA 1
ATOM 1465 C C . PRO A 1 180 ? 11.440 -14.826 1.105 1.00 85.88 180 PRO A C 1
ATOM 1467 O O . PRO A 1 180 ? 10.321 -15.141 1.515 1.00 85.88 180 PRO A O 1
ATOM 1470 N N . LEU A 1 181 ? 12.234 -13.983 1.763 1.00 82.50 181 LEU A N 1
ATOM 1471 C CA . LEU A 1 181 ? 11.827 -13.273 2.973 1.00 82.50 181 LEU A CA 1
ATOM 1472 C C . LEU A 1 181 ? 10.939 -12.085 2.581 1.00 82.50 181 LEU A C 1
ATOM 1474 O O . LEU A 1 181 ? 11.427 -11.137 1.965 1.00 82.50 181 LEU A O 1
ATOM 1478 N N . SER A 1 182 ? 9.657 -12.131 2.936 1.00 81.56 182 SER A N 1
ATOM 1479 C CA . SER A 1 182 ? 8.715 -11.032 2.716 1.00 81.56 182 SER A CA 1
ATOM 1480 C C . SER A 1 182 ? 8.886 -9.910 3.751 1.00 81.56 182 SER A C 1
ATOM 1482 O O . SER A 1 182 ? 9.328 -10.152 4.874 1.00 81.56 182 SER A O 1
ATOM 1484 N N . ILE A 1 183 ? 8.539 -8.670 3.376 1.00 77.50 183 ILE A N 1
ATOM 1485 C CA . ILE A 1 183 ? 8.529 -7.511 4.292 1.00 77.50 183 ILE A CA 1
ATOM 1486 C C . ILE A 1 183 ? 7.450 -7.664 5.361 1.00 77.50 183 ILE A C 1
ATOM 1488 O O . ILE A 1 183 ? 7.664 -7.251 6.495 1.00 77.50 183 ILE A O 1
ATOM 1492 N N . SER A 1 184 ? 6.298 -8.227 5.001 1.00 73.81 184 SER A N 1
ATOM 1493 C CA . SER A 1 184 ? 5.198 -8.500 5.919 1.00 73.81 184 SER A CA 1
ATOM 1494 C C . SER A 1 184 ? 4.850 -9.984 5.931 1.00 73.81 184 SER A C 1
ATOM 1496 O O . SER A 1 184 ? 5.172 -10.741 5.009 1.00 73.81 184 SER A O 1
ATOM 1498 N N . ASN A 1 185 ? 4.206 -10.420 7.010 1.00 65.62 185 ASN A N 1
ATOM 1499 C CA . ASN A 1 185 ? 3.743 -11.794 7.136 1.00 65.62 185 ASN A CA 1
ATOM 1500 C C . ASN A 1 185 ? 2.471 -11.967 6.293 1.00 65.62 185 ASN A C 1
ATOM 1502 O O . ASN A 1 185 ? 1.559 -11.150 6.392 1.00 65.62 185 ASN A O 1
ATOM 1506 N N . ASN A 1 186 ? 2.401 -13.045 5.506 1.00 70.06 186 ASN A N 1
ATOM 1507 C CA . ASN A 1 186 ? 1.251 -13.409 4.662 1.00 70.06 186 ASN A CA 1
ATOM 1508 C C . ASN A 1 186 ? 0.961 -12.455 3.486 1.00 70.06 186 ASN A C 1
ATOM 1510 O O . ASN A 1 186 ? -0.189 -12.088 3.246 1.00 70.06 186 ASN A O 1
ATOM 1514 N N . VAL A 1 187 ? 1.985 -12.088 2.710 1.00 78.62 187 VAL A N 1
ATOM 1515 C CA . VAL A 1 187 ? 1.775 -11.369 1.441 1.00 78.62 187 VAL A CA 1
ATOM 1516 C C . VAL A 1 187 ? 1.179 -12.319 0.405 1.00 78.62 187 VAL A C 1
ATOM 1518 O O . VAL A 1 187 ? 1.805 -13.310 0.018 1.00 78.62 187 VAL A O 1
ATOM 1521 N N . SER A 1 188 ? -0.033 -12.009 -0.052 1.00 84.50 188 SER A N 1
ATOM 1522 C CA . SER A 1 188 ? -0.673 -12.732 -1.153 1.00 84.50 188 SER A CA 1
ATOM 1523 C C . SER A 1 188 ? 0.005 -12.390 -2.481 1.00 84.50 188 SER A C 1
ATOM 1525 O O . SER A 1 188 ? 0.543 -11.301 -2.661 1.00 84.50 188 SER A O 1
ATOM 1527 N N . ASN A 1 189 ? -0.003 -13.324 -3.437 1.00 85.38 189 ASN A N 1
ATOM 1528 C CA . ASN A 1 189 ? 0.625 -13.088 -4.742 1.00 85.38 189 ASN A CA 1
ATOM 1529 C C . ASN A 1 189 ? -0.073 -11.971 -5.537 1.00 85.38 189 ASN A C 1
ATOM 1531 O O . ASN A 1 189 ? 0.582 -11.229 -6.265 1.00 85.38 189 ASN A O 1
ATOM 1535 N N . VAL A 1 190 ? -1.392 -11.881 -5.373 1.00 83.62 190 VAL A N 1
ATOM 1536 C CA . VAL A 1 190 ? -2.265 -10.814 -5.859 1.00 83.62 190 VAL A CA 1
ATOM 1537 C C . VAL A 1 190 ? -3.166 -10.443 -4.694 1.00 83.62 190 VAL A C 1
ATOM 1539 O O . VAL A 1 190 ? -3.673 -11.331 -4.003 1.00 83.62 190 VAL A O 1
ATOM 1542 N N . GLU A 1 191 ? -3.330 -9.153 -4.448 1.00 85.69 191 GLU A N 1
ATOM 1543 C CA . GLU A 1 191 ? -4.241 -8.688 -3.416 1.00 85.69 191 GLU A CA 1
ATOM 1544 C C . GLU A 1 191 ? -5.668 -8.642 -3.935 1.00 85.69 191 GLU A C 1
ATOM 1546 O O . GLU A 1 191 ? -5.928 -8.215 -5.058 1.00 85.69 191 GLU A O 1
ATOM 1551 N N . VAL A 1 192 ? -6.599 -9.102 -3.106 1.00 89.94 192 VAL A N 1
ATOM 1552 C CA . VAL A 1 192 ? -8.021 -9.015 -3.417 1.00 89.94 192 VAL A CA 1
ATOM 1553 C C . VAL A 1 192 ? -8.498 -7.621 -3.023 1.00 89.94 192 VAL A C 1
ATOM 1555 O O . VAL A 1 192 ? -8.332 -7.211 -1.872 1.00 89.94 192 VAL A O 1
ATOM 1558 N N . ALA A 1 193 ? -9.074 -6.897 -3.981 1.00 89.62 193 ALA A N 1
ATOM 1559 C CA . ALA A 1 193 ? -9.641 -5.577 -3.740 1.00 89.62 193 ALA A CA 1
ATOM 1560 C C . ALA A 1 193 ? -10.789 -5.644 -2.719 1.00 89.62 193 ALA A C 1
ATOM 1562 O O . ALA A 1 193 ? -11.498 -6.647 -2.611 1.00 89.62 193 ALA A O 1
ATOM 1563 N N . ASN A 1 194 ? -10.981 -4.563 -1.963 1.00 92.62 194 ASN A N 1
ATOM 1564 C CA . ASN A 1 194 ? -12.104 -4.471 -1.035 1.00 92.62 194 ASN A CA 1
ATOM 1565 C C . ASN A 1 194 ? -13.416 -4.287 -1.816 1.00 92.62 194 ASN A C 1
ATOM 1567 O O . ASN A 1 194 ? -13.436 -3.594 -2.829 1.00 92.62 194 ASN A O 1
ATOM 1571 N N . ALA A 1 195 ? -14.523 -4.838 -1.322 1.00 93.62 195 ALA A N 1
ATOM 1572 C CA . ALA A 1 195 ? -15.822 -4.747 -1.988 1.00 93.62 195 ALA A CA 1
ATOM 1573 C C . ALA A 1 195 ? -16.310 -3.290 -2.146 1.00 93.62 195 ALA A C 1
ATOM 1575 O O . ALA A 1 195 ? -16.878 -2.927 -3.175 1.00 93.62 195 ALA A O 1
ATOM 1576 N N . GLY A 1 196 ? -15.952 -2.413 -1.199 1.00 93.88 196 GLY A N 1
ATOM 1577 C CA . GLY A 1 196 ? -16.206 -0.970 -1.289 1.00 93.88 196 GLY A CA 1
ATOM 1578 C C . GLY A 1 196 ? -15.437 -0.228 -2.395 1.00 93.88 196 GLY A C 1
ATOM 1579 O O . GLY A 1 196 ? -15.728 0.938 -2.620 1.00 93.88 196 GLY A O 1
ATOM 1580 N N . MET A 1 197 ? -14.459 -0.865 -3.057 1.00 92.19 197 MET A N 1
ATOM 1581 C CA . MET A 1 197 ? -13.754 -0.323 -4.238 1.00 92.19 197 MET A CA 1
ATOM 1582 C C . MET A 1 197 ? -14.415 -0.751 -5.553 1.00 92.19 197 MET A C 1
ATOM 1584 O O . MET A 1 197 ? -13.901 -0.457 -6.631 1.00 92.19 197 MET A O 1
ATOM 1588 N N . SER A 1 198 ? -15.508 -1.514 -5.485 1.00 91.12 198 SER A N 1
ATOM 1589 C CA . SER A 1 198 ? -16.272 -1.842 -6.679 1.00 91.12 198 SER A CA 1
ATOM 1590 C C . SER A 1 198 ? -16.872 -0.580 -7.294 1.00 91.12 198 SER A C 1
ATOM 1592 O O . SER A 1 198 ? -17.028 0.446 -6.642 1.00 91.12 198 SER A O 1
ATOM 1594 N N . TYR A 1 199 ? -17.190 -0.676 -8.579 1.00 90.00 199 TYR A N 1
ATOM 1595 C CA . TYR A 1 199 ? -17.731 0.420 -9.370 1.00 90.00 199 TYR A CA 1
ATOM 1596 C C . TYR A 1 199 ? -19.066 0.971 -8.818 1.00 90.00 199 TYR A C 1
ATOM 1598 O O . TYR A 1 199 ? -19.280 2.178 -8.802 1.00 90.00 199 TYR A O 1
ATOM 1606 N N . ASN A 1 200 ? -19.940 0.082 -8.338 1.00 91.38 200 ASN A N 1
ATOM 1607 C CA . ASN A 1 200 ? -21.196 0.431 -7.678 1.00 91.38 200 ASN A CA 1
ATOM 1608 C C . ASN A 1 200 ? -21.300 -0.352 -6.355 1.00 91.38 200 ASN A C 1
ATOM 1610 O O . ASN A 1 200 ? -21.905 -1.430 -6.323 1.00 91.38 200 ASN A O 1
ATOM 1614 N N . PRO A 1 201 ? -20.621 0.115 -5.296 1.00 94.50 201 PRO A N 1
ATOM 1615 C CA . PRO A 1 201 ? -20.515 -0.597 -4.036 1.00 94.50 201 PRO A CA 1
ATOM 1616 C C . PRO A 1 201 ? -21.782 -0.449 -3.197 1.00 94.50 201 PRO A C 1
ATOM 1618 O O . PRO A 1 201 ? -22.497 0.553 -3.263 1.00 94.50 201 PRO A O 1
ATOM 1621 N N . LEU A 1 202 ? -22.013 -1.411 -2.302 1.00 95.25 202 LEU A N 1
ATOM 1622 C CA . LEU A 1 202 ? -23.005 -1.226 -1.251 1.00 95.25 202 LEU A CA 1
ATOM 1623 C C . LEU A 1 202 ? -22.570 -0.065 -0.341 1.00 95.25 202 LEU A C 1
ATOM 1625 O O . LEU A 1 202 ? -21.418 -0.001 0.098 1.00 95.25 202 LEU A O 1
ATOM 1629 N N . PHE A 1 203 ? -23.511 0.819 -0.002 1.00 94.69 203 PHE A N 1
ATOM 1630 C CA . PHE A 1 203 ? -23.238 2.022 0.792 1.00 94.69 203 PHE A CA 1
ATOM 1631 C C . PHE A 1 203 ? -22.493 1.731 2.108 1.00 94.69 203 PHE A C 1
ATOM 1633 O O . PHE A 1 203 ? -21.585 2.469 2.492 1.00 94.69 203 PHE A O 1
ATOM 1640 N N . GLU A 1 204 ? -22.832 0.635 2.791 1.00 97.06 204 GLU A N 1
ATOM 1641 C CA . GLU A 1 204 ? -22.183 0.241 4.047 1.00 97.06 204 GLU A CA 1
ATOM 1642 C C . GLU A 1 204 ? -20.707 -0.136 3.864 1.00 97.06 204 GLU A C 1
ATOM 1644 O O . GLU A 1 204 ? -19.849 0.271 4.654 1.00 97.06 204 GLU A O 1
ATOM 1649 N N . GLU A 1 205 ? -20.395 -0.889 2.810 1.00 97.19 205 GLU A N 1
ATOM 1650 C CA . GLU A 1 205 ? -19.038 -1.343 2.504 1.00 97.19 205 GLU A CA 1
ATOM 1651 C C . GLU A 1 205 ? -18.158 -0.188 2.037 1.00 97.19 205 GLU A C 1
ATOM 1653 O O . GLU A 1 205 ? -17.011 -0.065 2.479 1.00 97.19 205 GLU A O 1
ATOM 1658 N N . TYR A 1 206 ? -18.719 0.691 1.206 1.00 96.06 206 TYR A N 1
ATOM 1659 C CA . TYR A 1 206 ? -18.076 1.926 0.777 1.00 96.06 206 TYR A CA 1
ATOM 1660 C C . TYR A 1 206 ? -17.754 2.831 1.971 1.00 96.06 206 TYR A C 1
ATOM 1662 O O . TYR A 1 206 ? -16.600 3.206 2.187 1.00 96.06 206 TYR A O 1
ATOM 1670 N N . ARG A 1 207 ? -18.743 3.098 2.834 1.00 96.56 207 ARG A N 1
ATOM 1671 C CA . ARG A 1 207 ? -18.548 3.886 4.059 1.00 96.56 207 ARG A CA 1
ATOM 1672 C C . ARG A 1 207 ? -17.452 3.279 4.934 1.00 96.56 207 ARG A C 1
ATOM 1674 O O . ARG A 1 207 ? -16.585 3.999 5.425 1.00 96.56 207 ARG A O 1
ATOM 1681 N N . LYS A 1 208 ? -17.455 1.956 5.116 1.00 96.94 208 LYS A N 1
ATOM 1682 C CA . LYS A 1 208 ? -16.432 1.241 5.891 1.00 96.94 208 LYS A CA 1
ATOM 1683 C C . LYS A 1 208 ? -15.033 1.389 5.286 1.00 96.94 208 LYS A C 1
ATOM 1685 O O . LYS A 1 208 ? -14.077 1.576 6.039 1.00 96.94 208 LYS A O 1
ATOM 1690 N N . LEU A 1 209 ? -14.904 1.308 3.961 1.00 95.69 209 LEU A N 1
ATOM 1691 C CA . LEU A 1 209 ? -13.641 1.532 3.256 1.00 95.69 209 LEU A CA 1
ATOM 1692 C C . LEU A 1 209 ? -13.126 2.958 3.492 1.00 95.69 209 LEU A C 1
ATOM 1694 O O . LEU A 1 209 ? -11.984 3.118 3.922 1.00 95.69 209 LEU A O 1
ATOM 1698 N N . ILE A 1 210 ? -13.978 3.964 3.281 1.00 96.56 210 ILE A N 1
ATOM 1699 C CA . ILE A 1 210 ? -13.628 5.379 3.462 1.00 96.56 210 ILE A CA 1
ATOM 1700 C C . ILE A 1 210 ? -13.174 5.652 4.896 1.00 96.56 210 ILE A C 1
ATOM 1702 O O . ILE A 1 210 ? -12.111 6.233 5.095 1.00 96.56 210 ILE A O 1
ATOM 1706 N N . HIS A 1 211 ? -13.910 5.176 5.906 1.00 96.50 211 HIS A N 1
ATOM 1707 C CA . HIS A 1 211 ? -13.509 5.342 7.312 1.00 96.50 211 HIS A CA 1
ATOM 1708 C C . HIS A 1 211 ? -12.154 4.701 7.615 1.00 96.50 211 HIS A C 1
ATOM 1710 O O . HIS A 1 211 ? -11.336 5.285 8.326 1.00 96.50 211 HIS A O 1
ATOM 1716 N N . LYS A 1 212 ? -11.896 3.506 7.072 1.00 95.94 212 LYS A N 1
ATOM 1717 C CA . LYS A 1 212 ? -10.633 2.791 7.280 1.00 95.94 212 LYS A CA 1
ATOM 1718 C C . LYS A 1 212 ? -9.446 3.559 6.697 1.00 95.94 212 LYS A C 1
ATOM 1720 O O . LYS A 1 212 ? -8.424 3.699 7.368 1.00 95.94 212 LYS A O 1
ATOM 1725 N N . GLU A 1 213 ? -9.564 4.023 5.459 1.00 95.06 213 GLU A N 1
ATOM 1726 C CA . GLU A 1 213 ? -8.463 4.704 4.773 1.00 95.06 213 GLU A CA 1
ATOM 1727 C C . GLU A 1 213 ? -8.305 6.153 5.262 1.00 95.06 213 GLU A C 1
ATOM 1729 O O . GLU A 1 213 ? -7.180 6.592 5.481 1.00 95.06 213 GLU A O 1
ATOM 1734 N N . SER A 1 214 ? -9.399 6.839 5.612 1.00 96.50 214 SER A N 1
ATOM 1735 C CA . SER A 1 214 ? -9.361 8.136 6.305 1.00 96.50 214 SER A CA 1
ATOM 1736 C C . SER A 1 214 ? -8.596 8.058 7.629 1.00 96.50 214 SER A C 1
ATOM 1738 O O . SER A 1 214 ? -7.694 8.858 7.870 1.00 96.50 214 SER A O 1
ATOM 1740 N N . ALA A 1 215 ? -8.875 7.052 8.466 1.00 97.00 215 ALA A N 1
ATOM 1741 C CA . ALA A 1 215 ? -8.155 6.864 9.725 1.00 97.00 215 ALA A CA 1
ATOM 1742 C C . ALA A 1 215 ? -6.648 6.630 9.508 1.00 97.00 215 ALA A C 1
ATOM 1744 O O . ALA A 1 215 ? -5.819 7.096 10.289 1.00 97.00 215 ALA A O 1
ATOM 1745 N N . LYS A 1 216 ? -6.278 5.920 8.437 1.00 93.88 216 LYS A N 1
ATOM 1746 C CA . LYS A 1 216 ? -4.882 5.658 8.070 1.00 93.88 216 LYS A CA 1
ATOM 1747 C C . LYS A 1 216 ? -4.166 6.923 7.592 1.00 93.88 216 LYS A C 1
ATOM 1749 O O . LYS A 1 216 ? -3.017 7.124 7.981 1.00 93.88 216 LYS A O 1
ATOM 1754 N N . GLU A 1 217 ? -4.819 7.765 6.795 1.00 93.62 217 GLU A N 1
ATOM 1755 C CA . GLU A 1 217 ? -4.264 9.057 6.367 1.00 93.62 217 GLU A CA 1
ATOM 1756 C C . GLU A 1 217 ? -4.131 10.039 7.533 1.00 93.62 217 GLU A C 1
ATOM 1758 O O . GLU A 1 217 ? -3.069 10.627 7.708 1.00 93.62 217 GLU A O 1
ATOM 1763 N N . LEU A 1 218 ? -5.125 10.115 8.421 1.00 96.81 218 LEU A N 1
ATOM 1764 C CA . LEU A 1 218 ? -5.061 10.946 9.629 1.00 96.81 218 LEU A CA 1
ATOM 1765 C C . LEU A 1 218 ? -3.854 10.552 10.505 1.00 96.81 218 LEU A C 1
ATOM 1767 O O . LEU A 1 218 ? -3.105 11.400 10.987 1.00 96.81 218 LEU A O 1
ATOM 1771 N N . LEU A 1 219 ? -3.586 9.250 10.655 1.00 96.12 219 LEU A N 1
ATOM 1772 C CA . LEU A 1 219 ? -2.387 8.767 11.350 1.00 96.12 219 LEU A CA 1
ATOM 1773 C C . LEU A 1 219 ? -1.080 9.161 10.644 1.00 96.12 219 LEU A C 1
ATOM 1775 O O . LEU A 1 219 ? -0.086 9.444 11.320 1.00 96.12 219 LEU A O 1
ATOM 1779 N N . ARG A 1 220 ? -1.055 9.167 9.305 1.00 92.38 220 ARG A N 1
ATOM 1780 C CA . ARG A 1 220 ? 0.104 9.628 8.521 1.00 92.38 220 ARG A CA 1
ATOM 1781 C C . ARG A 1 220 ? 0.331 11.123 8.722 1.00 92.38 220 ARG A C 1
ATOM 1783 O O . ARG A 1 220 ? 1.469 11.519 8.953 1.00 92.38 220 ARG A O 1
ATOM 1790 N N . GLU A 1 221 ? -0.729 11.920 8.710 1.00 94.69 221 GLU A N 1
ATOM 1791 C CA . GLU A 1 221 ? -0.685 13.366 8.931 1.00 94.69 221 GLU A CA 1
ATOM 1792 C C . GLU A 1 221 ? -0.196 13.710 10.341 1.00 94.69 221 GLU A C 1
ATOM 1794 O O . GLU A 1 221 ? 0.799 14.417 10.476 1.00 94.69 221 GLU A O 1
ATOM 1799 N N . ILE A 1 222 ? -0.766 13.096 11.388 1.00 96.81 222 ILE A N 1
ATOM 1800 C CA . ILE A 1 222 ? -0.287 13.267 12.772 1.00 96.81 222 ILE A CA 1
ATOM 1801 C C . ILE A 1 222 ? 1.206 12.948 12.876 1.00 96.81 222 ILE A C 1
ATOM 1803 O O . ILE A 1 222 ? 1.957 13.647 13.559 1.00 96.81 222 ILE A O 1
ATOM 1807 N N . LYS A 1 223 ? 1.658 11.872 12.225 1.00 94.12 223 LYS A N 1
ATOM 1808 C CA . LYS A 1 223 ? 3.070 11.489 12.243 1.00 94.12 223 LYS A CA 1
ATOM 1809 C C . LYS A 1 223 ? 3.939 12.531 11.536 1.00 94.12 223 LYS A C 1
ATOM 1811 O O . LYS A 1 223 ? 4.980 12.905 12.076 1.00 94.12 223 LYS A O 1
ATOM 1816 N N . ASN A 1 224 ? 3.507 13.017 10.376 1.00 92.75 224 ASN A N 1
ATOM 1817 C CA . ASN A 1 224 ? 4.201 14.061 9.627 1.00 92.75 224 ASN A CA 1
ATOM 1818 C C . ASN A 1 224 ? 4.281 15.366 10.431 1.00 92.75 224 ASN A C 1
ATOM 1820 O O . ASN A 1 224 ? 5.355 15.959 10.506 1.00 92.75 224 ASN A O 1
ATOM 1824 N N . ASP A 1 225 ? 3.202 15.761 11.106 1.00 94.19 225 ASP A N 1
ATOM 1825 C CA . ASP A 1 225 ? 3.153 16.934 11.982 1.00 94.19 225 ASP A CA 1
ATOM 1826 C C . ASP A 1 225 ? 4.099 16.799 13.172 1.00 94.19 225 ASP A C 1
ATOM 1828 O O . ASP A 1 225 ? 4.844 17.723 13.498 1.00 94.19 225 ASP A O 1
ATOM 1832 N N . GLN A 1 226 ? 4.111 15.635 13.825 1.00 94.00 226 GLN A N 1
ATOM 1833 C CA . GLN A 1 226 ? 5.043 15.359 14.917 1.00 94.00 226 GLN A CA 1
ATOM 1834 C C . GLN A 1 226 ? 6.497 15.415 14.444 1.00 94.00 226 GLN A C 1
ATOM 1836 O O . GLN A 1 226 ? 7.355 15.951 15.147 1.00 94.00 226 GLN A O 1
ATOM 1841 N N . GLU A 1 227 ? 6.797 14.871 13.265 1.00 90.25 227 GLU A N 1
ATOM 1842 C CA . GLU A 1 227 ? 8.128 14.954 12.664 1.00 90.25 227 GLU A CA 1
ATOM 1843 C C . GLU A 1 227 ? 8.490 16.390 12.264 1.00 90.25 227 GLU A C 1
ATOM 1845 O O . GLU A 1 227 ? 9.628 16.807 12.479 1.00 90.25 227 GLU A O 1
ATOM 1850 N N . GLY A 1 228 ? 7.536 17.161 11.740 1.00 91.06 228 GLY A N 1
ATOM 1851 C CA . GLY A 1 228 ? 7.689 18.578 11.420 1.00 91.06 228 GLY A CA 1
ATOM 1852 C C . GLY A 1 228 ? 8.009 19.409 12.659 1.00 91.06 228 GLY A C 1
ATOM 1853 O O . GLY A 1 228 ? 9.007 20.125 12.667 1.00 91.06 228 GLY A O 1
ATOM 1854 N N . ARG A 1 229 ? 7.246 19.224 13.744 1.00 87.62 229 ARG A N 1
ATOM 1855 C CA . ARG A 1 229 ? 7.476 19.887 15.038 1.00 87.62 229 ARG A CA 1
ATOM 1856 C C . ARG A 1 229 ? 8.828 19.529 15.648 1.00 87.62 229 ARG A C 1
ATOM 1858 O O . ARG A 1 229 ? 9.517 20.403 16.156 1.00 87.62 229 ARG A O 1
ATOM 1865 N N . LYS A 1 230 ? 9.244 18.258 15.584 1.00 87.06 230 LYS A N 1
ATOM 1866 C CA . LYS A 1 230 ? 10.580 17.839 16.050 1.00 87.06 230 LYS A CA 1
ATOM 1867 C C . LYS A 1 230 ? 11.694 18.510 15.248 1.00 87.06 230 LYS A C 1
ATOM 1869 O O . LYS A 1 230 ? 12.686 18.941 15.822 1.00 87.06 230 LYS A O 1
ATOM 1874 N N . LYS A 1 231 ? 11.534 18.612 13.925 1.00 84.44 231 LYS A N 1
ATOM 1875 C CA . LYS A 1 231 ? 12.503 19.295 13.059 1.00 84.44 231 LYS A CA 1
ATOM 1876 C C . LYS A 1 231 ? 12.560 20.792 13.359 1.00 84.44 231 LYS A C 1
ATOM 1878 O O . LYS A 1 231 ? 13.657 21.313 13.507 1.00 84.44 231 LYS A O 1
ATOM 1883 N N . SER A 1 232 ? 11.416 21.466 13.491 1.00 78.94 232 SER A N 1
ATOM 1884 C CA . SER A 1 232 ? 11.377 22.902 13.796 1.00 78.94 232 SER A CA 1
ATOM 1885 C C . SER A 1 232 ? 11.926 23.216 15.189 1.00 78.94 232 SER A C 1
ATOM 1887 O O . SER A 1 232 ? 12.649 24.194 15.349 1.00 78.94 232 SER A O 1
ATOM 1889 N N . PHE A 1 233 ? 11.645 22.368 16.182 1.00 73.06 233 PHE A N 1
ATOM 1890 C CA . PHE A 1 233 ? 12.183 22.514 17.535 1.00 73.06 233 PHE A CA 1
ATOM 1891 C C . PHE A 1 233 ? 13.713 22.365 17.563 1.00 73.06 233 PHE A C 1
ATOM 1893 O O . PHE A 1 233 ? 14.398 23.227 18.105 1.00 73.06 233 PHE A O 1
ATOM 1900 N N . ASN A 1 234 ? 14.264 21.352 16.884 1.00 67.94 234 ASN A N 1
ATOM 1901 C CA . ASN A 1 234 ? 15.715 21.151 16.802 1.00 67.94 234 ASN A CA 1
ATOM 1902 C C . ASN A 1 234 ? 16.449 22.295 16.075 1.00 67.94 234 ASN A C 1
ATOM 1904 O O . ASN A 1 234 ? 17.588 22.599 16.419 1.00 67.94 234 ASN A O 1
ATOM 1908 N N . VAL A 1 235 ? 15.826 22.919 15.067 1.00 67.19 235 VAL A N 1
ATOM 1909 C CA . VAL A 1 235 ? 16.395 24.098 14.384 1.00 67.19 235 VAL A CA 1
ATOM 1910 C C . VAL A 1 235 ? 16.395 25.308 15.322 1.00 67.19 235 VAL A C 1
ATOM 1912 O O . VAL A 1 235 ? 17.413 25.979 15.455 1.00 67.19 235 VAL A O 1
ATOM 1915 N N . SER A 1 236 ? 15.295 25.535 16.047 1.00 60.38 236 SER A N 1
ATOM 1916 C CA . SER A 1 236 ? 15.195 26.657 16.983 1.00 60.38 236 SER A CA 1
ATOM 1917 C C . SER A 1 236 ? 16.158 26.538 18.172 1.00 60.38 236 SER A C 1
ATOM 1919 O O . SER A 1 236 ? 16.675 27.559 18.619 1.00 60.38 236 SER A O 1
ATOM 1921 N N . GLU A 1 237 ? 16.433 25.330 18.681 1.00 58.94 237 GLU A N 1
ATOM 1922 C CA . GLU A 1 237 ? 17.446 25.124 19.729 1.00 58.94 237 GLU A CA 1
ATOM 1923 C C . GLU A 1 237 ? 18.861 25.444 19.227 1.00 58.94 237 GLU A C 1
ATOM 1925 O O . GLU A 1 237 ? 19.603 26.133 19.923 1.00 58.94 237 GLU A O 1
ATOM 1930 N N . GLN A 1 238 ? 19.228 25.034 18.007 1.00 57.09 238 GLN A N 1
ATOM 1931 C CA . GLN A 1 238 ? 20.562 25.307 17.451 1.00 57.09 238 GLN A CA 1
ATOM 1932 C C . GLN A 1 238 ? 20.812 26.794 17.166 1.00 57.09 238 GLN A C 1
ATOM 1934 O O . GLN A 1 238 ? 21.929 27.264 17.390 1.00 57.09 238 GLN A O 1
ATOM 1939 N N . ASP A 1 239 ? 19.788 27.538 16.744 1.00 55.34 239 ASP A N 1
ATOM 1940 C CA . ASP A 1 239 ? 19.897 28.985 16.524 1.00 55.34 239 ASP A CA 1
ATOM 1941 C C . ASP A 1 239 ? 19.866 29.773 17.848 1.00 55.34 239 ASP A C 1
ATOM 1943 O O . ASP A 1 239 ? 20.547 30.785 17.994 1.00 55.34 239 ASP A O 1
ATOM 1947 N N . SER A 1 240 ? 19.157 29.278 18.870 1.00 54.69 240 SER A N 1
ATOM 1948 C CA . SER A 1 240 ? 19.077 29.940 20.184 1.00 54.69 240 SER A CA 1
ATOM 1949 C C . SER A 1 240 ? 20.294 29.738 21.101 1.00 54.69 240 SER A C 1
ATOM 1951 O O . SER A 1 240 ? 20.418 30.455 22.091 1.00 54.69 240 SER A O 1
ATOM 1953 N N . ILE A 1 241 ? 21.201 28.805 20.780 1.00 55.38 241 ILE A N 1
ATOM 1954 C CA . ILE A 1 241 ? 22.450 28.572 21.533 1.00 55.38 241 ILE A CA 1
ATOM 1955 C C . ILE A 1 241 ? 23.574 29.532 21.095 1.00 55.38 241 ILE A C 1
ATOM 1957 O O . ILE A 1 241 ? 24.579 29.652 21.793 1.00 55.38 241 ILE A O 1
ATOM 1961 N N . LYS A 1 242 ? 23.424 30.253 19.974 1.00 50.44 242 LYS A N 1
ATOM 1962 C CA . LYS A 1 242 ? 24.432 31.232 19.526 1.00 50.44 242 LYS A CA 1
ATOM 1963 C C . LYS A 1 242 ? 24.247 32.648 20.070 1.00 50.44 242 LYS A C 1
ATOM 1965 O O . LYS A 1 242 ? 25.255 33.324 20.215 1.00 50.44 242 LYS A O 1
ATOM 1970 N N . ASP A 1 243 ? 23.030 33.042 20.447 1.00 52.19 243 ASP A N 1
ATOM 1971 C CA . ASP A 1 243 ? 22.718 34.442 20.792 1.00 52.19 243 ASP A CA 1
ATOM 1972 C C . ASP A 1 243 ? 21.982 34.608 22.135 1.00 52.19 243 ASP A C 1
ATOM 1974 O O . ASP A 1 243 ? 21.144 35.498 22.290 1.00 52.19 243 ASP A O 1
ATOM 1978 N N . LYS A 1 244 ? 22.253 33.759 23.133 1.00 47.38 244 LYS A N 1
ATOM 1979 C CA . LYS A 1 244 ? 21.717 33.973 24.486 1.00 47.38 244 LYS A CA 1
ATOM 1980 C C . LYS A 1 244 ? 22.805 33.947 25.541 1.00 47.38 244 LYS A C 1
ATOM 1982 O O . LYS A 1 244 ? 23.096 32.916 26.145 1.00 47.38 244 LYS A O 1
ATOM 1987 N N . ASP A 1 245 ? 23.335 35.144 25.769 1.00 41.47 245 ASP A N 1
ATOM 1988 C CA . ASP A 1 245 ? 23.845 35.559 27.064 1.00 41.47 245 ASP A CA 1
ATOM 1989 C C . ASP A 1 245 ? 22.870 35.132 28.175 1.00 41.47 245 ASP A C 1
ATOM 1991 O O . ASP A 1 245 ? 21.652 35.333 28.114 1.00 41.47 245 ASP A O 1
ATOM 1995 N N . LEU A 1 246 ? 23.448 34.485 29.181 1.00 48.56 246 LEU A N 1
ATOM 1996 C CA . LEU A 1 246 ? 22.843 34.135 30.456 1.00 48.56 246 LEU A CA 1
ATOM 1997 C C . LEU A 1 246 ? 22.517 35.414 31.234 1.00 48.56 246 LEU A C 1
ATOM 1999 O O . LEU A 1 246 ? 23.380 35.866 31.963 1.00 48.56 246 LEU A O 1
ATOM 2003 N N . GLU A 1 247 ? 21.317 35.985 31.102 1.00 43.78 247 GLU A N 1
ATOM 2004 C CA . GLU A 1 247 ? 20.661 36.751 32.182 1.00 43.78 247 GLU A CA 1
ATOM 2005 C C . GLU A 1 247 ? 19.244 37.193 31.750 1.00 43.78 247 GLU A C 1
ATOM 2007 O O . GLU A 1 247 ? 19.061 38.272 31.192 1.00 43.78 247 GLU A O 1
ATOM 2012 N N . SER A 1 248 ? 18.202 36.387 31.992 1.00 34.66 248 SER A N 1
ATOM 2013 C CA . SER A 1 248 ? 16.860 36.947 32.233 1.00 34.66 248 SER A CA 1
ATOM 2014 C C . SER A 1 248 ? 15.857 35.907 32.740 1.00 34.66 248 SER A C 1
ATOM 2016 O O . SER A 1 248 ? 15.345 35.080 31.991 1.00 34.66 248 SER A O 1
ATOM 2018 N N . LEU A 1 249 ? 15.563 36.021 34.035 1.00 38.38 249 LEU A N 1
ATOM 2019 C CA . LEU A 1 249 ? 14.205 36.025 34.585 1.00 38.38 249 LEU A CA 1
ATOM 2020 C C . LEU A 1 249 ? 13.347 34.767 34.368 1.00 38.38 249 LEU A C 1
ATOM 2022 O O . LEU A 1 249 ? 12.421 34.708 33.563 1.00 38.38 249 LEU A O 1
ATOM 2026 N N . SER A 1 250 ? 13.581 33.806 35.261 1.00 41.47 250 SER A N 1
ATOM 2027 C CA . SER A 1 250 ? 12.548 32.907 35.774 1.00 41.47 250 SER A CA 1
ATOM 2028 C C . SER A 1 250 ? 11.552 33.699 36.636 1.00 41.47 250 SER A C 1
ATOM 2030 O O . SER A 1 250 ? 11.634 33.655 37.861 1.00 41.47 250 SER A O 1
ATOM 2032 N N . GLU A 1 251 ? 10.589 34.379 36.017 1.00 35.69 251 GLU A N 1
ATOM 2033 C CA . GLU A 1 251 ? 9.381 34.835 36.711 1.00 35.69 251 GLU A CA 1
ATOM 2034 C C . GLU A 1 251 ? 8.120 34.605 35.861 1.00 35.69 251 GLU A C 1
ATOM 2036 O O . GLU A 1 251 ? 7.930 35.178 34.795 1.00 35.69 251 GLU A O 1
ATOM 2041 N N . ASN A 1 252 ? 7.246 33.764 36.422 1.00 31.70 252 ASN A N 1
ATOM 2042 C CA . ASN A 1 252 ? 5.810 33.619 36.180 1.00 31.70 252 ASN A CA 1
ATOM 2043 C C . ASN A 1 252 ? 5.275 33.099 34.832 1.00 31.70 252 ASN A C 1
ATOM 2045 O O . ASN A 1 252 ? 5.143 33.813 33.846 1.00 31.70 252 ASN A O 1
ATOM 2049 N N . SER A 1 253 ? 4.668 31.907 34.901 1.00 29.58 253 SER A N 1
ATOM 2050 C CA . SER A 1 253 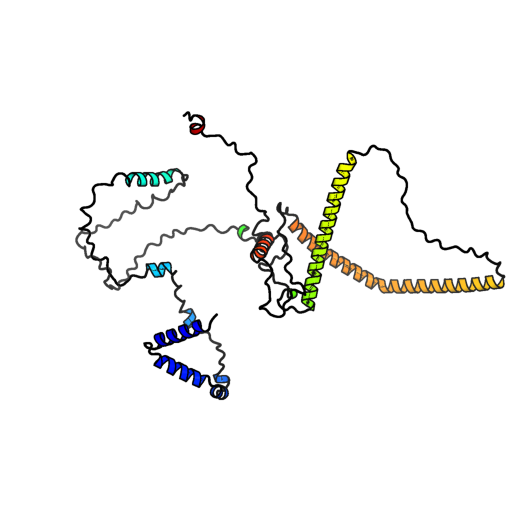? 3.255 31.744 34.512 1.00 29.58 253 SER A CA 1
ATOM 2051 C C . SER A 1 253 ? 2.639 30.495 35.157 1.00 29.58 253 SER A C 1
ATOM 2053 O O . SER A 1 253 ? 2.722 29.381 34.652 1.00 29.58 253 SER A O 1
ATOM 2055 N N . ASN A 1 254 ? 1.983 30.688 36.302 1.00 32.81 254 ASN A N 1
ATOM 2056 C CA . ASN A 1 254 ? 0.952 29.774 36.787 1.00 32.81 254 ASN A CA 1
ATOM 2057 C C . ASN A 1 254 ? -0.380 30.529 36.708 1.00 32.81 254 ASN A C 1
ATOM 2059 O O . ASN A 1 254 ? -0.900 31.023 37.705 1.00 32.81 254 ASN A O 1
ATOM 2063 N N . SER A 1 255 ? -0.887 30.697 35.488 1.00 33.22 255 SER A N 1
ATOM 2064 C CA . SER A 1 255 ? -2.224 31.218 35.222 1.00 33.22 255 SER A CA 1
ATOM 2065 C C . SER A 1 255 ? -3.245 30.118 35.510 1.00 33.22 255 SER A C 1
ATOM 2067 O O . SER A 1 255 ? -3.522 29.258 34.677 1.00 33.22 255 SER A O 1
ATOM 2069 N N . LYS A 1 256 ? -3.800 30.132 36.724 1.00 39.34 256 LYS A N 1
ATOM 2070 C CA . LYS A 1 256 ? -5.086 29.490 37.002 1.00 39.34 256 LYS A CA 1
ATOM 2071 C C . LYS A 1 256 ? -6.139 30.572 37.100 1.00 39.34 256 LYS A C 1
ATOM 2073 O O . LYS A 1 256 ? -6.057 31.463 37.938 1.00 39.34 256 LYS A O 1
ATOM 2078 N N . GLU A 1 257 ? -7.072 30.447 36.175 1.00 37.59 257 GLU A N 1
ATOM 2079 C CA . GLU A 1 257 ? -8.249 31.263 35.982 1.00 37.59 257 GLU A CA 1
ATOM 2080 C C . GLU A 1 257 ? -9.053 31.437 37.271 1.00 37.59 257 GLU A C 1
ATOM 2082 O O . GLU A 1 257 ? -9.235 30.527 38.086 1.00 37.59 257 GLU A O 1
ATOM 2087 N N . GLU A 1 258 ? -9.538 32.659 37.401 1.00 38.56 258 GLU A N 1
ATOM 2088 C CA . GLU A 1 258 ? -10.491 33.133 38.377 1.00 38.56 258 GLU A CA 1
ATOM 2089 C C . GLU A 1 258 ? -11.795 32.329 38.295 1.00 38.56 258 GLU A C 1
ATOM 2091 O O . GLU A 1 258 ? -12.497 32.354 37.288 1.00 38.56 258 GLU A O 1
ATOM 2096 N N . VAL A 1 259 ? -12.192 31.699 39.402 1.00 35.72 259 VAL A N 1
ATOM 2097 C CA . VAL A 1 259 ? -13.618 31.536 39.708 1.00 35.72 259 VAL A CA 1
ATOM 2098 C C . VAL A 1 259 ? -13.840 31.983 41.143 1.00 35.72 259 VAL A C 1
ATOM 2100 O O . VAL A 1 259 ? -13.677 31.244 42.114 1.00 35.72 259 VAL A O 1
ATOM 2103 N N . ASN A 1 260 ? -14.175 33.261 41.255 1.00 37.34 260 ASN A N 1
ATOM 2104 C CA . ASN A 1 260 ? -14.489 33.956 42.487 1.00 37.34 260 ASN A CA 1
ATOM 2105 C C . ASN A 1 260 ? -15.916 33.566 42.926 1.00 37.34 260 ASN A C 1
ATOM 2107 O O . ASN A 1 260 ? -16.883 34.273 42.650 1.00 37.34 260 ASN A O 1
ATOM 2111 N N . TYR A 1 261 ? -16.077 32.406 43.573 1.00 40.62 261 TYR A N 1
ATOM 2112 C CA . TYR A 1 261 ? -17.286 32.136 44.353 1.00 40.62 261 TYR A CA 1
ATOM 2113 C C . TYR A 1 261 ? -17.151 32.856 45.689 1.00 40.62 261 TYR A C 1
ATOM 2115 O O . TYR A 1 261 ? -16.370 32.469 46.557 1.00 40.62 261 TYR A O 1
ATOM 2123 N N . SER A 1 262 ? -17.946 33.905 45.849 1.00 38.00 262 SER A N 1
ATOM 2124 C CA . SER A 1 262 ? -18.202 34.566 47.118 1.00 38.00 262 SER A CA 1
ATOM 2125 C C . SER A 1 262 ? -18.616 33.540 48.182 1.00 38.00 262 SER A C 1
ATOM 2127 O O . SER A 1 262 ? -19.759 33.089 48.261 1.00 38.00 262 SER A O 1
ATOM 2129 N N . LEU A 1 263 ? -17.670 33.175 49.050 1.00 48.28 263 LEU A N 1
ATOM 2130 C CA . LEU A 1 263 ? -17.948 32.521 50.323 1.00 48.28 263 LEU A CA 1
ATOM 2131 C C . LEU A 1 263 ? -18.669 33.533 51.216 1.00 48.28 263 LEU A C 1
ATOM 2133 O O . LEU A 1 263 ? -18.062 34.235 52.023 1.00 48.28 263 LEU A O 1
ATOM 2137 N N . ILE A 1 264 ? -19.991 33.615 51.065 1.00 46.47 264 ILE A N 1
ATOM 2138 C CA . ILE A 1 264 ? -20.866 34.274 52.031 1.00 46.47 264 ILE A CA 1
ATOM 2139 C C . ILE A 1 264 ? -20.767 33.461 53.325 1.00 46.47 264 ILE A C 1
ATOM 2141 O O . ILE A 1 264 ? -21.468 32.471 53.534 1.00 46.47 264 ILE A O 1
ATOM 2145 N N . SER A 1 265 ? -19.844 33.872 54.192 1.00 52.38 265 SER A N 1
ATOM 2146 C CA . SER A 1 265 ? -19.731 33.400 55.567 1.00 52.38 265 SER A CA 1
ATOM 2147 C C . SER A 1 265 ? -20.972 33.858 56.334 1.00 52.38 265 SER A C 1
ATOM 2149 O O . SER A 1 265 ? -21.025 34.948 56.907 1.00 52.38 265 SER A O 1
ATOM 2151 N N . GLN A 1 266 ? -22.028 33.044 56.297 1.00 55.38 266 GLN A N 1
ATOM 2152 C CA . GLN A 1 266 ? -23.192 33.244 57.149 1.00 55.38 266 GLN A CA 1
ATOM 2153 C C . GLN A 1 266 ? -22.758 33.056 58.607 1.00 55.38 266 GLN A C 1
ATOM 2155 O O . GLN A 1 266 ? -22.391 31.957 59.029 1.00 55.38 266 GLN A O 1
ATOM 2160 N N . LYS A 1 267 ? -22.811 34.138 59.395 1.00 53.16 267 LYS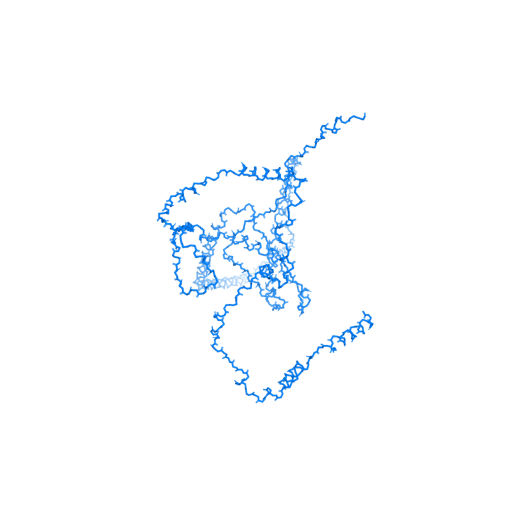 A N 1
ATOM 2161 C CA . LYS A 1 267 ? -22.610 34.097 60.850 1.00 53.16 267 LYS A CA 1
ATOM 2162 C C . LYS A 1 267 ? -23.553 33.051 61.449 1.00 53.16 267 LYS A C 1
ATOM 2164 O O . LYS A 1 267 ? -24.773 33.188 61.392 1.00 53.16 267 LYS A O 1
ATOM 2169 N N . SER A 1 268 ? -22.981 31.989 62.011 1.00 58.03 268 SER A N 1
ATOM 2170 C CA . SER A 1 268 ? -23.757 30.905 62.609 1.00 58.03 268 SER A CA 1
ATOM 2171 C C . SER A 1 268 ? -24.556 31.409 63.819 1.00 58.03 268 SER A C 1
ATOM 2173 O O . SER A 1 268 ? -24.007 31.777 64.856 1.00 58.03 268 SER A O 1
ATOM 2175 N N . VAL A 1 269 ? -25.883 31.441 63.692 1.00 70.56 269 VAL A N 1
ATOM 2176 C CA . VAL A 1 269 ? -26.786 31.722 64.815 1.00 70.56 269 VAL A CA 1
ATOM 2177 C C . VAL A 1 269 ? -26.657 30.588 65.842 1.00 70.56 269 VAL A C 1
ATOM 2179 O O . VAL A 1 269 ? -26.660 29.405 65.484 1.00 70.56 269 VAL A O 1
ATOM 2182 N N . LYS A 1 270 ? -26.532 30.923 67.136 1.00 71.25 270 LYS A N 1
ATOM 2183 C CA . LYS A 1 270 ? -26.402 29.932 68.219 1.00 71.25 270 LYS A CA 1
ATOM 2184 C C . LYS A 1 270 ? -27.653 29.041 68.271 1.00 71.25 270 LYS A C 1
ATOM 2186 O O . LYS A 1 270 ? -28.715 29.455 68.720 1.00 71.25 270 LYS A O 1
ATOM 2191 N N . LYS A 1 271 ? -27.515 27.792 67.817 1.00 72.19 271 LYS A N 1
ATOM 2192 C CA . LYS A 1 271 ? -28.597 26.790 67.799 1.00 72.19 271 LYS A CA 1
ATOM 2193 C C . LYS A 1 271 ? -29.061 26.429 69.212 1.00 72.19 271 LYS A C 1
ATOM 2195 O O . LYS A 1 271 ? -28.235 26.168 70.091 1.00 72.19 271 LYS A O 1
ATOM 2200 N N . THR A 1 272 ? -30.374 26.300 69.396 1.00 82.12 272 THR A N 1
ATOM 2201 C CA . THR A 1 272 ? -30.989 25.858 70.662 1.00 82.12 272 THR A CA 1
ATOM 2202 C C . THR A 1 272 ? -30.671 24.386 70.978 1.00 82.12 272 THR A C 1
ATOM 2204 O O . THR A 1 272 ? -30.406 23.577 70.081 1.00 82.12 272 THR A O 1
ATOM 2207 N N . ARG A 1 273 ? -30.734 23.982 72.259 1.00 78.62 273 ARG A N 1
ATOM 2208 C CA . ARG A 1 273 ? -30.441 22.596 72.705 1.00 78.62 273 ARG A CA 1
ATOM 2209 C C . ARG A 1 273 ? -31.318 21.547 72.000 1.00 78.62 273 ARG A C 1
ATOM 2211 O O . ARG A 1 273 ? -30.832 20.468 71.656 1.00 78.62 273 ARG A O 1
ATOM 2218 N N . LYS A 1 274 ? -32.584 21.880 71.711 1.00 83.56 274 LYS A N 1
ATOM 2219 C CA . LYS A 1 274 ? -33.533 21.024 70.970 1.00 83.56 274 LYS A CA 1
ATOM 2220 C C . LYS A 1 274 ? -33.138 20.871 69.494 1.00 83.56 274 LYS A C 1
ATOM 2222 O O . LYS A 1 274 ? -33.151 19.753 68.980 1.00 83.56 274 LYS A O 1
ATOM 2227 N N . GLN A 1 275 ? -32.715 21.958 68.839 1.00 82.19 275 GLN A N 1
ATOM 2228 C CA . GLN A 1 275 ? -32.198 21.926 67.463 1.00 82.19 275 GLN A CA 1
ATOM 2229 C C . GLN A 1 275 ? -30.905 21.099 67.363 1.00 82.19 275 GLN A C 1
ATOM 2231 O O . GLN A 1 275 ? -30.805 20.255 66.475 1.00 82.19 275 GLN A O 1
ATOM 2236 N N . ARG A 1 276 ? -29.976 21.234 68.326 1.00 82.75 276 ARG A N 1
ATOM 2237 C CA . ARG A 1 276 ? -28.758 20.398 68.400 1.00 82.75 276 ARG A CA 1
ATOM 2238 C C . ARG A 1 276 ? -29.084 18.906 68.541 1.00 82.75 276 ARG A C 1
ATOM 2240 O O . ARG A 1 276 ? -28.517 18.090 67.822 1.00 82.75 276 ARG A O 1
ATOM 2247 N N . LYS A 1 277 ? -30.032 18.531 69.411 1.00 86.94 277 LYS A N 1
ATOM 2248 C CA . LYS A 1 277 ? -30.428 17.120 69.606 1.00 86.94 277 LYS A CA 1
ATOM 2249 C C . LYS A 1 277 ? -31.104 16.523 68.359 1.00 86.94 277 LYS A C 1
ATOM 2251 O O . LYS A 1 277 ? -30.849 15.366 68.034 1.00 86.94 277 LYS A O 1
ATOM 2256 N N . LYS A 1 278 ? -31.917 17.304 67.633 1.00 88.88 278 LYS A N 1
ATOM 2257 C CA . LYS A 1 278 ? -32.554 16.886 66.365 1.00 88.88 278 LYS A CA 1
ATOM 2258 C C . LYS A 1 278 ? -31.533 16.720 65.234 1.00 88.88 278 LYS A C 1
ATOM 2260 O O . LYS A 1 278 ? -31.615 15.757 64.480 1.00 88.88 278 LYS A O 1
ATOM 2265 N N . GLU A 1 279 ? -30.548 17.611 65.145 1.00 86.06 279 GLU A N 1
ATOM 2266 C CA . GLU A 1 279 ? -29.458 17.514 64.167 1.00 86.06 279 GLU A CA 1
ATOM 2267 C C . GLU A 1 279 ? -28.537 16.321 64.453 1.00 86.06 279 GLU A C 1
ATOM 2269 O O . GLU A 1 279 ? -28.172 15.607 63.527 1.00 86.06 279 GLU A O 1
ATOM 2274 N N . MET A 1 280 ? -28.229 16.045 65.725 1.00 86.75 280 MET A N 1
ATOM 2275 C CA . MET A 1 280 ? -27.463 14.853 66.107 1.00 86.75 280 MET A CA 1
ATOM 2276 C C . MET A 1 280 ? -28.189 13.555 65.740 1.00 86.75 280 MET A C 1
ATOM 2278 O O . MET A 1 280 ? -27.539 12.620 65.286 1.00 86.75 280 MET A O 1
ATOM 2282 N N . ARG A 1 281 ? -29.522 13.493 65.883 1.00 88.06 281 ARG A N 1
ATOM 2283 C CA . ARG A 1 281 ? -30.318 12.338 65.426 1.00 88.06 281 ARG A CA 1
ATOM 2284 C C . ARG A 1 281 ? -30.260 12.172 63.907 1.00 88.06 281 ARG A C 1
ATOM 2286 O O . ARG A 1 281 ? -29.876 11.107 63.447 1.00 88.06 281 ARG A O 1
ATOM 2293 N N . LYS A 1 282 ? -30.502 13.245 63.144 1.00 90.38 282 LYS A N 1
ATOM 2294 C CA . LYS A 1 282 ? -30.384 13.214 61.675 1.00 90.38 282 LYS A CA 1
ATOM 2295 C C . LYS A 1 282 ? -28.980 12.823 61.204 1.00 90.38 282 LYS A C 1
ATOM 2297 O O . LYS A 1 282 ? -28.848 12.052 60.265 1.00 90.38 282 LYS A O 1
ATOM 2302 N N . LYS A 1 283 ? -27.926 13.330 61.853 1.00 91.31 283 LYS A N 1
ATOM 2303 C CA . LYS A 1 283 ? -26.538 12.959 61.534 1.00 91.31 283 LYS A CA 1
ATOM 2304 C C . LYS A 1 283 ? -26.278 11.476 61.790 1.00 91.31 283 LYS A C 1
ATOM 2306 O O . LYS A 1 283 ? -25.659 10.841 60.948 1.00 91.31 283 LYS A O 1
ATOM 2311 N N . LYS A 1 284 ? -26.784 10.921 62.897 1.00 91.94 284 LYS A N 1
ATOM 2312 C CA . LYS A 1 284 ? -26.692 9.480 63.182 1.00 91.94 284 LYS A CA 1
ATOM 2313 C C . LYS A 1 284 ? -27.431 8.643 62.137 1.00 91.94 284 LYS A C 1
ATOM 2315 O O . LYS A 1 284 ? -26.824 7.748 61.570 1.00 91.94 284 LYS A O 1
ATOM 2320 N N . GLU A 1 285 ? -28.670 9.001 61.805 1.00 91.94 285 GLU A N 1
ATOM 2321 C CA . GLU A 1 285 ? -29.460 8.322 60.764 1.00 91.94 285 GLU A CA 1
ATOM 2322 C C . GLU A 1 285 ? -28.756 8.347 59.395 1.00 91.94 285 GLU A C 1
ATOM 2324 O O . GLU A 1 285 ? -28.697 7.335 58.698 1.00 91.94 285 GLU A O 1
ATOM 2329 N N . ILE A 1 286 ? -28.164 9.488 59.020 1.00 92.56 286 ILE A N 1
ATOM 2330 C CA . ILE A 1 286 ? -27.387 9.625 57.780 1.00 92.56 286 ILE A CA 1
ATOM 2331 C C . ILE A 1 286 ? -26.116 8.766 57.827 1.00 92.56 286 ILE A C 1
ATOM 2333 O O . ILE A 1 286 ? -25.793 8.114 56.833 1.00 92.56 286 ILE A O 1
ATOM 2337 N N . CYS A 1 287 ? -25.398 8.742 58.954 1.00 93.12 287 CYS A N 1
ATOM 2338 C CA . CYS A 1 287 ? -24.226 7.882 59.124 1.00 93.12 287 CYS A CA 1
ATOM 2339 C C . CYS A 1 287 ? -24.595 6.400 58.985 1.00 93.12 287 CYS A C 1
ATOM 2341 O O . CYS A 1 287 ? -23.990 5.711 58.168 1.00 93.12 287 CYS A O 1
ATOM 2343 N N . GLU A 1 288 ? -25.632 5.933 59.680 1.00 94.12 288 GLU A N 1
ATOM 2344 C CA . GLU A 1 288 ? -26.103 4.542 59.607 1.00 94.12 288 GLU A CA 1
ATOM 2345 C C . GLU A 1 288 ? -26.566 4.162 58.192 1.00 94.12 288 GLU A C 1
ATOM 2347 O O . GLU A 1 288 ? -26.280 3.070 57.695 1.00 94.12 288 GLU A O 1
ATOM 2352 N N . TYR A 1 289 ? -27.259 5.069 57.499 1.00 94.81 289 TYR A N 1
ATOM 2353 C CA . TYR A 1 289 ? -27.648 4.866 56.105 1.00 94.81 289 TYR A CA 1
ATOM 2354 C C . TYR A 1 289 ? -26.426 4.744 55.181 1.00 94.81 289 TYR A C 1
ATOM 2356 O O . TYR A 1 289 ? -26.373 3.854 54.326 1.00 94.81 289 TYR A O 1
ATOM 2364 N N . ASN A 1 290 ? -25.425 5.608 55.363 1.00 93.94 290 ASN A N 1
ATOM 2365 C CA . ASN A 1 290 ? -24.186 5.569 54.590 1.00 93.94 290 ASN A CA 1
ATOM 2366 C C . ASN A 1 290 ? -23.373 4.296 54.866 1.00 93.94 290 ASN A C 1
ATOM 2368 O O . ASN A 1 290 ? -22.837 3.711 53.922 1.00 93.94 290 ASN A O 1
ATOM 2372 N N . GLU A 1 291 ? -23.332 3.822 56.111 1.00 94.06 291 GLU A N 1
ATOM 2373 C CA . GLU A 1 291 ? -22.704 2.549 56.481 1.00 94.06 291 GLU A CA 1
ATOM 2374 C C . GLU A 1 291 ? -23.405 1.363 55.817 1.00 94.06 291 GLU A C 1
ATOM 2376 O O . GLU A 1 291 ? -22.752 0.572 55.135 1.00 94.06 291 GLU A O 1
ATOM 2381 N N . LYS A 1 292 ? -24.741 1.291 55.891 1.00 94.94 292 LYS A N 1
ATOM 2382 C CA . LYS A 1 292 ? -25.525 0.259 55.189 1.00 94.94 292 LYS A CA 1
ATOM 2383 C C . LYS A 1 292 ? -25.308 0.312 53.676 1.00 94.94 292 LYS A C 1
ATOM 2385 O O . LYS A 1 292 ? -25.202 -0.724 53.019 1.00 94.94 292 LYS A O 1
ATOM 2390 N N . ARG A 1 293 ? -25.209 1.510 53.088 1.00 95.25 293 ARG A N 1
ATOM 2391 C CA . ARG A 1 293 ? -24.901 1.686 51.658 1.00 95.25 293 ARG A CA 1
ATOM 2392 C C . ARG A 1 293 ? -23.492 1.193 51.320 1.00 95.25 293 ARG A C 1
ATOM 2394 O O . ARG A 1 293 ? -23.319 0.557 50.281 1.00 95.25 293 ARG A O 1
ATOM 2401 N N . ARG A 1 294 ? -22.503 1.463 52.176 1.00 95.19 294 ARG A N 1
ATOM 2402 C CA . ARG A 1 294 ? -21.120 0.990 52.022 1.00 95.19 294 ARG A CA 1
ATOM 2403 C C . ARG A 1 294 ? -21.044 -0.534 52.111 1.00 95.19 294 ARG A C 1
ATOM 2405 O O . ARG A 1 294 ? -20.455 -1.141 51.225 1.00 95.19 294 ARG A O 1
ATOM 2412 N N . GLN A 1 295 ? -21.713 -1.144 53.087 1.00 94.94 295 GLN A N 1
ATOM 2413 C CA . GLN A 1 295 ? -21.809 -2.602 53.219 1.00 94.94 295 GLN A CA 1
ATOM 2414 C C . GLN A 1 295 ? -22.465 -3.242 51.988 1.00 94.94 295 GLN A C 1
ATOM 2416 O O . GLN A 1 295 ? -21.942 -4.202 51.431 1.00 94.94 295 GLN A O 1
ATOM 2421 N N . LYS A 1 296 ? -23.563 -2.666 51.476 1.00 94.88 296 LYS A N 1
ATOM 2422 C CA . LYS A 1 296 ? -24.205 -3.147 50.239 1.00 94.88 296 LYS A CA 1
ATOM 2423 C C . LYS A 1 296 ? -23.293 -3.052 49.014 1.00 94.88 296 LYS A C 1
ATOM 2425 O O . LYS A 1 296 ? -23.371 -3.922 48.153 1.00 94.88 296 LYS A O 1
ATOM 2430 N N . LYS A 1 297 ? -22.457 -2.011 48.907 1.00 93.44 297 LYS A N 1
ATOM 2431 C CA . LYS A 1 297 ? -21.444 -1.915 47.841 1.00 93.44 297 LYS A CA 1
ATOM 2432 C C . LYS A 1 297 ? -20.400 -3.019 47.988 1.00 93.44 297 LYS A C 1
ATOM 2434 O O . LYS A 1 297 ? -20.226 -3.774 47.047 1.00 93.44 297 LYS A O 1
ATOM 2439 N N . GLN A 1 298 ? -19.844 -3.200 49.186 1.00 92.88 298 GLN A N 1
ATOM 2440 C CA . GLN A 1 298 ? -18.870 -4.262 49.465 1.00 92.88 298 GLN A CA 1
ATOM 2441 C C . GLN A 1 298 ? -19.409 -5.654 49.107 1.00 92.88 298 GLN A C 1
ATOM 2443 O O . GLN A 1 298 ? -18.719 -6.418 48.447 1.00 92.88 298 GLN A O 1
ATOM 2448 N N . ILE A 1 299 ? -20.660 -5.972 49.458 1.00 94.88 299 ILE A N 1
ATOM 2449 C CA . ILE A 1 299 ? -21.287 -7.257 49.100 1.00 94.88 299 ILE A CA 1
ATOM 2450 C C . ILE A 1 299 ? -21.443 -7.405 47.578 1.00 94.88 299 ILE A C 1
ATOM 2452 O O . ILE A 1 299 ? -21.196 -8.478 47.032 1.00 94.88 299 ILE A O 1
ATOM 2456 N N . LYS A 1 300 ? -21.837 -6.338 46.870 1.00 92.81 300 LYS A N 1
ATOM 2457 C CA . LYS A 1 300 ? -21.918 -6.356 45.399 1.00 92.81 300 LYS A CA 1
ATOM 2458 C C . LYS A 1 300 ? -20.548 -6.570 44.763 1.00 92.81 300 LYS A C 1
ATOM 2460 O O . LYS A 1 300 ? -20.446 -7.357 43.824 1.00 92.81 300 LYS A O 1
ATOM 2465 N N . ASP A 1 301 ? -19.527 -5.910 45.297 1.00 88.44 301 ASP A N 1
ATOM 2466 C CA . ASP A 1 301 ? -18.154 -6.036 44.826 1.00 88.44 301 ASP A CA 1
ATOM 2467 C C . ASP A 1 301 ? -17.672 -7.479 45.032 1.00 88.44 301 ASP A C 1
ATOM 2469 O O . ASP A 1 301 ? -17.248 -8.106 44.062 1.00 88.44 301 ASP A O 1
ATOM 2473 N N . LEU A 1 302 ? -17.879 -8.060 46.225 1.00 91.75 302 LEU A N 1
ATOM 2474 C CA . LEU A 1 302 ? -17.583 -9.468 46.532 1.00 91.75 302 LEU A CA 1
ATOM 2475 C C . LEU A 1 302 ? -18.276 -10.439 45.565 1.00 91.75 302 LEU A C 1
ATOM 2477 O O . LEU A 1 302 ? -17.625 -11.310 44.992 1.00 91.75 302 LEU A O 1
ATOM 2481 N N . ASN A 1 303 ? -19.570 -10.247 45.301 1.00 91.38 303 ASN A N 1
ATOM 2482 C CA . ASN A 1 303 ? -20.326 -11.082 44.360 1.00 91.38 303 ASN A CA 1
ATOM 2483 C C . ASN A 1 303 ? -19.831 -10.954 42.906 1.00 91.38 303 ASN A C 1
ATOM 2485 O O . ASN A 1 303 ? -20.094 -11.826 42.075 1.00 91.38 303 ASN A O 1
ATOM 2489 N N . SER A 1 304 ? -19.129 -9.867 42.576 1.00 92.12 304 SER A N 1
ATOM 2490 C CA . SER A 1 304 ? -18.574 -9.612 41.244 1.00 92.12 304 SER A CA 1
ATOM 2491 C C . SER A 1 304 ? -17.117 -10.061 41.074 1.00 92.12 304 SER A C 1
ATOM 2493 O O . SER A 1 304 ? -16.644 -10.110 39.938 1.00 92.12 304 SER A O 1
ATOM 2495 N N . ILE A 1 305 ? -16.424 -10.459 42.151 1.00 93.88 305 ILE A N 1
ATOM 2496 C CA . ILE A 1 305 ? -14.995 -10.826 42.129 1.00 93.88 305 ILE A CA 1
ATOM 2497 C C . ILE A 1 305 ? -14.700 -11.908 41.092 1.00 93.88 305 ILE A C 1
ATOM 2499 O O . ILE A 1 305 ? -13.831 -11.713 40.248 1.00 93.88 305 ILE A O 1
ATOM 2503 N N . ASN A 1 306 ? -15.457 -13.007 41.082 1.00 92.00 306 ASN A N 1
ATOM 2504 C CA . ASN A 1 306 ? -15.201 -14.114 40.151 1.00 92.00 306 ASN A CA 1
ATOM 2505 C C . ASN A 1 306 ? -15.350 -13.686 38.682 1.00 92.00 306 ASN A C 1
ATOM 2507 O O . ASN A 1 306 ? -14.613 -14.154 37.816 1.00 92.00 306 ASN A O 1
ATOM 2511 N N . LYS A 1 307 ? -16.269 -12.751 38.393 1.00 92.50 307 LYS A N 1
ATOM 2512 C CA . LYS A 1 307 ? -16.430 -12.182 37.045 1.00 92.50 307 LYS A CA 1
ATOM 2513 C C . LYS A 1 307 ? -15.239 -11.299 36.677 1.00 92.50 307 LYS A C 1
ATOM 2515 O O . LYS A 1 307 ? -14.746 -11.386 35.559 1.00 92.50 307 LYS A O 1
ATOM 2520 N N . ILE A 1 308 ? -14.763 -10.478 37.615 1.00 92.56 308 ILE A N 1
ATOM 2521 C CA . ILE A 1 308 ? -13.597 -9.607 37.422 1.00 92.56 308 ILE A CA 1
ATOM 2522 C C . ILE A 1 308 ? -12.332 -10.440 37.187 1.00 92.56 308 ILE A C 1
ATOM 2524 O O . ILE A 1 308 ? -11.589 -10.149 36.255 1.00 92.56 308 ILE A O 1
ATOM 2528 N N . VAL A 1 309 ? -12.112 -11.497 37.974 1.00 95.31 309 VAL A N 1
ATOM 2529 C CA . VAL A 1 309 ? -10.974 -12.417 37.807 1.00 95.31 309 VAL A CA 1
ATOM 2530 C C . VAL A 1 309 ? -10.997 -13.056 36.421 1.00 95.31 309 VAL A C 1
ATOM 2532 O O . VAL A 1 309 ? -10.003 -12.975 35.704 1.00 95.31 309 VAL A O 1
ATOM 2535 N N . LYS A 1 310 ? -12.151 -13.576 35.986 1.00 94.81 310 LYS A N 1
ATOM 2536 C CA . LYS A 1 310 ? -12.303 -14.161 34.647 1.00 94.81 310 LYS A CA 1
ATOM 2537 C C . LYS A 1 310 ? -11.999 -13.155 33.527 1.00 94.81 310 LYS A C 1
ATOM 2539 O O . LYS A 1 310 ? -11.270 -13.476 32.593 1.00 94.81 310 LYS A O 1
ATOM 2544 N N . LEU A 1 311 ? -12.478 -11.914 33.648 1.00 94.94 311 LEU A N 1
ATOM 2545 C CA . LEU A 1 311 ? -12.168 -10.842 32.691 1.00 94.94 311 LEU A CA 1
ATOM 2546 C C . LEU A 1 311 ? -10.674 -10.480 32.676 1.00 94.94 311 LEU A C 1
ATOM 2548 O O . LEU A 1 311 ? -10.116 -10.196 31.615 1.00 94.94 311 LEU A O 1
ATOM 2552 N N . ILE A 1 312 ? -10.012 -10.475 33.838 1.00 94.25 312 ILE A N 1
ATOM 2553 C CA . ILE A 1 312 ? -8.566 -10.237 33.942 1.00 94.25 312 ILE A CA 1
ATOM 2554 C C . ILE A 1 312 ? -7.792 -11.369 33.260 1.00 94.25 312 ILE A C 1
ATOM 2556 O O . ILE A 1 312 ? -6.856 -11.084 32.515 1.00 94.25 312 ILE A O 1
ATOM 2560 N N . GLU A 1 313 ? -8.189 -12.624 33.466 1.00 94.12 313 GLU A N 1
ATOM 2561 C CA . 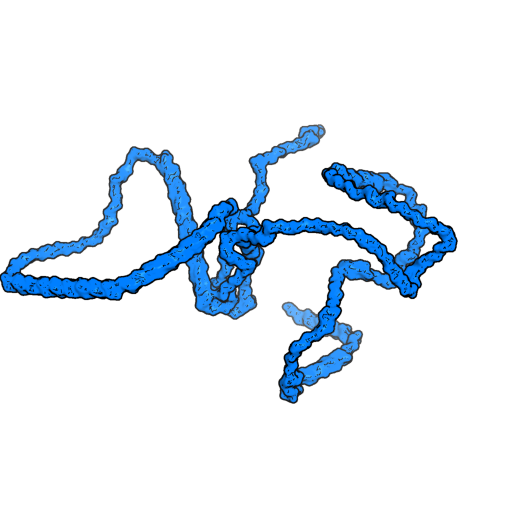GLU A 1 313 ? -7.571 -13.795 32.835 1.00 94.12 313 GLU A CA 1
ATOM 2562 C C . GLU A 1 313 ? -7.747 -13.792 31.315 1.00 94.12 313 GLU A C 1
ATOM 2564 O O . GLU A 1 313 ? -6.766 -13.945 30.588 1.00 94.12 313 GLU A O 1
ATOM 2569 N N . GLU A 1 314 ? -8.954 -13.529 30.811 1.00 93.25 314 GLU A N 1
ATOM 2570 C CA . GLU A 1 314 ? -9.219 -13.389 29.372 1.00 93.25 314 GLU A CA 1
ATOM 2571 C C . GLU A 1 314 ? -8.381 -12.252 28.762 1.00 93.25 314 GLU A C 1
ATOM 2573 O O . GLU A 1 314 ? -7.751 -12.414 27.709 1.00 93.25 314 GLU A O 1
ATOM 2578 N N . LYS A 1 315 ? -8.284 -11.111 29.456 1.00 92.75 315 LYS A N 1
ATOM 2579 C CA . LYS A 1 315 ? -7.451 -9.973 29.041 1.00 92.75 315 LYS A CA 1
ATOM 2580 C C . LYS A 1 315 ? -5.952 -10.286 29.096 1.00 92.75 315 LYS A C 1
ATOM 2582 O O . LYS A 1 315 ? -5.190 -9.813 28.256 1.00 92.75 315 LYS A O 1
ATOM 2587 N N . ALA A 1 316 ? -5.500 -11.070 30.070 1.00 91.19 316 ALA A N 1
ATOM 2588 C CA . ALA A 1 316 ? -4.113 -11.509 30.170 1.00 91.19 316 ALA A CA 1
ATOM 2589 C C . ALA A 1 316 ? -3.768 -12.532 29.077 1.00 91.19 316 ALA A C 1
ATOM 2591 O O . ALA A 1 316 ? -2.713 -12.421 28.458 1.00 91.19 316 ALA A O 1
ATOM 2592 N N . ASN A 1 317 ? -4.659 -13.483 28.796 1.00 90.00 317 ASN A N 1
ATOM 2593 C CA . ASN A 1 317 ? -4.479 -14.497 27.758 1.00 90.00 317 ASN A CA 1
ATOM 2594 C C . ASN A 1 317 ? -4.470 -13.874 26.359 1.00 90.00 317 ASN A C 1
ATOM 2596 O O . ASN A 1 317 ? -3.553 -14.131 25.584 1.00 90.00 317 ASN A O 1
ATOM 2600 N N . SER A 1 318 ? -5.414 -12.979 26.063 1.00 86.88 318 SER A N 1
ATOM 2601 C CA . SER A 1 318 ? -5.412 -12.195 24.818 1.00 86.88 318 SER A CA 1
ATOM 2602 C C . SER A 1 318 ? -4.142 -11.354 24.663 1.00 86.88 318 SER A C 1
ATOM 2604 O O . SER A 1 318 ? -3.541 -11.362 23.593 1.00 86.88 318 SER A O 1
ATOM 2606 N N . ARG A 1 319 ? -3.661 -10.701 25.732 1.00 84.00 319 ARG A N 1
ATOM 2607 C CA . ARG A 1 319 ? -2.364 -9.997 25.721 1.00 84.00 319 ARG A CA 1
ATOM 2608 C C . ARG A 1 319 ? -1.182 -10.933 25.481 1.00 84.00 319 ARG A C 1
ATOM 2610 O O . ARG A 1 319 ? -0.300 -10.581 24.711 1.00 84.00 319 ARG A O 1
ATOM 2617 N N . LYS A 1 320 ? -1.144 -12.116 26.101 1.00 84.06 320 LYS A N 1
ATOM 2618 C CA . LYS A 1 320 ? -0.085 -13.116 25.867 1.00 84.06 320 LYS A CA 1
ATOM 2619 C C . LYS A 1 320 ? -0.080 -13.582 24.411 1.00 84.06 320 LYS A C 1
ATOM 2621 O O . LYS A 1 320 ? 0.974 -13.579 23.787 1.00 84.06 320 LYS A O 1
ATOM 2626 N N . LEU A 1 321 ? -1.245 -13.909 23.851 1.00 81.25 321 LEU A N 1
ATOM 2627 C CA . LEU A 1 321 ? -1.401 -14.288 22.441 1.00 81.25 321 LEU A CA 1
ATOM 2628 C C . LEU A 1 321 ? -0.977 -13.147 21.498 1.00 81.25 321 LEU A C 1
ATOM 2630 O O . LEU A 1 321 ? -0.251 -13.370 20.526 1.00 81.25 321 LEU A O 1
ATOM 2634 N N . ALA A 1 322 ? -1.360 -11.908 21.818 1.00 78.69 322 ALA A N 1
ATOM 2635 C CA . ALA A 1 322 ? -0.933 -10.717 21.088 1.00 78.69 322 ALA A CA 1
ATOM 2636 C C . ALA A 1 322 ? 0.587 -10.496 21.180 1.00 78.69 322 ALA A C 1
ATOM 2638 O O . ALA A 1 322 ? 1.217 -10.188 20.176 1.00 78.69 322 ALA A O 1
ATOM 2639 N N . ASN A 1 323 ? 1.200 -10.721 22.343 1.00 74.31 323 ASN A N 1
ATOM 2640 C CA . ASN A 1 323 ? 2.644 -10.582 22.539 1.00 74.31 323 ASN A CA 1
ATOM 2641 C C . ASN A 1 323 ? 3.441 -11.681 21.826 1.00 74.31 323 ASN A C 1
ATOM 2643 O O . ASN A 1 323 ? 4.494 -11.392 21.273 1.00 74.31 323 ASN A O 1
ATOM 2647 N N . ILE A 1 324 ? 2.955 -12.926 21.810 1.00 72.00 324 ILE A N 1
ATOM 2648 C CA . ILE A 1 324 ? 3.594 -14.037 21.084 1.00 72.00 324 ILE A CA 1
ATOM 2649 C C . ILE A 1 324 ? 3.554 -13.764 19.579 1.00 72.00 324 ILE A C 1
ATOM 2651 O O . ILE A 1 324 ? 4.580 -13.849 18.907 1.00 72.00 324 ILE A O 1
ATOM 2655 N N . SER A 1 325 ? 2.391 -13.369 19.056 1.00 65.50 325 SER A N 1
ATOM 2656 C CA . SER A 1 325 ? 2.259 -12.985 17.646 1.00 65.50 325 SER A CA 1
ATOM 2657 C C . SER A 1 325 ? 3.101 -11.753 17.304 1.00 65.50 325 SER A C 1
ATOM 2659 O O . SER A 1 325 ? 3.792 -11.769 16.287 1.00 65.50 325 SER A O 1
ATOM 2661 N N . HIS A 1 326 ? 3.134 -10.732 18.169 1.00 61.44 326 HIS A N 1
ATOM 2662 C CA . HIS A 1 326 ? 4.027 -9.581 18.014 1.00 61.44 326 HIS A CA 1
ATOM 2663 C C . HIS A 1 326 ? 5.500 -9.974 18.071 1.00 61.44 326 HIS A C 1
ATOM 2665 O O . HIS A 1 326 ? 6.257 -9.475 17.261 1.00 61.44 326 HIS A O 1
ATOM 2671 N N . SER A 1 327 ? 5.925 -10.870 18.960 1.00 54.97 327 SER A N 1
ATOM 2672 C CA . SER A 1 327 ? 7.328 -11.286 19.079 1.00 54.97 327 SER A CA 1
ATOM 2673 C C . SER A 1 327 ? 7.797 -12.077 17.855 1.00 54.97 327 SER A C 1
ATOM 2675 O O . SER A 1 327 ? 8.873 -11.802 17.326 1.00 54.97 327 SER A O 1
ATOM 2677 N N . ILE A 1 328 ? 6.967 -12.996 17.350 1.00 57.25 328 ILE A N 1
ATOM 2678 C CA . ILE A 1 328 ? 7.222 -13.729 16.099 1.00 57.25 328 ILE A CA 1
ATOM 2679 C C . ILE A 1 328 ? 7.302 -12.753 14.918 1.00 57.25 328 ILE A C 1
ATOM 2681 O O . ILE A 1 328 ? 8.209 -12.846 14.093 1.00 57.25 328 ILE A O 1
ATOM 2685 N N . HIS A 1 329 ? 6.382 -11.788 14.860 1.00 55.84 329 HIS A N 1
ATOM 2686 C CA . HIS A 1 329 ? 6.390 -10.729 13.858 1.00 55.84 329 HIS A CA 1
ATOM 2687 C C . HIS A 1 329 ? 7.665 -9.880 13.972 1.00 55.84 329 HIS A C 1
ATOM 2689 O O . HIS A 1 329 ? 8.441 -9.769 13.034 1.00 55.84 329 HIS A O 1
ATOM 2695 N N . GLU A 1 330 ? 7.972 -9.352 15.148 1.00 52.38 330 GLU A N 1
ATOM 2696 C CA . GLU A 1 330 ? 9.098 -8.455 15.377 1.00 52.38 330 GLU A CA 1
ATOM 2697 C C . GLU A 1 330 ? 10.459 -9.135 15.141 1.00 52.38 330 GLU A C 1
ATOM 2699 O O . GLU A 1 330 ? 11.358 -8.519 14.572 1.00 52.38 330 GLU A O 1
ATOM 2704 N N . ALA A 1 331 ? 10.621 -10.416 15.488 1.00 52.41 331 ALA A N 1
ATOM 2705 C CA . ALA A 1 331 ? 11.839 -11.182 15.204 1.00 52.41 331 ALA A CA 1
ATOM 2706 C C . ALA A 1 331 ? 12.113 -11.329 13.695 1.00 52.41 331 ALA A C 1
ATOM 2708 O O . ALA A 1 331 ? 13.271 -11.326 13.270 1.00 52.41 331 ALA A O 1
ATOM 2709 N N . MET A 1 332 ? 11.061 -11.400 12.877 1.00 52.47 332 MET A N 1
ATOM 2710 C CA . MET A 1 332 ? 11.167 -11.453 11.417 1.00 52.47 332 MET A CA 1
ATOM 2711 C C . MET A 1 332 ? 11.533 -10.077 10.831 1.00 52.47 332 MET A C 1
ATOM 2713 O O . MET A 1 332 ? 12.367 -9.987 9.930 1.00 52.47 332 MET A O 1
ATOM 2717 N N . PHE A 1 333 ? 11.001 -9.000 11.418 1.00 49.34 333 PHE A N 1
ATOM 2718 C CA . PHE A 1 333 ? 11.235 -7.609 11.008 1.00 49.34 333 PHE A CA 1
ATOM 2719 C C . PHE A 1 333 ? 12.588 -7.034 11.481 1.00 49.34 333 PHE A C 1
ATOM 2721 O O . PHE A 1 333 ? 13.109 -6.097 10.875 1.00 49.34 333 PHE A O 1
ATOM 2728 N N . ARG A 1 334 ? 13.202 -7.585 12.542 1.00 46.12 334 ARG A N 1
ATOM 2729 C CA . ARG A 1 334 ? 14.509 -7.140 13.081 1.00 46.12 334 ARG A CA 1
ATOM 2730 C C . ARG A 1 334 ? 15.714 -7.519 12.210 1.00 46.12 334 ARG A C 1
ATOM 2732 O O . ARG A 1 334 ? 16.821 -7.036 12.465 1.00 46.12 334 ARG A O 1
ATOM 2739 N N . ARG A 1 335 ? 15.551 -8.340 11.163 1.00 54.78 335 ARG A N 1
ATOM 2740 C CA . ARG A 1 335 ? 16.614 -8.561 10.169 1.00 54.78 335 ARG A CA 1
ATOM 2741 C C . ARG A 1 335 ? 16.760 -7.289 9.339 1.00 54.78 335 ARG A C 1
ATOM 2743 O O . ARG A 1 335 ? 15.993 -7.095 8.406 1.00 54.78 335 ARG A O 1
ATOM 2750 N N . LYS A 1 336 ? 17.713 -6.432 9.750 1.00 54.81 336 LYS A N 1
ATOM 2751 C CA . LYS A 1 336 ? 18.111 -5.141 9.151 1.00 54.81 336 LYS A CA 1
ATOM 2752 C C . LYS A 1 336 ? 17.348 -4.863 7.858 1.00 54.81 336 LYS A C 1
ATOM 2754 O O . LYS A 1 336 ? 17.737 -5.343 6.790 1.00 54.81 336 LYS A O 1
ATOM 2759 N N . PHE A 1 337 ? 16.258 -4.105 7.991 1.00 55.31 337 PHE A N 1
ATOM 2760 C CA . PHE A 1 337 ? 15.567 -3.529 6.850 1.00 55.31 337 PHE A CA 1
ATOM 2761 C C . PHE A 1 337 ? 16.618 -2.978 5.890 1.00 55.31 337 PHE A C 1
ATOM 2763 O O . PHE A 1 337 ? 17.608 -2.358 6.298 1.00 55.31 337 PHE A O 1
ATOM 2770 N N . ARG A 1 338 ? 16.423 -3.262 4.605 1.00 66.69 338 ARG A N 1
ATOM 2771 C CA . ARG A 1 338 ? 17.207 -2.656 3.531 1.00 66.69 338 ARG A CA 1
ATOM 2772 C C . ARG A 1 338 ? 17.261 -1.139 3.772 1.00 66.69 338 ARG A C 1
ATOM 2774 O O . ARG A 1 338 ? 16.347 -0.570 4.362 1.00 66.69 338 ARG A O 1
ATOM 2781 N N . ARG A 1 339 ? 18.320 -0.468 3.299 1.00 80.62 339 ARG A N 1
ATOM 2782 C CA . ARG A 1 339 ? 18.523 0.989 3.481 1.00 80.62 339 ARG A CA 1
ATOM 2783 C C . ARG A 1 339 ? 17.277 1.827 3.147 1.00 80.62 339 ARG A C 1
ATOM 2785 O O . ARG A 1 339 ? 17.112 2.916 3.684 1.00 80.62 339 ARG A O 1
ATOM 2792 N N . HIS A 1 340 ? 16.433 1.323 2.251 1.00 84.31 340 HIS A N 1
ATOM 2793 C CA . HIS A 1 340 ? 15.179 1.932 1.839 1.00 84.31 340 HIS A CA 1
ATOM 2794 C C . HIS A 1 340 ? 13.985 1.091 2.305 1.00 84.31 340 HIS A C 1
ATOM 2796 O O . HIS A 1 340 ? 14.012 -0.139 2.212 1.00 84.31 340 HIS A O 1
ATOM 2802 N N . SER A 1 341 ? 12.926 1.753 2.771 1.00 84.69 341 SER A N 1
ATOM 2803 C CA . SER A 1 341 ? 11.631 1.120 3.031 1.00 84.69 341 SER A CA 1
ATOM 2804 C C . SER A 1 341 ? 10.953 0.695 1.726 1.00 84.69 341 SER A C 1
ATOM 2806 O O . SER A 1 341 ? 11.310 1.183 0.651 1.00 84.69 341 SER A O 1
ATOM 2808 N N . ALA A 1 342 ? 9.969 -0.202 1.818 1.00 83.69 342 ALA A N 1
ATOM 2809 C CA . ALA A 1 342 ? 9.088 -0.491 0.690 1.00 83.69 342 ALA A CA 1
ATOM 2810 C C . ALA A 1 342 ? 8.354 0.778 0.245 1.00 83.69 342 ALA A C 1
ATOM 2812 O O . ALA A 1 342 ? 8.093 1.674 1.058 1.00 83.69 342 ALA A O 1
ATOM 2813 N N . SER A 1 343 ? 8.059 0.855 -1.050 1.00 86.06 343 SER A N 1
ATOM 2814 C CA . SER A 1 343 ? 7.238 1.928 -1.594 1.00 86.06 343 SER A CA 1
ATOM 2815 C C . SER A 1 343 ? 5.841 1.866 -0.978 1.00 86.06 343 SER A C 1
ATOM 2817 O O . SER A 1 343 ? 5.252 0.797 -0.834 1.00 86.06 343 SER A O 1
ATOM 2819 N N . VAL A 1 344 ? 5.324 3.024 -0.576 1.00 87.31 344 VAL A N 1
ATOM 2820 C CA . VAL A 1 344 ? 3.982 3.136 -0.002 1.00 87.31 344 VAL A CA 1
ATOM 2821 C C . VAL A 1 344 ? 2.965 3.094 -1.136 1.00 87.31 344 VAL A C 1
ATOM 2823 O O . VAL A 1 344 ? 3.153 3.775 -2.143 1.00 87.31 344 VAL A O 1
ATOM 2826 N N . ARG A 1 345 ? 1.887 2.317 -0.973 1.00 89.44 345 ARG A N 1
ATOM 2827 C CA . ARG A 1 345 ? 0.800 2.316 -1.958 1.00 89.44 345 ARG A CA 1
ATOM 2828 C C . ARG A 1 345 ? 0.110 3.676 -2.021 1.00 89.44 345 ARG A C 1
ATOM 2830 O O . ARG A 1 345 ? -0.166 4.237 -0.951 1.00 89.44 345 ARG A O 1
ATOM 2837 N N . PRO A 1 346 ? -0.159 4.185 -3.236 1.00 90.75 346 PRO A N 1
ATOM 2838 C CA . PRO A 1 346 ? -0.975 5.376 -3.408 1.00 90.75 346 PRO A CA 1
ATOM 2839 C C . PRO A 1 346 ? -2.390 5.132 -2.871 1.00 90.75 346 PRO A C 1
ATOM 2841 O O . PRO A 1 346 ? -2.840 3.992 -2.741 1.00 90.75 346 PRO A O 1
ATOM 2844 N N . LEU A 1 347 ? -3.067 6.218 -2.512 1.00 91.19 347 LEU A N 1
ATOM 2845 C CA . LEU A 1 347 ? -4.459 6.182 -2.087 1.00 91.19 347 LEU A CA 1
ATOM 2846 C C . LEU A 1 347 ? -5.343 6.157 -3.342 1.00 91.19 347 LEU A C 1
ATOM 2848 O O . LEU A 1 347 ? -5.453 7.166 -4.028 1.00 91.19 347 LEU A O 1
ATOM 2852 N N . GLU A 1 348 ? -5.924 5.000 -3.651 1.00 89.94 348 GLU A N 1
ATOM 2853 C CA . GLU A 1 348 ? -6.752 4.772 -4.844 1.00 89.94 348 GLU A CA 1
ATOM 2854 C C . GLU A 1 348 ? -8.193 4.458 -4.402 1.00 89.94 348 GLU A C 1
ATOM 2856 O O . GLU A 1 348 ? -8.550 3.299 -4.185 1.00 89.94 348 GLU A O 1
ATOM 2861 N N . ILE A 1 349 ? -9.007 5.494 -4.161 1.00 92.44 349 ILE A N 1
ATOM 2862 C CA . ILE A 1 349 ? -10.407 5.363 -3.715 1.00 92.44 349 ILE A CA 1
ATOM 2863 C C . ILE A 1 349 ? -11.232 6.475 -4.357 1.00 92.44 349 ILE A C 1
ATOM 2865 O O . ILE A 1 349 ? -10.794 7.621 -4.363 1.00 92.44 349 ILE A O 1
ATOM 2869 N N . GLN A 1 350 ? -12.424 6.141 -4.850 1.00 92.06 350 GLN A N 1
ATOM 2870 C CA . GLN A 1 350 ? -13.365 7.124 -5.387 1.00 92.06 350 GLN A CA 1
ATOM 2871 C C . GLN A 1 350 ? -14.088 7.853 -4.258 1.00 92.06 350 GLN A C 1
ATOM 2873 O O . GLN A 1 350 ? -14.509 7.2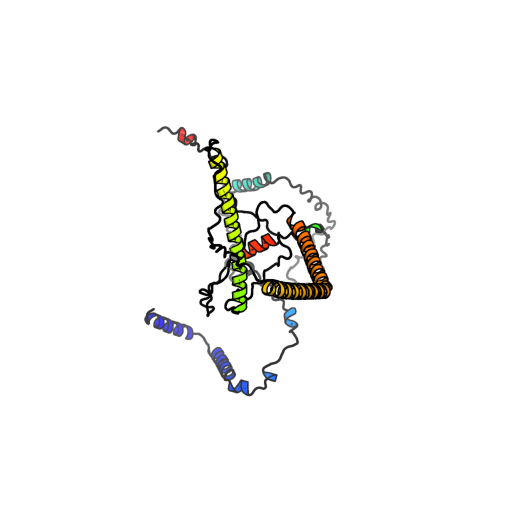28 -3.284 1.00 92.06 350 GLN A O 1
ATOM 2878 N N . LEU A 1 351 ? -14.231 9.169 -4.392 1.00 92.38 351 LEU A N 1
ATOM 2879 C CA . LEU A 1 351 ? -15.041 9.997 -3.500 1.00 92.38 351 LEU A CA 1
ATOM 2880 C C . LEU A 1 351 ? -16.539 9.871 -3.832 1.00 92.38 351 LEU A C 1
ATOM 2882 O O . LEU A 1 351 ? -16.888 9.415 -4.921 1.00 92.38 351 LEU A O 1
ATOM 2886 N N . PRO A 1 352 ? -17.460 10.276 -2.930 1.00 91.88 352 PRO A N 1
ATOM 2887 C CA . PRO A 1 352 ? -18.894 10.139 -3.198 1.00 91.88 352 PRO A CA 1
ATOM 2888 C C . PRO A 1 352 ? -19.343 10.931 -4.435 1.00 91.88 352 PRO A C 1
ATOM 2890 O O . PRO A 1 352 ? -20.227 10.473 -5.145 1.00 91.88 352 PRO A O 1
ATOM 2893 N N . ASP A 1 353 ? -18.696 12.064 -4.720 1.00 91.75 353 ASP A N 1
ATOM 2894 C CA . ASP A 1 353 ? -18.985 12.900 -5.894 1.00 91.75 353 ASP A CA 1
ATOM 2895 C C . ASP A 1 353 ? -18.415 12.314 -7.202 1.00 91.75 353 ASP A C 1
ATOM 2897 O O . ASP A 1 353 ? -18.813 12.705 -8.298 1.00 91.75 353 ASP A O 1
ATOM 2901 N N . GLU A 1 354 ? -17.459 11.387 -7.095 1.00 90.50 354 GLU A N 1
ATOM 2902 C CA . GLU A 1 354 ? -16.783 10.732 -8.223 1.00 90.50 354 GLU A CA 1
ATOM 2903 C C . GLU A 1 354 ? -17.375 9.352 -8.535 1.00 90.50 354 GLU A C 1
ATOM 2905 O O . GLU A 1 354 ? -17.160 8.805 -9.623 1.00 90.50 354 GLU A O 1
ATOM 2910 N N . LEU A 1 355 ? -18.129 8.787 -7.588 1.00 91.12 355 LEU A N 1
ATOM 2911 C CA . LEU A 1 355 ? -18.842 7.536 -7.761 1.00 91.12 355 LEU A CA 1
ATOM 2912 C C . LEU A 1 355 ? -19.925 7.736 -8.825 1.00 91.12 355 LEU A C 1
ATOM 2914 O O . LEU A 1 355 ? -20.809 8.579 -8.701 1.00 91.12 355 LEU A O 1
ATOM 2918 N N . SER A 1 356 ? -19.818 6.992 -9.920 1.00 85.12 356 SER A N 1
ATOM 2919 C CA . SER A 1 356 ? -20.671 7.167 -11.097 1.00 85.12 356 SER A CA 1
ATOM 2920 C C . SER A 1 356 ? -21.738 6.082 -11.157 1.00 85.12 356 SER A C 1
ATOM 2922 O O . SER A 1 356 ? -21.444 4.923 -10.896 1.00 85.12 356 SER A O 1
ATOM 2924 N N . ASP A 1 357 ? -22.945 6.422 -11.615 1.00 85.00 357 ASP A N 1
ATOM 2925 C CA . ASP A 1 357 ? -24.063 5.468 -11.753 1.00 85.00 357 ASP A CA 1
ATOM 2926 C C . ASP A 1 357 ? -24.014 4.617 -13.038 1.00 85.00 357 ASP A C 1
ATOM 2928 O O . ASP A 1 357 ? -24.615 3.543 -13.094 1.00 85.00 357 ASP A O 1
ATOM 2932 N N . SER A 1 358 ? -23.273 5.058 -14.076 1.00 89.19 358 SER A N 1
ATOM 2933 C CA . SER A 1 358 ? -22.988 4.223 -15.266 1.00 89.19 358 SER A CA 1
ATOM 2934 C C . SER A 1 358 ? -21.496 3.940 -15.548 1.00 89.19 358 SER A C 1
ATOM 2936 O O . SER A 1 358 ? -20.646 4.830 -15.483 1.00 89.19 358 SER A O 1
ATOM 2938 N N . PHE A 1 359 ? -21.181 2.699 -15.956 1.00 89.62 359 PHE A N 1
ATOM 2939 C CA . PHE A 1 359 ? -19.808 2.243 -16.258 1.00 89.62 359 PHE A CA 1
ATOM 2940 C C . PHE A 1 359 ? -19.146 3.029 -17.402 1.00 89.62 359 PHE A C 1
ATOM 2942 O O . PHE A 1 359 ? -17.929 3.049 -17.538 1.00 89.62 359 PHE A O 1
ATOM 2949 N N . ARG A 1 360 ? -19.943 3.716 -18.231 1.00 91.62 360 ARG A N 1
ATOM 2950 C CA . ARG A 1 360 ? -19.440 4.596 -19.298 1.00 91.62 360 ARG A CA 1
ATOM 2951 C C . ARG A 1 360 ? -18.801 5.875 -18.756 1.00 91.62 360 ARG A C 1
ATOM 2953 O O . ARG A 1 360 ? -17.948 6.443 -19.428 1.00 91.62 360 ARG A O 1
ATOM 2960 N N . LEU A 1 361 ? -19.242 6.335 -17.584 1.00 90.50 361 LEU A N 1
ATOM 2961 C CA . LEU A 1 361 ? -18.712 7.517 -16.901 1.00 90.50 361 LEU A CA 1
ATOM 2962 C C . LEU A 1 361 ? -17.605 7.159 -15.904 1.00 90.50 361 LEU A C 1
ATOM 2964 O O . LEU A 1 361 ? -16.896 8.052 -15.441 1.00 90.50 361 LEU A O 1
ATOM 2968 N N . PHE A 1 362 ? -17.452 5.869 -15.599 1.00 90.62 362 PHE A N 1
ATOM 2969 C CA . PHE A 1 362 ? -16.437 5.375 -14.687 1.00 90.62 362 PHE A CA 1
ATOM 2970 C C . PHE A 1 362 ? -15.041 5.725 -15.184 1.00 90.62 362 PHE A C 1
ATOM 2972 O O . PHE A 1 362 ? -14.618 5.322 -16.271 1.00 90.62 362 PHE A O 1
ATOM 2979 N N . LYS A 1 363 ? -14.308 6.449 -14.345 1.00 91.12 363 LYS A N 1
ATOM 2980 C CA . LYS A 1 363 ? -12.886 6.689 -14.538 1.00 91.12 363 LYS A CA 1
ATOM 2981 C C . LYS A 1 363 ? -12.123 5.638 -13.735 1.00 91.12 363 LYS A C 1
ATOM 2983 O O . LYS A 1 363 ? -12.245 5.626 -12.511 1.00 91.12 363 LYS A O 1
ATOM 2988 N N . PRO A 1 364 ? -11.390 4.730 -14.399 1.00 90.75 364 PRO A N 1
ATOM 2989 C CA . PRO A 1 364 ? -10.554 3.781 -13.690 1.00 90.75 364 PRO A CA 1
ATOM 2990 C C . PRO A 1 364 ? -9.406 4.532 -13.019 1.00 90.75 364 PRO A C 1
ATOM 2992 O O . PRO A 1 364 ? -8.654 5.250 -13.677 1.00 90.75 364 PRO A O 1
ATOM 2995 N N . GLU A 1 365 ? -9.281 4.334 -11.715 1.00 88.44 365 GLU A N 1
ATOM 2996 C CA . GLU A 1 365 ? -8.197 4.876 -10.906 1.00 88.44 365 GLU A CA 1
ATOM 2997 C C . GLU A 1 365 ? -7.094 3.828 -10.713 1.00 88.44 365 GLU A C 1
ATOM 2999 O O . GLU A 1 365 ? -7.339 2.618 -10.738 1.00 88.44 365 GLU A O 1
ATOM 3004 N N . GLY A 1 366 ? -5.874 4.315 -10.495 1.00 90.38 366 GLY A N 1
ATOM 3005 C CA . GLY A 1 366 ? -4.734 3.503 -10.081 1.00 90.38 366 GLY A CA 1
ATOM 3006 C C . GLY A 1 366 ? -3.794 3.025 -11.187 1.00 90.38 366 GLY A C 1
ATOM 3007 O O . GLY A 1 366 ? -4.086 3.053 -12.385 1.00 90.38 366 GLY A O 1
ATOM 3008 N N . ASN A 1 367 ? -2.598 2.597 -10.773 1.00 93.06 367 ASN A N 1
ATOM 3009 C CA . ASN A 1 367 ? -1.552 2.128 -11.685 1.00 93.06 367 ASN A CA 1
ATOM 3010 C C . ASN A 1 367 ? -1.095 0.703 -11.349 1.00 93.06 367 ASN A C 1
ATOM 3012 O O . ASN A 1 367 ? -0.328 0.468 -10.413 1.00 93.06 367 ASN A O 1
ATOM 3016 N N . ILE A 1 368 ? -1.465 -0.239 -12.220 1.00 91.62 368 ILE A N 1
ATOM 3017 C CA . ILE A 1 368 ? -1.170 -1.675 -12.090 1.00 91.62 368 ILE A CA 1
ATOM 3018 C C . ILE A 1 368 ? 0.342 -1.954 -12.025 1.00 91.62 368 ILE A C 1
ATOM 3020 O O . ILE A 1 368 ? 0.778 -2.904 -11.372 1.00 91.62 368 ILE A O 1
ATOM 3024 N N . PHE A 1 369 ? 1.172 -1.144 -12.693 1.00 93.75 369 PHE A N 1
ATOM 3025 C CA . PHE A 1 369 ? 2.625 -1.309 -12.628 1.00 93.75 369 PHE A CA 1
ATOM 3026 C C . PHE A 1 369 ? 3.167 -0.978 -11.240 1.00 93.75 369 PHE A C 1
ATOM 3028 O O . PHE A 1 369 ? 4.055 -1.681 -10.758 1.00 93.75 369 PHE A O 1
ATOM 3035 N N . ILE A 1 370 ? 2.626 0.063 -10.601 1.00 93.06 370 ILE A N 1
ATOM 3036 C CA . ILE A 1 370 ? 3.014 0.466 -9.247 1.00 93.06 370 ILE A CA 1
ATOM 3037 C C . ILE A 1 370 ? 2.554 -0.598 -8.251 1.00 93.06 370 ILE A C 1
ATOM 3039 O O . ILE A 1 370 ? 3.367 -1.051 -7.449 1.00 93.06 370 ILE A O 1
ATOM 3043 N N . ASP A 1 371 ? 1.312 -1.069 -8.357 1.00 91.75 371 ASP A N 1
ATOM 3044 C CA . ASP A 1 371 ? 0.789 -2.128 -7.489 1.00 91.75 371 ASP A CA 1
ATOM 3045 C C . ASP A 1 371 ? 1.608 -3.426 -7.605 1.00 91.75 371 ASP A C 1
ATOM 3047 O O . ASP A 1 371 ? 2.115 -3.963 -6.614 1.00 91.75 371 ASP A O 1
ATOM 3051 N N . ARG A 1 372 ? 1.890 -3.878 -8.836 1.00 92.06 372 ARG A N 1
ATOM 3052 C CA . ARG A 1 372 ? 2.747 -5.052 -9.067 1.00 92.06 372 ARG A CA 1
ATOM 3053 C C . ARG A 1 372 ? 4.159 -4.845 -8.526 1.00 92.06 372 ARG A C 1
ATOM 3055 O O . ARG A 1 372 ? 4.731 -5.777 -7.960 1.00 92.06 372 ARG A O 1
ATOM 3062 N N . PHE A 1 373 ? 4.737 -3.661 -8.714 1.00 92.38 373 PHE A N 1
ATOM 3063 C CA . PHE A 1 373 ? 6.068 -3.335 -8.208 1.00 92.38 373 PHE A CA 1
ATOM 3064 C C . PHE A 1 373 ? 6.114 -3.392 -6.678 1.00 92.38 373 PHE A C 1
ATOM 3066 O O . PHE A 1 373 ? 7.012 -4.027 -6.124 1.00 92.38 373 PHE A O 1
ATOM 3073 N N . ILE A 1 374 ? 5.117 -2.815 -6.004 1.00 91.38 374 ILE A N 1
ATOM 3074 C CA . ILE A 1 374 ? 4.991 -2.850 -4.544 1.00 91.38 374 ILE A CA 1
ATOM 3075 C C . ILE A 1 374 ? 4.797 -4.289 -4.061 1.00 91.38 374 ILE A C 1
ATOM 3077 O O . ILE A 1 374 ? 5.532 -4.739 -3.188 1.00 91.38 374 ILE A O 1
ATOM 3081 N N . SER A 1 375 ? 3.918 -5.062 -4.698 1.00 91.31 375 SER A N 1
ATOM 3082 C CA . SER A 1 375 ? 3.713 -6.478 -4.381 1.00 91.31 375 SER A CA 1
ATOM 3083 C C . SER A 1 375 ? 4.997 -7.313 -4.531 1.00 91.31 375 SER A C 1
ATOM 3085 O O . SER A 1 375 ? 5.268 -8.202 -3.721 1.00 91.31 375 SER A O 1
ATOM 3087 N N . LEU A 1 376 ? 5.823 -7.056 -5.554 1.00 91.50 376 LEU A N 1
ATOM 3088 C CA . LEU A 1 376 ? 7.112 -7.742 -5.737 1.00 91.50 376 LEU A CA 1
ATOM 3089 C C . LEU A 1 376 ? 8.134 -7.360 -4.660 1.00 91.50 376 LEU A C 1
ATOM 3091 O O . LEU A 1 376 ? 8.914 -8.219 -4.233 1.00 91.50 376 LEU A O 1
ATOM 3095 N N . GLN A 1 377 ? 8.127 -6.099 -4.220 1.00 90.62 377 GLN A N 1
ATOM 3096 C CA . GLN A 1 377 ? 8.938 -5.649 -3.091 1.00 90.62 377 GLN A CA 1
ATOM 3097 C C . GLN A 1 377 ? 8.482 -6.316 -1.794 1.00 90.62 377 GLN A C 1
ATOM 3099 O O . GLN A 1 377 ? 9.303 -6.900 -1.096 1.00 90.62 377 GLN A O 1
ATOM 3104 N N . GLU A 1 378 ? 7.183 -6.297 -1.495 1.00 87.88 378 GLU A N 1
ATOM 3105 C CA . GLU A 1 378 ? 6.606 -6.881 -0.281 1.00 87.88 378 GLU A CA 1
ATOM 3106 C C . GLU A 1 378 ? 6.849 -8.387 -0.181 1.00 87.88 378 GLU A C 1
ATOM 3108 O O . GLU A 1 378 ? 7.176 -8.885 0.895 1.00 87.88 378 GLU A O 1
ATOM 3113 N N . ARG A 1 379 ? 6.788 -9.107 -1.309 1.00 88.31 379 ARG A N 1
ATOM 3114 C CA . ARG A 1 379 ? 7.154 -10.532 -1.405 1.00 88.31 379 ARG A CA 1
ATOM 3115 C C . ARG A 1 379 ? 8.655 -10.800 -1.264 1.00 88.31 379 ARG A C 1
ATOM 3117 O O . ARG A 1 379 ? 9.055 -11.958 -1.186 1.00 88.31 379 ARG A O 1
ATOM 3124 N N . GLY A 1 380 ? 9.493 -9.765 -1.270 1.00 87.19 380 GLY A N 1
ATOM 3125 C CA . GLY A 1 380 ? 10.947 -9.893 -1.184 1.00 87.19 380 GLY A CA 1
ATOM 3126 C C . GLY A 1 380 ? 11.610 -10.444 -2.449 1.00 87.19 380 GLY A C 1
ATOM 3127 O O . GLY A 1 380 ? 12.775 -10.838 -2.395 1.00 87.19 380 GLY A O 1
ATOM 3128 N N . LEU A 1 381 ? 10.890 -10.474 -3.577 1.00 89.62 381 LEU A N 1
ATOM 3129 C CA . LEU A 1 381 ? 11.421 -10.885 -4.883 1.00 89.62 381 LEU A CA 1
ATOM 3130 C C . LEU A 1 381 ? 12.297 -9.788 -5.489 1.00 89.62 381 LEU A C 1
ATOM 3132 O O . LEU A 1 381 ? 13.329 -10.068 -6.096 1.00 89.62 381 LEU A O 1
ATOM 3136 N N . ILE A 1 382 ? 11.881 -8.535 -5.299 1.00 91.06 382 ILE A N 1
ATOM 3137 C CA . ILE A 1 382 ? 12.627 -7.344 -5.689 1.00 91.06 382 ILE A CA 1
ATOM 3138 C C . ILE A 1 382 ? 13.061 -6.606 -4.429 1.00 91.06 382 ILE A C 1
ATOM 3140 O O . ILE A 1 382 ? 12.381 -6.584 -3.406 1.00 91.06 382 ILE A O 1
ATOM 3144 N N . GLU A 1 383 ? 14.231 -5.992 -4.496 1.00 88.50 383 GLU A N 1
ATOM 3145 C CA . GLU A 1 383 ? 14.722 -5.143 -3.427 1.00 88.50 383 GLU A CA 1
ATOM 3146 C C . GLU A 1 383 ? 14.141 -3.729 -3.458 1.00 88.50 383 GLU A C 1
ATOM 3148 O O . GLU A 1 383 ? 13.843 -3.160 -4.506 1.00 88.50 383 GLU A O 1
ATOM 3153 N N . THR A 1 384 ? 14.060 -3.113 -2.286 1.00 89.69 384 THR A N 1
ATOM 3154 C CA . THR A 1 384 ? 13.651 -1.719 -2.141 1.00 89.69 384 THR A CA 1
ATOM 3155 C C . THR A 1 384 ? 14.810 -0.789 -2.520 1.00 89.69 384 THR A C 1
ATOM 3157 O O . THR A 1 384 ? 15.838 -0.719 -1.837 1.00 89.69 384 THR A O 1
ATOM 3160 N N . ARG A 1 385 ? 14.675 -0.090 -3.653 1.00 87.88 385 ARG A N 1
ATOM 3161 C CA . ARG A 1 385 ? 15.679 0.835 -4.208 1.00 87.88 385 ARG A CA 1
ATOM 3162 C C . ARG A 1 385 ? 15.026 2.066 -4.828 1.00 87.88 385 ARG A C 1
ATOM 3164 O O . ARG A 1 385 ? 13.881 2.012 -5.262 1.00 87.88 385 ARG A O 1
ATOM 3171 N N . TYR A 1 386 ? 15.796 3.149 -4.895 1.00 88.81 386 TYR A N 1
ATOM 3172 C CA . TYR A 1 386 ? 15.434 4.377 -5.602 1.00 88.81 386 TYR A CA 1
ATOM 3173 C C . TYR A 1 386 ? 16.287 4.544 -6.863 1.00 88.81 386 TYR A C 1
ATOM 3175 O O . TYR A 1 386 ? 17.433 4.077 -6.880 1.00 88.81 386 TYR A O 1
ATOM 3183 N N . PRO A 1 387 ? 15.762 5.210 -7.908 1.00 91.38 387 PRO A N 1
ATOM 3184 C CA . PRO A 1 387 ? 16.543 5.524 -9.095 1.00 91.38 387 PRO A CA 1
ATOM 3185 C C . PRO A 1 387 ? 17.743 6.398 -8.715 1.00 91.38 387 PRO A C 1
ATOM 3187 O O . PRO A 1 387 ? 17.603 7.428 -8.056 1.00 91.38 387 PRO A O 1
ATOM 3190 N N . VAL A 1 388 ? 18.937 5.973 -9.127 1.00 91.56 388 VAL A N 1
ATOM 3191 C CA . VAL A 1 388 ? 20.174 6.725 -8.906 1.00 91.56 388 VAL A CA 1
ATOM 3192 C C . VAL A 1 388 ? 20.465 7.538 -10.156 1.00 91.56 388 VAL A C 1
ATOM 3194 O O . VAL A 1 388 ? 20.782 6.987 -11.209 1.00 91.56 388 VAL A O 1
ATOM 3197 N N . ILE A 1 389 ? 20.366 8.859 -10.036 1.00 95.19 389 ILE A N 1
ATOM 3198 C CA . ILE A 1 389 ? 20.749 9.779 -11.106 1.00 95.19 389 ILE A CA 1
ATOM 3199 C C . ILE A 1 389 ? 22.274 9.772 -11.203 1.00 95.19 389 ILE A C 1
ATOM 3201 O O . ILE A 1 389 ? 22.972 9.932 -10.199 1.00 95.19 389 ILE A O 1
ATOM 3205 N N . SER A 1 390 ? 22.812 9.576 -12.408 1.00 93.94 390 SER A N 1
ATOM 3206 C CA . SER A 1 390 ? 24.257 9.611 -12.608 1.00 93.94 390 SER A CA 1
ATOM 3207 C C . SER A 1 390 ? 24.782 11.023 -12.352 1.00 93.94 390 SER A C 1
ATOM 3209 O O . SER A 1 390 ? 24.454 11.950 -13.093 1.00 93.94 390 SER A O 1
ATOM 3211 N N . TYR A 1 391 ? 25.640 11.183 -11.352 1.00 94.31 391 TYR A N 1
ATOM 3212 C CA . TYR A 1 391 ? 26.372 12.422 -11.113 1.00 94.31 391 TYR A CA 1
ATOM 3213 C C . TYR A 1 391 ? 27.870 12.133 -11.054 1.00 94.31 391 TYR A C 1
ATOM 3215 O O . TYR A 1 391 ? 28.304 11.027 -10.728 1.00 94.31 391 TYR A O 1
ATOM 3223 N N . ARG A 1 392 ? 28.685 13.128 -11.410 1.00 92.81 392 ARG A N 1
ATOM 3224 C CA . ARG A 1 392 ? 30.140 13.035 -11.266 1.00 92.81 392 ARG A CA 1
ATOM 3225 C C . ARG A 1 392 ? 30.558 13.752 -9.999 1.00 92.81 392 ARG A C 1
ATOM 3227 O O . ARG A 1 392 ? 30.153 14.887 -9.784 1.00 92.81 392 ARG A O 1
ATOM 3234 N N . LYS A 1 393 ? 31.421 13.110 -9.208 1.00 94.88 393 LYS A N 1
ATOM 3235 C CA . LYS A 1 393 ? 32.031 13.740 -8.029 1.00 94.88 393 LYS A CA 1
ATOM 3236 C C . LYS A 1 393 ? 32.902 14.943 -8.409 1.00 94.88 393 LYS A C 1
ATOM 3238 O O . LYS A 1 393 ? 32.936 15.919 -7.674 1.00 94.88 393 LYS A O 1
ATOM 3243 N N . TYR A 1 394 ? 33.583 14.866 -9.554 1.00 95.88 394 TYR A N 1
ATOM 3244 C CA . TYR A 1 394 ? 34.473 15.915 -10.049 1.00 95.88 394 TYR A CA 1
ATOM 3245 C C . TYR A 1 394 ? 33.998 16.446 -11.408 1.00 95.88 394 TYR A C 1
ATOM 3247 O O . TYR A 1 394 ? 33.551 15.650 -12.248 1.00 95.88 394 TYR A O 1
ATOM 3255 N N . PRO A 1 395 ? 34.100 17.766 -11.653 1.00 94.38 395 PRO A N 1
ATOM 3256 C CA . PRO A 1 395 ? 33.757 18.345 -12.943 1.00 94.38 395 PRO A CA 1
ATOM 3257 C C . PRO A 1 395 ? 34.692 17.818 -14.036 1.00 94.38 395 PRO A C 1
ATOM 3259 O O . PRO A 1 395 ? 35.862 17.510 -13.800 1.00 94.38 395 PRO A O 1
ATOM 3262 N N . ARG A 1 396 ? 34.176 17.711 -15.264 1.00 94.38 396 ARG A N 1
ATOM 3263 C CA . ARG A 1 396 ? 35.013 17.377 -16.420 1.00 94.38 396 ARG A CA 1
ATOM 3264 C C . ARG A 1 396 ? 35.899 18.569 -16.745 1.00 94.38 396 ARG A C 1
ATOM 3266 O O . ARG A 1 396 ? 35.399 19.665 -16.977 1.00 94.38 396 ARG A O 1
ATOM 3273 N N . ARG A 1 397 ? 37.206 18.333 -16.825 1.00 95.06 397 ARG A N 1
ATOM 3274 C CA . ARG A 1 397 ? 38.129 19.307 -17.397 1.00 95.06 397 ARG A CA 1
ATOM 3275 C C . ARG A 1 397 ? 37.960 19.297 -18.914 1.00 95.06 397 ARG A C 1
ATOM 3277 O O . ARG A 1 397 ? 38.322 18.321 -19.568 1.00 95.06 397 ARG A O 1
ATOM 3284 N N . TYR A 1 398 ? 37.411 20.375 -19.457 1.00 94.50 398 TYR A N 1
ATOM 3285 C CA . TYR A 1 398 ? 37.410 20.609 -20.894 1.00 94.50 398 TYR A CA 1
ATOM 3286 C C . TYR A 1 398 ? 38.745 21.246 -21.271 1.00 94.50 398 TYR A C 1
ATOM 3288 O O . TYR A 1 398 ? 39.159 22.242 -20.683 1.00 94.50 398 TYR A O 1
ATOM 3296 N N . VAL A 1 399 ? 39.454 20.616 -22.202 1.00 95.19 399 VAL A N 1
ATOM 3297 C CA . VAL A 1 399 ? 40.710 21.129 -22.750 1.00 95.19 399 VAL A CA 1
ATOM 3298 C C . VAL A 1 399 ? 40.552 21.167 -24.258 1.00 95.19 399 VAL A C 1
ATOM 3300 O O . VAL A 1 399 ? 40.108 20.189 -24.862 1.00 95.19 399 VAL A O 1
ATOM 3303 N N . GLU A 1 400 ? 40.909 22.292 -24.865 1.00 94.38 400 GLU A N 1
ATOM 3304 C CA . GLU A 1 400 ? 40.979 22.398 -26.317 1.00 94.38 400 GLU A CA 1
ATOM 3305 C C . GLU A 1 400 ? 42.021 21.424 -26.870 1.00 94.38 400 GLU A C 1
ATOM 3307 O O . GLU A 1 400 ? 43.120 21.271 -26.321 1.00 94.38 400 GLU A O 1
ATOM 3312 N N . LYS A 1 401 ? 41.697 20.757 -27.982 1.00 95.62 401 LYS A N 1
ATOM 3313 C CA . LYS A 1 401 ? 42.678 19.893 -28.647 1.00 95.62 401 LYS A CA 1
ATOM 3314 C C . LYS A 1 401 ? 43.833 20.752 -29.165 1.00 95.62 401 LYS A C 1
ATOM 3316 O O . LYS A 1 401 ? 43.623 21.850 -29.679 1.00 95.62 401 LYS A O 1
ATOM 3321 N N . TRP A 1 402 ? 45.053 20.222 -29.096 1.00 93.25 402 TRP A N 1
ATOM 3322 C CA . TRP A 1 402 ? 46.260 20.949 -29.506 1.00 93.25 402 TRP A CA 1
ATOM 3323 C C . TRP A 1 402 ? 46.245 21.408 -30.966 1.00 93.25 402 TRP A C 1
ATOM 3325 O O . TRP A 1 402 ? 46.851 22.428 -31.269 1.00 93.25 402 TRP A O 1
ATOM 3335 N N . SER A 1 403 ? 45.540 20.696 -31.850 1.00 92.38 403 SER A N 1
ATOM 3336 C CA . SER A 1 403 ? 45.354 21.086 -33.252 1.00 92.38 403 SER A CA 1
ATOM 3337 C C . SER A 1 403 ? 44.682 22.454 -33.397 1.00 92.38 403 SER A C 1
ATOM 3339 O O . SER A 1 403 ? 45.125 23.256 -34.207 1.00 92.38 403 SER A O 1
ATOM 3341 N N . TYR A 1 404 ? 43.663 22.742 -32.580 1.00 90.69 404 TYR A N 1
ATOM 3342 C CA . TYR A 1 404 ? 42.973 24.036 -32.582 1.00 90.69 404 TYR A CA 1
ATOM 3343 C C . TYR A 1 404 ? 43.785 25.104 -31.851 1.00 90.69 404 TYR A C 1
ATOM 3345 O O . TYR A 1 404 ? 43.867 26.234 -32.310 1.00 90.69 404 TYR A O 1
ATOM 3353 N N . LYS A 1 405 ? 44.479 24.730 -30.769 1.00 91.50 405 LYS A N 1
ATOM 3354 C CA . LYS A 1 405 ? 45.338 25.657 -30.017 1.00 91.50 405 LYS A CA 1
ATOM 3355 C C . LYS A 1 405 ? 46.563 26.137 -30.811 1.00 91.50 405 LYS A C 1
ATOM 3357 O O . LYS A 1 405 ? 47.102 27.202 -30.531 1.00 91.50 405 LYS A O 1
ATOM 3362 N N . ARG A 1 406 ? 47.049 25.325 -31.755 1.00 88.31 406 ARG A N 1
ATOM 3363 C CA . ARG A 1 406 ? 48.220 25.622 -32.601 1.00 88.31 406 ARG A CA 1
ATOM 3364 C C . ARG A 1 406 ? 47.852 26.166 -33.981 1.00 88.31 406 ARG A C 1
ATOM 3366 O O . ARG A 1 406 ? 48.754 26.376 -34.786 1.00 88.31 406 ARG A O 1
ATOM 3373 N N . PHE A 1 407 ? 46.569 26.377 -34.260 1.00 88.31 407 PHE A N 1
ATOM 3374 C CA . PHE A 1 407 ? 46.136 26.937 -35.531 1.00 88.31 407 PHE A CA 1
ATOM 3375 C C . PHE A 1 407 ? 46.533 28.418 -35.595 1.00 88.31 407 PHE A C 1
ATOM 3377 O O . PHE A 1 407 ? 46.065 29.225 -34.795 1.00 88.31 407 PHE A O 1
ATOM 3384 N N . LYS A 1 408 ? 47.443 28.755 -36.511 1.00 80.69 408 LYS A N 1
ATOM 3385 C CA . LYS A 1 408 ? 47.829 30.127 -36.853 1.00 80.69 408 LYS A CA 1
ATOM 3386 C C . LYS A 1 408 ? 47.415 30.359 -38.307 1.00 80.69 408 LYS A C 1
ATOM 3388 O O . LYS A 1 408 ? 47.670 29.477 -39.127 1.00 80.69 408 LYS A O 1
ATOM 3393 N N . LEU A 1 409 ? 46.730 31.474 -38.562 1.00 70.88 409 LEU A N 1
ATOM 3394 C CA . LEU A 1 409 ? 46.307 31.918 -39.895 1.00 70.88 409 LEU A CA 1
ATOM 3395 C C . LEU A 1 409 ? 47.502 32.342 -40.747 1.00 70.88 409 LEU A C 1
ATOM 3397 O O . LEU A 1 409 ? 48.436 32.941 -40.163 1.00 70.88 409 LEU A O 1
#

Organism: NCBI:txid38082